Protein AF-A0A935W9K5-F1 (afdb_monomer_lite)

pLDDT: mean 88.73, std 9.57, range [46.88, 98.31]

Secondary structure (DSSP, 8-state):
-EEEEEEEE-SSTT----S-EEEEEEESS-B---EETTTTS-S--S-TT-EEEEEEE-S---SEEEEEEEE---STT--EEEEEEEEEETTTTEEEEEEEEEEE-TT--EEE--B-EEEEEEEEEE--STT--B-S-EEEEEEESS-BPPPEE-GGGSTTSSBPTT-EEEEEEEEE--SSEEEEEEEE-SSSSS--EEEEEEEEEETT-SS-EEEEEEEEE-TT-EEEE-TT-EEEEEEEEE--STT----SPEEEEEEETTEE---EEGGGTSPSS-S-TT-EEEEEEEE----SEEEEEEEE---STT--EEEEEEEEEETTT--EEEEEEEEEEBSSSTT-BSEEEEEPPP--PEEEEEEES---SHHHHHHHHHTT-SEEEEEEEEEE-TTS-EEEEE-----TT--TT-HHHHHHHH--EEHHHHHHHHHHHHHH-TT--EEEEEE-GGGS-GGGHHHHHHHHHHHHHHHTSSS-SS---EEEEEESSGGGTHHHHHHHHHS-HHHHTTEEEEETTS-HHHHHHHHTT-S---EEEEEE--TTS-GGG---HHHHHHHHHHHHHH-SEEEEEEE----HHHHHHHHTTT-SEEEES-HHHHHHHHTSTTTTTTEEE--TTS-TTS--

Structure (mmCIF, N/CA/C/O backbone):
data_AF-A0A935W9K5-F1
#
_entry.id   AF-A0A935W9K5-F1
#
loop_
_atom_site.group_PDB
_atom_site.id
_atom_site.type_symbol
_atom_site.label_atom_id
_atom_site.label_alt_id
_atom_site.label_comp_id
_atom_site.label_asym_id
_atom_site.label_entity_id
_atom_site.label_seq_id
_atom_site.pdbx_PDB_ins_code
_atom_site.Cartn_x
_atom_site.Cartn_y
_atom_site.Cartn_z
_atom_site.occupancy
_atom_site.B_iso_or_equiv
_atom_site.auth_seq_id
_atom_site.auth_comp_id
_atom_site.auth_asym_id
_atom_site.auth_atom_id
_atom_site.pdbx_PDB_model_num
ATOM 1 N N . MET A 1 1 ? -49.660 -12.457 42.580 1.00 86.81 1 MET A N 1
ATOM 2 C CA . MET A 1 1 ? -48.669 -12.542 41.492 1.00 86.81 1 MET A CA 1
ATOM 3 C C . MET A 1 1 ? -47.313 -12.497 42.139 1.00 86.81 1 MET A C 1
ATOM 5 O O . MET A 1 1 ? -47.147 -11.760 43.112 1.00 86.81 1 MET A O 1
ATOM 9 N N . ASP A 1 2 ? -46.392 -13.277 41.595 1.00 91.75 2 ASP A N 1
ATOM 10 C CA . ASP A 1 2 ? -45.071 -13.447 42.182 1.00 91.75 2 ASP A CA 1
ATOM 11 C C . ASP A 1 2 ? -44.086 -12.600 41.393 1.00 91.75 2 ASP A C 1
ATOM 13 O O . ASP A 1 2 ? -43.989 -12.721 40.167 1.00 91.75 2 ASP A O 1
ATOM 17 N N . TYR A 1 3 ? -43.370 -11.733 42.100 1.00 94.25 3 TYR A N 1
ATOM 18 C CA . TYR A 1 3 ? -42.325 -10.910 41.514 1.00 94.25 3 TYR A CA 1
ATOM 19 C C . TYR A 1 3 ? -40.979 -11.300 42.103 1.00 94.25 3 TYR A C 1
ATOM 21 O O . TYR A 1 3 ? -40.826 -11.441 43.319 1.00 94.25 3 TYR A O 1
ATOM 29 N N . LYS A 1 4 ? -39.982 -11.440 41.237 1.00 95.12 4 LYS A N 1
ATOM 30 C CA . LYS A 1 4 ? -38.588 -11.614 41.621 1.00 95.12 4 LYS A CA 1
ATOM 31 C C . LYS A 1 4 ? -37.872 -10.278 41.496 1.00 95.12 4 LYS A C 1
ATOM 33 O O . LYS A 1 4 ? -37.726 -9.749 40.400 1.00 95.12 4 LYS A O 1
ATOM 38 N N . ILE A 1 5 ? -37.405 -9.755 42.621 1.00 95.88 5 ILE A N 1
ATOM 39 C CA . ILE A 1 5 ? -36.571 -8.558 42.695 1.00 95.88 5 ILE A CA 1
ATOM 40 C C . ILE A 1 5 ? -35.120 -9.014 42.793 1.00 95.88 5 ILE A C 1
ATOM 42 O O . ILE A 1 5 ? -34.746 -9.666 43.762 1.00 95.88 5 ILE A O 1
ATOM 46 N N . SER A 1 6 ? -34.293 -8.679 41.814 1.00 94.19 6 SER A N 1
ATOM 47 C CA . SER A 1 6 ? -32.848 -8.899 41.848 1.00 94.19 6 SER A CA 1
ATOM 48 C C . SER A 1 6 ? -32.125 -7.569 41.986 1.00 94.19 6 SER A C 1
ATOM 50 O O . SER A 1 6 ? -32.300 -6.676 41.162 1.00 94.19 6 SER A O 1
ATOM 52 N N . ILE A 1 7 ? -31.319 -7.434 43.031 1.00 95.25 7 ILE A N 1
ATOM 53 C CA . ILE A 1 7 ? -30.565 -6.231 43.364 1.00 95.25 7 ILE A CA 1
ATOM 54 C C . ILE A 1 7 ? -29.089 -6.504 43.138 1.00 95.25 7 ILE A C 1
ATOM 56 O O . ILE A 1 7 ? -28.556 -7.467 43.679 1.00 95.25 7 ILE A O 1
ATOM 60 N N . LYS A 1 8 ? -28.429 -5.638 42.368 1.00 92.81 8 LYS A N 1
ATOM 61 C CA . LYS A 1 8 ? -26.979 -5.672 42.185 1.00 92.81 8 LYS A CA 1
ATOM 62 C C . LYS A 1 8 ? -26.322 -4.549 42.976 1.00 92.81 8 LYS A C 1
ATOM 64 O O . LYS A 1 8 ? -26.543 -3.374 42.666 1.00 92.81 8 LYS A O 1
ATOM 69 N N . THR A 1 9 ? -25.478 -4.908 43.936 1.00 94.06 9 THR A N 1
ATOM 70 C CA . THR A 1 9 ? -24.548 -3.972 44.578 1.00 94.06 9 THR A CA 1
ATOM 71 C C . THR A 1 9 ? -23.327 -3.792 43.678 1.00 94.06 9 THR A C 1
ATOM 73 O O . THR A 1 9 ? -22.802 -4.763 43.134 1.00 94.06 9 THR A O 1
ATOM 76 N N . GLY A 1 10 ? -22.867 -2.553 43.496 1.00 86.12 10 GLY A N 1
ATOM 77 C CA . GLY A 1 10 ? -21.760 -2.285 42.579 1.00 86.12 10 GLY A CA 1
ATOM 78 C C . GLY A 1 10 ? -20.390 -2.722 43.096 1.00 86.12 10 GLY A C 1
ATOM 79 O O . GLY A 1 10 ? -20.205 -3.099 44.251 1.00 86.12 10 GLY A O 1
ATOM 80 N N . SER A 1 11 ? -19.395 -2.644 42.215 1.00 81.62 11 SER A N 1
ATOM 81 C CA . SER A 1 11 ? -18.031 -3.122 42.471 1.00 81.62 11 SER A CA 1
ATOM 82 C C . SER A 1 11 ? -17.073 -2.049 43.012 1.00 81.62 11 SER A C 1
ATOM 84 O O . SER A 1 11 ? -15.865 -2.287 43.085 1.00 81.62 11 SER A O 1
ATOM 86 N N . VAL A 1 12 ? -17.564 -0.856 43.373 1.00 80.31 12 VAL A N 1
ATOM 87 C CA . VAL A 1 12 ? -16.728 0.218 43.945 1.00 80.31 12 VAL A CA 1
ATOM 88 C C . VAL A 1 12 ? -16.299 -0.112 45.382 1.00 80.31 12 VAL A C 1
ATOM 90 O O . VAL A 1 12 ? -16.869 -0.983 46.042 1.00 80.31 12 VAL A O 1
ATOM 93 N N . SER A 1 13 ? -15.235 0.523 45.875 1.00 81.50 13 SER A N 1
ATOM 94 C CA . SER A 1 13 ? -14.756 0.298 47.247 1.00 81.50 13 SER A CA 1
ATOM 95 C C . SER A 1 13 ? -15.834 0.644 48.273 1.00 81.50 13 SER A C 1
ATOM 97 O O . SER A 1 13 ? -16.448 1.701 48.178 1.00 81.50 13 SER A O 1
ATOM 99 N N . ASN A 1 14 ? -16.031 -0.248 49.250 1.00 87.81 14 ASN A N 1
ATOM 100 C CA . ASN A 1 14 ? -17.055 -0.146 50.298 1.00 87.81 14 ASN A CA 1
ATOM 101 C C . ASN A 1 14 ? -18.497 -0.033 49.769 1.00 87.81 14 ASN A C 1
ATOM 103 O O . ASN A 1 14 ? -19.329 0.587 50.409 1.00 87.81 14 ASN A O 1
ATOM 107 N N . ALA A 1 15 ? -18.791 -0.609 48.598 1.00 92.44 15 ALA A N 1
ATOM 108 C CA . ALA A 1 15 ? -20.116 -0.522 47.982 1.00 92.44 15 ALA A CA 1
ATOM 109 C C . ALA A 1 15 ? -21.245 -1.217 48.760 1.00 92.44 15 ALA A C 1
ATOM 111 O O . ALA A 1 15 ? -22.401 -0.907 48.493 1.00 92.44 15 ALA A O 1
ATOM 112 N N . GLY A 1 16 ? -20.927 -2.189 49.622 1.00 92.38 16 GLY A N 1
ATOM 113 C CA . GLY A 1 16 ? -21.921 -3.004 50.326 1.00 92.38 16 GLY A CA 1
ATOM 114 C C . GLY A 1 16 ? -22.582 -2.297 51.506 1.00 92.38 16 GLY A C 1
ATOM 115 O O . GLY A 1 16 ? -22.128 -1.237 51.922 1.00 92.38 16 GLY A O 1
ATOM 116 N N . THR A 1 17 ? -23.657 -2.885 52.037 1.00 92.19 17 THR A N 1
ATOM 117 C CA . THR A 1 17 ? -24.364 -2.349 53.209 1.00 92.19 17 THR A CA 1
ATOM 118 C C . THR A 1 17 ? -24.941 -3.449 54.091 1.00 92.19 17 THR A C 1
ATOM 120 O O . THR A 1 17 ? -25.481 -4.431 53.593 1.00 92.19 17 THR A O 1
ATOM 123 N N . ASP A 1 18 ? -24.891 -3.221 55.404 1.00 89.12 18 ASP A N 1
ATOM 124 C CA . ASP A 1 18 ? -25.574 -4.028 56.424 1.00 89.12 18 ASP A CA 1
ATOM 125 C C . ASP A 1 18 ? -26.933 -3.422 56.841 1.00 89.12 18 ASP A C 1
ATOM 127 O O . ASP A 1 18 ? -27.611 -3.929 57.744 1.00 89.12 18 ASP A O 1
ATOM 131 N N . ALA A 1 19 ? -27.314 -2.278 56.261 1.00 91.00 19 ALA A N 1
ATOM 132 C CA . ALA A 1 19 ? -28.559 -1.590 56.584 1.00 91.00 19 ALA A CA 1
ATOM 133 C C . ALA A 1 19 ? -29.776 -2.302 55.975 1.00 91.00 19 ALA A C 1
ATOM 135 O O . ALA A 1 19 ? -29.680 -2.981 54.954 1.00 91.00 19 ALA A O 1
ATOM 136 N N . ASP A 1 20 ? -30.955 -2.103 56.577 1.00 91.56 20 ASP A N 1
ATOM 137 C CA . ASP A 1 20 ? -32.173 -2.719 56.045 1.00 91.56 20 ASP A CA 1
ATOM 138 C C . ASP A 1 20 ? -32.635 -1.976 54.791 1.00 91.56 20 ASP A C 1
ATOM 140 O O . ASP A 1 20 ? -33.023 -0.806 54.878 1.00 91.56 20 ASP A O 1
ATOM 144 N N . VAL A 1 21 ? -32.592 -2.653 53.640 1.00 94.00 21 VAL A N 1
ATOM 145 C CA . VAL A 1 21 ? -32.969 -2.107 52.331 1.00 94.00 21 VAL A CA 1
ATOM 146 C C . VAL A 1 21 ? -34.463 -2.296 52.119 1.00 94.00 21 VAL A C 1
ATOM 148 O O . VAL A 1 21 ? -34.991 -3.407 52.187 1.00 94.00 21 VAL A O 1
ATOM 151 N N . THR A 1 22 ? -35.151 -1.195 51.838 1.00 95.88 22 THR A N 1
ATOM 152 C CA . THR A 1 22 ? -36.592 -1.162 51.592 1.00 95.88 22 THR A CA 1
ATOM 153 C C . THR A 1 22 ? -36.867 -0.656 50.185 1.00 95.88 22 THR A C 1
ATOM 155 O O . THR A 1 22 ? -36.281 0.337 49.753 1.00 95.88 22 THR A O 1
ATOM 158 N N . ILE A 1 23 ? -37.774 -1.326 49.480 1.00 97.19 23 ILE A N 1
ATOM 159 C CA . ILE A 1 23 ? -38.234 -0.944 48.146 1.00 97.19 23 ILE A CA 1
ATOM 160 C C . ILE A 1 23 ? -39.753 -0.779 48.135 1.00 97.19 23 ILE A C 1
ATOM 162 O O . ILE A 1 23 ? -40.484 -1.512 48.801 1.00 97.19 23 ILE A O 1
ATOM 166 N N . LYS A 1 24 ? -40.242 0.168 47.343 1.00 97.75 24 LYS A N 1
ATOM 167 C CA . LYS A 1 24 ? -41.653 0.305 46.996 1.00 97.75 24 LYS A CA 1
ATOM 168 C C . LYS A 1 24 ? -41.794 0.375 45.485 1.00 97.75 24 LYS A C 1
ATOM 170 O O . LYS A 1 24 ? -41.099 1.151 44.838 1.00 97.75 24 LYS A O 1
ATOM 175 N N . ILE A 1 25 ? -42.690 -0.430 44.932 1.00 98.00 25 ILE A N 1
ATOM 176 C CA . ILE A 1 25 ? -42.910 -0.548 43.492 1.00 98.00 25 ILE A CA 1
ATOM 177 C C . ILE A 1 25 ? -44.222 0.151 43.151 1.00 98.00 25 ILE A C 1
ATOM 179 O O . ILE A 1 25 ? -45.246 -0.093 43.794 1.00 98.00 25 ILE A O 1
ATOM 183 N N . TYR A 1 26 ? -44.184 1.013 42.142 1.00 97.88 26 TYR A N 1
ATOM 184 C CA . TYR A 1 26 ? -45.344 1.717 41.619 1.00 97.88 26 TYR A CA 1
ATOM 185 C C . TYR A 1 26 ? -45.690 1.172 40.241 1.00 97.88 26 TYR A C 1
ATOM 187 O O . TYR A 1 26 ? -44.809 1.057 39.385 1.00 97.88 26 TYR A O 1
ATOM 195 N N . GLY A 1 27 ? -46.960 0.863 40.018 1.00 96.44 27 GLY A N 1
ATOM 196 C CA . GLY A 1 27 ? -47.437 0.402 38.724 1.00 96.44 27 GLY A CA 1
ATOM 197 C C . GLY A 1 27 ? -48.816 0.935 38.380 1.00 96.44 27 GLY A C 1
ATOM 198 O O . GLY A 1 27 ? -49.542 1.450 39.230 1.00 96.44 27 GLY A O 1
ATOM 199 N N . SER A 1 28 ? -49.163 0.788 37.107 1.00 96.38 28 SER A N 1
ATOM 200 C CA . SER A 1 28 ? -50.385 1.328 36.497 1.00 96.38 28 SER A CA 1
ATOM 201 C C . SER A 1 28 ? -51.698 0.834 37.121 1.00 96.38 28 SER A C 1
ATOM 203 O O . SER A 1 28 ? -52.726 1.491 36.956 1.00 96.38 28 SER A O 1
ATOM 205 N N . LEU A 1 29 ? -51.699 -0.308 37.824 1.00 95.31 29 LEU A N 1
ATOM 206 C CA . LEU A 1 29 ? -52.887 -0.833 38.512 1.00 95.31 29 LEU A CA 1
ATOM 207 C C . LEU A 1 29 ? -52.808 -0.666 40.031 1.00 95.31 29 LEU A C 1
ATOM 209 O O . LEU A 1 29 ? -53.784 -0.249 40.654 1.00 95.31 29 LEU A O 1
ATOM 213 N N . PHE A 1 30 ? -51.665 -1.003 40.632 1.00 94.25 30 PHE A N 1
ATOM 214 C CA . PHE A 1 30 ? -51.469 -0.969 42.080 1.00 94.25 30 PHE A CA 1
ATOM 215 C C . PHE A 1 30 ? -50.024 -0.623 42.438 1.00 94.25 30 PHE A C 1
ATOM 217 O O . PHE A 1 30 ? -49.090 -0.976 41.727 1.00 94.25 30 PHE A O 1
ATOM 224 N N . ASN A 1 31 ? -49.843 -0.012 43.609 1.00 96.31 31 ASN A N 1
ATOM 225 C CA . ASN A 1 31 ? -48.533 0.181 44.227 1.00 96.31 31 ASN A CA 1
ATOM 226 C C . ASN A 1 31 ? -48.356 -0.834 45.358 1.00 96.31 31 ASN A C 1
ATOM 228 O O . ASN A 1 31 ? -49.323 -1.166 46.049 1.00 96.31 31 ASN A O 1
ATOM 232 N N . THR A 1 32 ? -47.133 -1.296 45.596 1.00 96.44 32 THR A N 1
ATOM 233 C CA . THR A 1 32 ? -46.849 -2.124 46.774 1.00 96.44 32 THR A CA 1
ATOM 234 C C . THR A 1 32 ? -46.874 -1.280 48.049 1.00 96.44 32 THR A C 1
ATOM 236 O O . THR A 1 32 ? -46.756 -0.050 48.022 1.00 96.44 32 THR A O 1
ATOM 239 N N . GLN A 1 33 ? -46.980 -1.954 49.194 1.00 94.44 33 GLN A N 1
ATOM 240 C CA . GLN A 1 33 ? -46.529 -1.383 50.464 1.00 94.44 33 GLN A CA 1
ATOM 241 C C . GLN A 1 33 ? -44.997 -1.216 50.472 1.00 94.44 33 GLN A C 1
ATOM 243 O O . GLN A 1 33 ? -44.322 -1.619 49.520 1.00 94.44 33 GLN A O 1
ATOM 248 N N . ASP A 1 34 ? -44.451 -0.628 51.535 1.00 95.88 34 ASP A N 1
ATOM 249 C CA . ASP A 1 34 ? -43.005 -0.597 51.766 1.00 95.88 34 ASP A CA 1
ATOM 250 C C . ASP A 1 34 ? -42.528 -2.041 52.035 1.00 95.88 34 ASP A C 1
ATOM 252 O O . ASP A 1 34 ? -43.041 -2.709 52.935 1.00 95.88 34 ASP A O 1
ATOM 256 N N . LEU A 1 35 ? -41.601 -2.552 51.218 1.00 94.19 35 LEU A N 1
ATOM 257 C CA . LEU A 1 35 ? -41.100 -3.929 51.281 1.00 94.19 35 LEU A CA 1
ATOM 258 C C . LEU A 1 35 ? -39.646 -3.938 51.747 1.00 94.19 35 LEU A C 1
ATOM 260 O O . LEU A 1 35 ? -38.740 -3.628 50.972 1.00 94.19 35 LEU A O 1
ATOM 264 N N . THR A 1 36 ? -39.411 -4.308 53.002 1.00 93.44 36 THR A N 1
ATOM 265 C CA . THR A 1 36 ? -38.058 -4.472 53.547 1.00 93.44 36 THR A CA 1
ATOM 266 C C . THR A 1 36 ? -37.502 -5.833 53.123 1.00 93.44 36 THR A C 1
ATOM 268 O O . THR A 1 36 ? -38.006 -6.884 53.516 1.00 93.44 36 THR A O 1
ATOM 271 N N . LEU A 1 37 ? -36.463 -5.839 52.292 1.00 91.31 37 LEU A N 1
ATOM 272 C CA . LEU A 1 37 ? -36.016 -7.039 51.574 1.00 91.31 37 LEU A CA 1
ATOM 273 C C . LEU A 1 37 ? -35.229 -8.022 52.447 1.00 91.31 37 LEU A C 1
ATOM 275 O O . LEU A 1 37 ? -35.258 -9.233 52.219 1.00 91.31 37 LEU A O 1
ATOM 279 N N . ASN A 1 38 ? -34.546 -7.512 53.467 1.00 86.75 38 ASN A N 1
ATOM 280 C CA . ASN A 1 38 ? -33.694 -8.281 54.369 1.00 86.75 38 ASN A CA 1
ATOM 281 C C . ASN A 1 38 ? -34.269 -8.401 55.795 1.00 86.75 38 ASN A C 1
ATOM 283 O O . ASN A 1 38 ? -33.549 -8.832 56.691 1.00 86.75 38 ASN A O 1
ATOM 287 N N . GLU A 1 39 ? -35.562 -8.102 56.007 1.00 67.25 39 GLU A N 1
ATOM 288 C CA . GLU A 1 39 ? -36.190 -8.020 57.345 1.00 67.25 39 GLU A CA 1
ATOM 289 C C . GLU A 1 39 ? -36.066 -9.320 58.170 1.00 67.25 39 GLU A C 1
ATOM 291 O O . GLU A 1 39 ? -36.062 -9.273 59.398 1.00 67.25 39 GLU A O 1
ATOM 296 N N . HIS A 1 40 ? -35.878 -10.482 57.522 1.00 55.22 40 HIS A N 1
ATOM 297 C CA . HIS A 1 40 ? -35.806 -11.795 58.184 1.00 55.22 40 HIS A CA 1
ATOM 298 C C . HIS A 1 40 ? -34.865 -12.829 57.513 1.00 55.22 40 HIS A C 1
ATOM 300 O O . HIS A 1 40 ? -35.069 -14.036 57.665 1.00 55.22 40 HIS A O 1
ATOM 306 N N . LYS A 1 41 ? -33.839 -12.404 56.758 1.00 57.59 41 LYS A N 1
ATOM 307 C CA . LYS A 1 41 ? -32.883 -13.308 56.068 1.00 57.59 41 LYS A CA 1
ATOM 308 C C . LYS A 1 41 ? -31.423 -13.047 56.474 1.00 57.59 41 LYS A C 1
ATOM 310 O O . LYS A 1 41 ? -31.133 -12.063 57.141 1.00 57.59 41 LYS A O 1
ATOM 315 N N . ASN A 1 42 ? -30.533 -13.991 56.129 1.00 55.84 42 ASN A N 1
ATOM 316 C CA . ASN A 1 42 ? -29.088 -13.986 56.417 1.00 55.84 42 ASN A CA 1
ATOM 317 C C . ASN A 1 42 ? -28.470 -12.579 56.311 1.00 55.84 42 ASN A C 1
ATOM 319 O O . ASN A 1 42 ? -28.640 -11.919 55.293 1.00 55.84 42 ASN A O 1
ATOM 323 N N . LYS A 1 43 ? -27.707 -12.172 57.335 1.00 62.16 43 LYS A N 1
ATOM 324 C CA . LYS A 1 43 ? -27.081 -10.842 57.495 1.00 62.16 43 LYS A CA 1
ATOM 325 C C . LYS A 1 43 ? -25.984 -10.489 56.467 1.00 62.16 43 LYS A C 1
ATOM 327 O O . LYS A 1 43 ? -25.163 -9.643 56.758 1.00 62.16 43 LYS A O 1
ATOM 332 N N . ASN A 1 44 ? -25.900 -11.180 55.336 1.00 79.81 44 ASN A N 1
ATOM 333 C CA . ASN A 1 44 ? -24.775 -11.068 54.400 1.00 79.81 44 ASN A CA 1
ATOM 334 C C . ASN A 1 44 ? -25.299 -10.963 52.963 1.00 79.81 44 ASN A C 1
ATOM 336 O O . ASN A 1 44 ? -24.967 -11.782 52.104 1.00 79.81 44 ASN A O 1
ATOM 340 N N . VAL A 1 45 ? -26.233 -10.034 52.772 1.00 88.25 45 VAL A N 1
ATOM 341 C CA . VAL A 1 45 ? -26.843 -9.660 51.491 1.00 88.25 45 VAL A CA 1
ATOM 342 C C . VAL A 1 45 ? -26.448 -8.220 51.189 1.00 88.25 45 VAL A C 1
ATOM 344 O O . VAL A 1 45 ? -26.150 -7.465 52.105 1.00 88.25 45 VAL A O 1
ATOM 347 N N . PHE A 1 46 ? -26.476 -7.837 49.918 1.00 92.69 46 PHE A N 1
ATOM 348 C CA . PHE A 1 46 ? -26.029 -6.539 49.409 1.00 92.69 46 PHE A CA 1
ATOM 349 C C . PHE A 1 46 ? -24.519 -6.311 49.500 1.00 92.69 46 PHE A C 1
ATOM 351 O O . PHE A 1 46 ? -24.068 -5.167 49.506 1.00 92.69 46 PHE A O 1
ATOM 358 N N . GLU A 1 47 ? -23.730 -7.383 49.467 1.00 92.19 47 GLU A N 1
ATOM 359 C CA . GLU A 1 47 ? -22.268 -7.321 49.447 1.00 92.19 47 GLU A CA 1
ATOM 360 C C . GLU A 1 47 ? -21.711 -6.734 48.146 1.00 92.19 47 GLU A C 1
ATOM 362 O O . GLU A 1 47 ? -22.313 -6.848 47.078 1.00 92.19 47 GLU A O 1
ATOM 367 N N . LYS A 1 48 ? -20.520 -6.128 48.223 1.00 89.62 48 LYS A N 1
ATOM 368 C CA . LYS A 1 48 ? -19.807 -5.575 47.059 1.00 89.62 48 LYS A CA 1
ATOM 369 C C . LYS A 1 48 ? -19.746 -6.598 45.914 1.00 89.62 48 LYS A C 1
ATOM 371 O O . LYS A 1 48 ? -19.267 -7.711 46.113 1.00 89.62 48 LYS A O 1
ATOM 376 N N . ASP A 1 49 ? -20.141 -6.166 44.713 1.00 82.31 49 ASP A N 1
ATOM 377 C CA . ASP A 1 49 ? -20.148 -6.976 43.480 1.00 82.31 49 ASP A CA 1
ATOM 378 C C . ASP A 1 49 ? -21.052 -8.230 43.538 1.00 82.31 49 ASP A C 1
ATOM 380 O O . ASP A 1 49 ? -20.883 -9.163 42.751 1.00 82.31 49 ASP A O 1
ATOM 384 N N . ASN A 1 50 ? -22.023 -8.267 44.460 1.00 87.25 50 ASN A N 1
ATOM 385 C CA . ASN A 1 50 ? -22.985 -9.360 44.589 1.00 87.25 50 ASN A CA 1
ATOM 386 C C . ASN A 1 50 ? -24.353 -9.022 43.967 1.00 87.25 50 ASN A C 1
ATOM 388 O O . ASN A 1 50 ? -24.750 -7.856 43.865 1.00 87.25 50 ASN A O 1
ATOM 392 N N . ILE A 1 51 ? -25.086 -10.068 43.569 1.00 89.94 51 ILE A N 1
ATOM 393 C CA . ILE A 1 51 ? -26.490 -9.980 43.149 1.00 89.94 51 ILE A CA 1
ATOM 394 C C . ILE A 1 51 ? -27.349 -10.781 44.125 1.00 89.94 51 ILE A C 1
ATOM 396 O O . ILE A 1 51 ? -27.209 -11.999 44.228 1.00 89.94 51 ILE A O 1
ATOM 400 N N . ASP A 1 52 ? -28.291 -10.106 44.773 1.00 93.44 52 ASP A N 1
ATOM 401 C CA . ASP A 1 52 ? -29.220 -10.697 45.731 1.00 93.44 52 ASP A CA 1
ATOM 402 C C . ASP A 1 52 ? -30.638 -10.721 45.162 1.00 93.44 52 ASP A C 1
ATOM 404 O O . ASP A 1 52 ? -31.112 -9.733 44.602 1.00 93.44 52 ASP A O 1
ATOM 408 N N . ALA A 1 53 ? -31.329 -11.858 45.283 1.00 92.69 53 ALA A N 1
ATOM 409 C CA . ALA A 1 53 ? -32.664 -12.051 44.722 1.00 92.69 53 ALA A CA 1
ATOM 410 C C . ALA A 1 53 ? -33.719 -12.337 45.800 1.00 92.69 53 ALA A C 1
ATOM 412 O O . ALA A 1 53 ? -33.536 -13.182 46.680 1.00 92.69 53 ALA A O 1
ATOM 413 N N . PHE A 1 54 ? -34.865 -11.675 45.675 1.00 93.38 54 PHE A N 1
ATOM 414 C CA . PHE A 1 54 ? -35.981 -11.722 46.610 1.00 93.38 54 PHE A CA 1
ATOM 415 C C . PHE A 1 54 ? -37.261 -12.053 45.851 1.00 93.38 54 PHE A C 1
ATOM 417 O O . PHE A 1 54 ? -37.547 -11.455 44.820 1.00 93.38 54 PHE A O 1
ATOM 424 N N . LEU A 1 55 ? -38.030 -13.010 46.363 1.00 92.06 55 LEU A N 1
ATOM 425 C CA . LEU A 1 55 ? -39.368 -13.310 45.867 1.00 92.06 55 LEU A CA 1
ATOM 426 C C . LEU A 1 55 ? -40.374 -12.576 46.746 1.00 92.06 55 LEU A C 1
ATOM 428 O O . LEU A 1 55 ? -40.303 -12.690 47.972 1.00 92.06 55 LEU A O 1
ATOM 432 N N . ILE A 1 56 ? -41.279 -11.832 46.119 1.00 91.31 56 ILE A N 1
ATOM 433 C CA . ILE A 1 56 ? -42.372 -11.135 46.789 1.00 91.31 56 ILE A CA 1
ATOM 434 C C . ILE A 1 56 ? -43.705 -11.537 46.161 1.00 91.31 56 ILE A C 1
ATOM 436 O O . ILE A 1 56 ? -43.814 -11.705 44.946 1.00 91.31 56 ILE A O 1
ATOM 440 N N . GLU A 1 57 ? -44.731 -11.640 46.994 1.00 91.00 57 GLU A N 1
ATOM 441 C CA . GLU A 1 57 ? -46.109 -11.791 46.543 1.00 91.00 57 GLU A CA 1
ATOM 442 C C . GLU A 1 57 ? -46.817 -10.442 46.650 1.00 91.00 57 GLU A C 1
ATOM 444 O O . GLU A 1 57 ? -46.750 -9.763 47.677 1.00 91.00 57 GLU A O 1
ATOM 449 N N . SER A 1 58 ? -47.500 -10.037 45.584 1.00 90.06 58 SER A N 1
ATOM 450 C CA . SER A 1 58 ? -48.335 -8.834 45.585 1.00 90.06 58 SER A CA 1
ATOM 451 C C . SER A 1 58 ? -49.553 -9.008 44.678 1.00 90.06 58 SER A C 1
ATOM 453 O O . SER A 1 58 ? -49.681 -9.992 43.936 1.00 90.06 58 SER A O 1
ATOM 455 N N . GLN A 1 59 ? -50.468 -8.039 44.721 1.00 92.00 59 GLN A N 1
ATOM 456 C CA . GLN A 1 59 ? -51.528 -7.919 43.720 1.00 92.00 59 GLN A CA 1
ATOM 457 C C . GLN A 1 59 ? -50.921 -7.703 42.318 1.00 92.00 59 GLN A C 1
ATOM 459 O O . GLN A 1 59 ? -49.709 -7.541 42.154 1.00 92.00 59 GLN A O 1
ATOM 464 N N . ASN A 1 60 ? -51.749 -7.744 41.276 1.00 92.88 60 ASN A N 1
ATOM 465 C CA . ASN A 1 60 ? -51.284 -7.402 39.934 1.00 92.88 60 ASN A CA 1
ATOM 466 C C . ASN A 1 60 ? -50.919 -5.909 39.888 1.00 92.88 60 ASN A C 1
ATOM 468 O O . ASN A 1 60 ? -51.810 -5.071 39.913 1.00 92.88 60 ASN A O 1
ATOM 472 N N . ILE A 1 61 ? -49.628 -5.588 39.830 1.00 94.38 61 ILE A N 1
ATOM 473 C CA . ILE A 1 61 ? -49.094 -4.220 39.850 1.00 94.38 61 ILE A CA 1
ATOM 474 C C . ILE A 1 61 ? -49.360 -3.518 38.502 1.00 94.38 61 ILE A C 1
ATOM 476 O O . ILE A 1 61 ? -49.404 -2.290 38.440 1.00 94.38 61 ILE A O 1
ATOM 480 N N . GLY A 1 62 ? -49.649 -4.278 37.439 1.00 93.75 62 GLY A N 1
ATOM 481 C CA . GLY A 1 62 ? -49.767 -3.771 36.073 1.00 93.75 62 GLY A CA 1
ATOM 482 C C . GLY A 1 62 ? -48.396 -3.502 35.449 1.00 93.75 62 GLY A C 1
ATOM 483 O O . GLY A 1 62 ? -47.398 -4.107 35.837 1.00 93.75 62 GLY A O 1
ATOM 484 N N . GLU A 1 63 ? -48.347 -2.587 34.480 1.00 94.19 63 GLU A N 1
ATOM 485 C CA . GLU A 1 63 ? -47.081 -2.027 33.986 1.00 94.19 63 GLU A CA 1
ATOM 486 C C . GLU A 1 63 ? -46.361 -1.300 35.126 1.00 94.19 63 GLU A C 1
ATOM 488 O O . GLU A 1 63 ? -46.950 -0.402 35.731 1.00 94.19 63 GLU A O 1
ATOM 493 N N . ILE A 1 64 ? -45.125 -1.700 35.441 1.00 96.00 64 ILE A N 1
ATOM 494 C CA . ILE A 1 64 ? -44.323 -1.055 36.488 1.00 96.00 64 ILE A CA 1
ATOM 495 C C . ILE A 1 64 ? -43.799 0.276 35.948 1.00 96.00 64 ILE A C 1
ATOM 497 O O . ILE A 1 64 ? -43.114 0.317 34.930 1.00 96.00 64 ILE A O 1
ATOM 501 N N . GLU A 1 65 ? -44.100 1.362 36.653 1.00 96.06 65 GLU A N 1
ATOM 502 C CA . GLU A 1 65 ? -43.797 2.730 36.223 1.00 96.06 65 GLU A CA 1
ATOM 503 C C . GLU A 1 65 ? -42.553 3.288 36.919 1.00 96.06 65 GLU A C 1
ATOM 505 O O . GLU A 1 65 ? -41.769 4.011 36.305 1.00 96.06 65 GLU A O 1
ATOM 510 N N . LYS A 1 66 ? -42.351 2.954 38.202 1.00 97.81 66 LYS A N 1
ATOM 511 C CA . LYS A 1 66 ? -41.183 3.380 38.987 1.00 97.81 66 LYS A CA 1
ATOM 512 C C . LYS A 1 66 ? -40.977 2.550 40.252 1.00 97.81 66 LYS A C 1
ATOM 514 O O . LYS A 1 66 ? -41.872 1.836 40.702 1.00 97.81 66 LYS A O 1
ATOM 519 N N . ILE A 1 67 ? -39.812 2.710 40.868 1.00 98.25 67 ILE A N 1
ATOM 520 C CA . ILE A 1 67 ? -39.499 2.237 42.216 1.00 98.25 67 ILE A CA 1
ATOM 521 C C . ILE A 1 67 ? -39.030 3.395 43.090 1.00 98.25 67 ILE A C 1
ATOM 523 O O . ILE A 1 67 ? -38.384 4.322 42.609 1.00 98.25 67 ILE A O 1
ATOM 527 N N . GLU A 1 68 ? -39.301 3.302 44.384 1.00 98.06 68 GLU A N 1
ATOM 528 C CA . GLU A 1 68 ? -38.552 4.011 45.417 1.00 98.06 68 GLU A CA 1
ATOM 529 C C . GLU A 1 68 ? -37.711 3.000 46.185 1.00 98.06 68 GLU A C 1
ATOM 531 O O . GLU A 1 68 ? -38.220 1.952 46.579 1.00 98.06 68 GLU A O 1
ATOM 536 N N . ILE A 1 69 ? -36.443 3.311 46.428 1.00 97.62 69 ILE A N 1
ATOM 537 C CA . ILE A 1 69 ? -35.542 2.464 47.209 1.00 97.62 69 ILE A CA 1
ATOM 538 C C . ILE A 1 69 ? -34.737 3.304 48.198 1.00 97.62 69 ILE A C 1
ATOM 540 O O . ILE A 1 69 ? -34.339 4.436 47.906 1.00 97.62 69 ILE A O 1
ATOM 544 N N . TRP A 1 70 ? -34.560 2.772 49.402 1.00 96.81 70 TRP A N 1
ATOM 545 C CA . TRP A 1 70 ? -33.814 3.399 50.490 1.00 96.81 70 TRP A CA 1
ATOM 546 C C . TRP A 1 70 ? -33.305 2.346 51.467 1.00 96.81 70 TRP A C 1
ATOM 548 O O . TRP A 1 70 ? -33.659 1.171 51.373 1.00 96.81 70 TRP A O 1
ATOM 558 N N . HIS A 1 71 ? -32.509 2.780 52.437 1.00 93.81 71 HIS A N 1
ATOM 559 C CA . HIS A 1 71 ? -32.146 1.969 53.589 1.00 93.81 71 HIS A CA 1
ATOM 560 C C . HIS A 1 71 ? -32.418 2.714 54.895 1.00 93.81 71 HIS A C 1
ATOM 562 O O . HIS A 1 71 ? -32.639 3.925 54.904 1.00 93.81 71 HIS A O 1
ATOM 568 N N . ASN A 1 72 ? -32.396 2.000 56.018 1.00 92.19 72 ASN A N 1
ATOM 569 C CA . ASN A 1 72 ? -32.647 2.587 57.339 1.00 92.19 72 ASN A CA 1
ATOM 570 C C . ASN A 1 72 ? -31.419 3.216 58.026 1.00 92.19 72 ASN A C 1
ATOM 572 O O . ASN A 1 72 ? -31.525 3.649 59.177 1.00 92.19 72 ASN A O 1
ATOM 576 N N . ASN A 1 73 ? -30.271 3.237 57.337 1.00 91.94 73 ASN A N 1
ATOM 577 C CA . ASN A 1 73 ? -29.031 3.894 57.763 1.00 91.94 73 ASN A CA 1
ATOM 578 C C . ASN A 1 73 ? -28.520 3.420 59.132 1.00 91.94 73 ASN A C 1
ATOM 580 O O . ASN A 1 73 ? -27.908 4.180 59.887 1.00 91.94 73 ASN A O 1
ATOM 584 N N . LYS A 1 74 ? -28.825 2.172 59.495 1.00 87.25 74 LYS A N 1
ATOM 585 C CA . LYS A 1 74 ? -28.228 1.534 60.665 1.00 87.25 74 LYS A CA 1
ATOM 586 C C . LYS A 1 74 ? -26.805 1.096 60.322 1.00 87.25 74 LYS A C 1
ATOM 588 O O . LYS A 1 74 ? -26.544 0.721 59.187 1.00 87.25 74 LYS A O 1
ATOM 593 N N . TRP A 1 75 ? -25.951 1.058 61.348 1.00 81.44 75 TRP A N 1
ATOM 594 C CA . TRP A 1 75 ? -24.551 0.606 61.299 1.00 81.44 75 TRP A CA 1
ATOM 595 C C . TRP A 1 75 ? -23.564 1.619 60.689 1.00 81.44 75 TRP A C 1
ATOM 597 O O . TRP A 1 75 ? -23.936 2.553 59.984 1.00 81.44 75 TRP A O 1
ATOM 607 N N . LEU A 1 76 ? -22.283 1.491 61.056 1.00 78.44 76 LEU A N 1
ATOM 608 C CA . LEU A 1 76 ? -21.208 2.342 60.535 1.00 78.44 76 LEU A CA 1
ATOM 609 C C . LEU A 1 76 ? -20.900 1.929 59.092 1.00 78.44 76 LEU A C 1
ATOM 611 O O . LEU A 1 76 ? -20.601 0.765 58.858 1.00 78.44 76 LEU A O 1
ATOM 615 N N . GLY A 1 77 ? -20.934 2.882 58.156 1.00 79.56 77 GLY A N 1
ATOM 616 C CA . GLY A 1 77 ? -20.743 2.599 56.727 1.00 79.56 77 GLY A CA 1
ATOM 617 C C . GLY A 1 77 ? -22.009 2.107 56.019 1.00 79.56 77 GLY A C 1
ATOM 618 O O . GLY A 1 77 ? -21.909 1.295 55.114 1.00 79.56 77 GLY A O 1
ATOM 619 N N . ALA A 1 78 ? -23.188 2.574 56.446 1.00 87.44 78 ALA A N 1
ATOM 620 C CA . ALA A 1 78 ? -24.479 2.165 55.888 1.00 87.44 78 ALA A CA 1
ATOM 621 C C . ALA A 1 78 ? -24.726 2.611 54.437 1.00 87.44 78 ALA A C 1
ATOM 623 O O . ALA A 1 78 ? -25.583 2.022 53.776 1.00 87.44 78 ALA A O 1
ATOM 624 N N . ASP A 1 79 ? -24.014 3.644 53.971 1.00 92.50 79 ASP A N 1
ATOM 625 C CA . ASP A 1 79 ? -24.134 4.137 52.601 1.00 92.50 79 ASP A CA 1
ATOM 626 C C . ASP A 1 79 ? -23.867 2.998 51.618 1.00 92.50 79 ASP A C 1
ATOM 628 O O . ASP A 1 79 ? -22.904 2.245 51.749 1.00 92.50 79 ASP A O 1
ATOM 632 N N . TRP A 1 80 ? -24.731 2.881 50.620 1.00 95.19 80 TRP A N 1
ATOM 633 C CA . TRP A 1 80 ? -24.788 1.706 49.764 1.00 95.19 80 TRP A CA 1
ATOM 634 C C . TRP A 1 80 ? -24.689 2.094 48.300 1.00 95.19 80 TRP A C 1
ATOM 636 O O . TRP A 1 80 ? -25.490 2.893 47.812 1.00 95.19 80 TRP A O 1
ATOM 646 N N . PHE A 1 81 ? -23.751 1.511 47.557 1.00 95.06 81 PHE A N 1
ATOM 647 C CA . PHE A 1 81 ? -23.675 1.748 46.120 1.00 95.06 81 PHE A CA 1
ATOM 648 C C . PHE A 1 81 ? -24.533 0.732 45.357 1.00 95.06 81 PHE A C 1
ATOM 650 O O . PHE A 1 81 ? -24.078 -0.349 44.970 1.00 95.06 81 PHE A O 1
ATOM 657 N N . LEU A 1 82 ? -25.784 1.112 45.100 1.00 95.25 82 LEU A N 1
ATOM 658 C CA . LEU A 1 82 ? -26.726 0.334 44.301 1.00 95.25 82 LEU A CA 1
ATOM 659 C C . LEU A 1 82 ? -26.405 0.484 42.809 1.00 95.25 82 LEU A C 1
ATOM 661 O O . LEU A 1 82 ? -26.467 1.583 42.255 1.00 95.25 82 LEU A O 1
ATOM 665 N N . GLU A 1 83 ? -26.086 -0.619 42.130 1.00 90.81 83 GLU A N 1
ATOM 666 C CA . GLU A 1 83 ? -25.808 -0.625 40.692 1.00 90.81 83 GLU A CA 1
ATOM 667 C C . GLU A 1 83 ? -27.097 -0.718 39.867 1.00 90.81 83 GLU A C 1
ATOM 669 O O . GLU A 1 83 ? -27.327 0.114 38.984 1.00 90.81 83 GLU A O 1
ATOM 674 N N . SER A 1 84 ? -27.950 -1.707 40.144 1.00 90.56 84 SER A N 1
ATOM 675 C CA . SER A 1 84 ? -29.215 -1.895 39.421 1.00 90.56 84 SER A CA 1
ATOM 676 C C . SER A 1 84 ? -30.236 -2.719 40.203 1.00 90.56 84 SER A C 1
ATOM 678 O O . SER A 1 84 ? -29.875 -3.471 41.110 1.00 90.56 84 SER A O 1
ATOM 680 N N . VAL A 1 85 ? -31.504 -2.600 39.808 1.00 95.19 85 VAL A N 1
ATOM 681 C CA . VAL A 1 85 ? -32.607 -3.455 40.262 1.00 95.19 85 VAL A CA 1
ATOM 682 C C . VAL A 1 85 ? -33.281 -4.066 39.036 1.00 95.19 85 VAL A C 1
ATOM 684 O O . VAL A 1 85 ? -33.539 -3.372 38.061 1.00 95.19 85 VAL A O 1
ATOM 687 N N . THR A 1 86 ? -33.573 -5.361 39.066 1.00 93.00 86 THR A N 1
ATOM 688 C CA . THR A 1 86 ? -34.410 -6.042 38.069 1.00 93.00 86 THR A CA 1
ATOM 689 C C . THR A 1 86 ? -35.654 -6.564 38.765 1.00 93.00 86 THR A C 1
ATOM 691 O O . THR A 1 86 ? -35.531 -7.221 39.796 1.00 93.00 86 THR A O 1
ATOM 694 N N . ILE A 1 87 ? -36.835 -6.282 38.225 1.00 95.31 87 ILE A N 1
ATOM 695 C CA . ILE A 1 87 ? -38.103 -6.818 38.719 1.00 95.31 87 ILE A CA 1
ATOM 696 C C . ILE A 1 87 ? -38.712 -7.672 37.619 1.00 95.31 87 ILE A C 1
ATOM 698 O O . ILE A 1 87 ? -39.076 -7.159 36.567 1.00 95.31 87 ILE A O 1
ATOM 702 N N . GLU A 1 88 ? -38.832 -8.965 37.868 1.00 93.19 88 GLU A N 1
ATOM 703 C CA . GLU A 1 88 ? -39.455 -9.923 36.961 1.00 93.19 88 GLU A CA 1
ATOM 704 C C . GLU A 1 88 ? -40.813 -10.341 37.525 1.00 93.19 88 GLU A C 1
ATOM 706 O O . GLU A 1 88 ? -40.889 -10.829 38.651 1.00 93.19 88 GLU A O 1
ATOM 711 N N . ASN A 1 89 ? -41.885 -10.156 36.759 1.00 92.06 89 ASN A N 1
ATOM 712 C CA . ASN A 1 89 ? -43.165 -10.795 37.026 1.00 92.06 89 ASN A CA 1
ATOM 713 C C . ASN A 1 89 ? -43.098 -12.229 36.497 1.00 92.06 89 ASN A C 1
ATOM 715 O O . ASN A 1 89 ? -43.127 -12.474 35.294 1.00 92.06 89 ASN A O 1
ATOM 719 N N . ILE A 1 90 ? -43.024 -13.187 37.415 1.00 89.88 90 ILE A N 1
ATOM 720 C CA . ILE A 1 90 ? -42.848 -14.611 37.098 1.00 89.88 90 ILE A CA 1
ATOM 721 C C . ILE A 1 90 ? -44.102 -15.178 36.415 1.00 89.88 90 ILE A C 1
ATOM 723 O O . ILE A 1 90 ? -44.048 -16.186 35.718 1.00 89.88 90 ILE A O 1
ATOM 727 N N . THR A 1 91 ? -45.252 -14.526 36.602 1.00 84.94 91 THR A N 1
ATOM 728 C CA . THR A 1 91 ? -46.537 -15.005 36.078 1.00 84.94 91 THR A CA 1
ATOM 729 C C . THR A 1 91 ? -46.651 -14.789 34.568 1.00 84.94 91 THR A C 1
ATOM 731 O O . THR A 1 91 ? -47.211 -15.633 33.871 1.00 84.94 91 THR A O 1
ATOM 734 N N . ASP A 1 92 ? -46.150 -13.661 34.059 1.00 85.31 92 ASP A N 1
ATOM 735 C CA . ASP A 1 92 ? -46.245 -13.273 32.643 1.00 85.31 92 ASP A CA 1
ATOM 736 C C . ASP A 1 92 ? -44.877 -13.123 31.949 1.00 85.31 92 ASP A C 1
ATOM 738 O O . ASP A 1 92 ? -44.824 -12.752 30.776 1.00 85.31 92 ASP A O 1
ATOM 742 N N . ASN A 1 93 ? -43.782 -13.447 32.649 1.00 83.06 93 ASN A N 1
ATOM 743 C CA . ASN A 1 93 ? -42.391 -13.312 32.208 1.00 83.06 93 ASN A CA 1
ATOM 744 C C . ASN A 1 93 ? -42.002 -11.892 31.753 1.00 83.06 93 ASN A C 1
ATOM 746 O O . ASN A 1 93 ? -41.047 -11.727 30.986 1.00 83.06 93 ASN A O 1
ATOM 750 N N . LYS A 1 94 ? -42.704 -10.844 32.206 1.00 88.00 94 LYS A N 1
ATOM 751 C CA . LYS A 1 94 ? -42.265 -9.460 31.981 1.00 88.00 94 LYS A CA 1
ATOM 752 C C . LYS A 1 94 ? -41.165 -9.081 32.962 1.00 88.00 94 LYS A C 1
ATOM 754 O O . LYS A 1 94 ? -41.280 -9.326 34.159 1.00 88.00 94 LYS A O 1
ATOM 759 N N . SER A 1 95 ? -40.125 -8.418 32.464 1.00 88.94 95 SER A N 1
ATOM 760 C CA . SER A 1 95 ? -38.996 -7.951 33.268 1.00 88.94 95 SER A CA 1
ATOM 761 C C . SER A 1 95 ? -38.779 -6.453 33.090 1.00 88.94 95 SER A C 1
ATOM 763 O O . SER A 1 95 ? -38.826 -5.939 31.973 1.00 88.94 95 SER A O 1
ATOM 765 N N . TYR A 1 96 ? -38.535 -5.764 34.200 1.00 92.00 96 TYR A N 1
ATOM 766 C CA . TYR A 1 96 ? -38.314 -4.327 34.284 1.00 92.00 96 TYR A CA 1
ATOM 767 C C . TYR A 1 96 ? -36.939 -4.081 34.898 1.00 92.00 96 TYR A C 1
ATOM 769 O O . TYR A 1 96 ? -36.650 -4.553 36.000 1.00 92.00 96 TYR A O 1
ATOM 777 N N . PHE A 1 97 ? -36.086 -3.342 34.197 1.00 90.25 97 PHE A N 1
ATOM 778 C CA . PHE A 1 97 ? -34.725 -3.056 34.639 1.00 90.25 97 PHE A CA 1
ATOM 779 C C . PHE A 1 97 ? -34.588 -1.597 35.055 1.00 90.25 97 PHE A C 1
ATOM 781 O O . PHE A 1 97 ? -34.976 -0.696 34.322 1.00 90.25 97 PHE A O 1
ATOM 788 N N . PHE A 1 98 ? -33.990 -1.364 36.213 1.00 92.44 98 PHE A N 1
ATOM 789 C CA . PHE A 1 98 ? -33.748 -0.047 36.782 1.00 92.44 98 PHE A CA 1
ATOM 790 C C . PHE A 1 98 ? -32.242 0.136 36.930 1.00 92.44 98 PHE A C 1
ATOM 792 O O . PHE A 1 98 ? -31.608 -0.470 37.799 1.00 92.44 98 PHE A O 1
ATOM 799 N N . GLN A 1 99 ? -31.651 0.978 36.085 1.00 88.06 99 GLN A N 1
ATOM 800 C CA . GLN A 1 99 ? -30.250 1.365 36.224 1.00 88.06 99 GLN A CA 1
ATOM 801 C C . GLN A 1 99 ? -30.130 2.460 37.290 1.00 88.06 99 GLN A C 1
ATOM 803 O O . GLN A 1 99 ? -30.721 3.526 37.145 1.00 88.06 99 GLN A O 1
ATOM 808 N N . VAL A 1 100 ? -29.348 2.207 38.346 1.00 90.56 100 VAL A N 1
ATOM 809 C CA . VAL A 1 100 ? -29.212 3.132 39.485 1.00 90.56 100 VAL A CA 1
ATOM 810 C C . VAL A 1 100 ? -27.815 3.754 39.560 1.00 90.56 100 VAL A C 1
ATOM 812 O O . VAL A 1 100 ? -27.695 4.973 39.467 1.00 90.56 100 VAL A O 1
ATOM 815 N N . LYS A 1 101 ? -26.765 2.925 39.705 1.00 86.88 101 LYS A N 1
ATOM 816 C CA . LYS A 1 101 ? -25.336 3.305 39.825 1.00 86.88 101 LYS A CA 1
ATOM 817 C C . LYS A 1 101 ? -25.096 4.525 40.726 1.00 86.88 101 LYS A C 1
ATOM 819 O O . LYS A 1 101 ? -24.420 5.481 40.340 1.00 86.88 101 LYS A O 1
ATOM 824 N N . LYS A 1 102 ? -25.658 4.496 41.935 1.00 92.31 102 LYS A N 1
ATOM 825 C CA . LYS A 1 102 ? -25.664 5.635 42.859 1.00 92.31 102 LYS A CA 1
ATOM 826 C C . LYS A 1 102 ? -25.461 5.193 44.305 1.00 92.31 102 LYS A C 1
ATOM 828 O O . LYS A 1 102 ? -25.990 4.162 44.711 1.00 92.31 102 LYS A O 1
ATOM 833 N N . TRP A 1 103 ? -24.748 6.018 45.076 1.00 94.75 103 TRP A N 1
ATOM 834 C CA . TRP A 1 103 ? -24.750 5.931 46.536 1.00 94.75 103 TRP A CA 1
ATOM 835 C C . TRP A 1 103 ? -26.133 6.315 47.069 1.00 94.75 103 TRP A C 1
ATOM 837 O O . TRP A 1 103 ? -26.608 7.444 46.899 1.00 94.75 103 TRP A O 1
ATOM 847 N N . ILE A 1 104 ? -26.794 5.337 47.667 1.00 95.44 104 ILE A N 1
ATOM 848 C CA . ILE A 1 104 ? -27.971 5.512 48.501 1.00 95.44 104 ILE A CA 1
ATOM 849 C C . ILE A 1 104 ? -27.423 5.910 49.869 1.00 95.44 104 ILE A C 1
ATOM 851 O O . ILE A 1 104 ? -26.652 5.155 50.451 1.00 95.44 104 ILE A O 1
ATOM 855 N N . GLU A 1 105 ? -27.729 7.132 50.305 1.00 92.62 105 GLU A N 1
ATOM 856 C CA . GLU A 1 105 ? -27.102 7.745 51.479 1.00 92.62 105 GLU A CA 1
ATOM 857 C C . GLU A 1 105 ? -28.143 8.129 52.529 1.00 92.62 105 GLU A C 1
ATOM 859 O O . GLU A 1 105 ? -29.191 8.726 52.225 1.00 92.62 105 GLU A O 1
ATOM 864 N N . GLY A 1 106 ? -27.809 7.889 53.796 1.00 88.19 106 GLY A N 1
ATOM 865 C CA . GLY A 1 106 ? -28.681 8.241 54.913 1.00 88.19 106 GLY A CA 1
ATOM 866 C C . GLY A 1 106 ? -30.067 7.582 54.824 1.00 88.19 106 GLY A C 1
ATOM 867 O O . GLY A 1 106 ? -30.227 6.479 54.326 1.00 88.19 106 GLY A O 1
ATOM 868 N N . ASN A 1 107 ? -31.106 8.272 55.301 1.00 86.00 107 ASN A N 1
ATOM 869 C CA . ASN A 1 107 ? -32.498 7.786 55.240 1.00 86.00 107 ASN A CA 1
ATOM 870 C C . ASN A 1 107 ? -33.289 8.375 54.057 1.00 86.00 107 ASN A C 1
ATOM 872 O O . ASN A 1 107 ? -34.509 8.539 54.139 1.00 86.00 107 ASN A O 1
ATOM 876 N N . LYS A 1 108 ? -32.609 8.780 52.978 1.00 92.44 108 LYS A N 1
ATOM 877 C CA . LYS A 1 108 ? -33.261 9.401 51.816 1.00 92.44 108 LYS A CA 1
ATOM 878 C C . LYS A 1 108 ? -33.897 8.331 50.925 1.00 92.44 108 LYS A C 1
ATOM 880 O O . LYS A 1 108 ? -33.282 7.306 50.653 1.00 92.44 108 LYS A O 1
ATOM 885 N N . LYS A 1 109 ? -35.108 8.604 50.426 1.00 95.56 109 LYS A N 1
ATOM 886 C CA . LYS A 1 109 ? -35.747 7.803 49.373 1.00 95.56 109 LYS A CA 1
ATOM 887 C C . LYS A 1 109 ? -35.265 8.253 48.001 1.00 95.56 109 LYS A C 1
ATOM 889 O O . LYS A 1 109 ? -35.247 9.451 47.719 1.00 95.56 109 LYS A O 1
ATOM 894 N N . TYR A 1 110 ? -34.879 7.294 47.166 1.00 96.25 110 TYR A N 1
ATOM 895 C CA . TYR A 1 110 ? -34.456 7.534 45.791 1.00 96.25 110 TYR A CA 1
ATOM 896 C C . TYR A 1 110 ? -35.446 6.888 44.834 1.00 96.25 110 TYR A C 1
ATOM 898 O O . TYR A 1 110 ? -35.793 5.722 44.999 1.00 96.25 110 TYR A O 1
ATOM 906 N N . GLU A 1 111 ? -35.887 7.655 43.843 1.00 97.44 111 GLU A N 1
ATOM 907 C CA . GLU A 1 111 ? -36.862 7.229 42.844 1.00 97.44 111 GLU A CA 1
ATOM 908 C C . GLU A 1 111 ? -36.177 6.900 41.513 1.00 97.44 111 GLU A C 1
ATOM 910 O O . GLU A 1 111 ? -35.319 7.660 41.056 1.00 97.44 111 GLU A O 1
ATOM 915 N N . PHE A 1 112 ? -36.575 5.790 40.885 1.00 95.06 112 PHE A N 1
ATOM 916 C CA . PHE A 1 112 ? -36.067 5.344 39.585 1.00 95.06 112 PHE A CA 1
ATOM 917 C C . PHE A 1 112 ? -37.200 4.806 38.712 1.00 95.06 112 PHE A C 1
ATOM 919 O O . PHE A 1 112 ? -38.060 4.072 39.190 1.00 95.06 112 PHE A O 1
ATOM 926 N N . THR A 1 113 ? -37.182 5.119 37.421 1.00 93.81 113 THR A N 1
ATOM 927 C CA . THR A 1 113 ? -38.089 4.550 36.414 1.00 93.81 113 THR A CA 1
ATOM 928 C C . THR A 1 113 ? -37.392 3.407 35.669 1.00 93.81 113 THR A C 1
ATOM 930 O O . THR A 1 113 ? -36.160 3.419 35.566 1.00 93.81 113 THR A O 1
ATOM 933 N N . PRO A 1 114 ? -38.126 2.396 35.167 1.00 91.50 114 PRO A N 1
ATOM 934 C CA . PRO A 1 114 ? -37.503 1.323 34.414 1.00 91.50 114 PRO A CA 1
ATOM 935 C C . PRO A 1 114 ? -37.034 1.836 33.053 1.00 91.50 114 PRO A C 1
ATOM 937 O O . PRO A 1 114 ? -37.627 2.742 32.464 1.00 91.50 114 PRO A O 1
ATOM 940 N N . ILE A 1 115 ? -35.970 1.228 32.549 1.00 85.88 115 ILE A N 1
ATOM 941 C CA . ILE A 1 115 ? -35.424 1.463 31.218 1.00 85.88 115 ILE A CA 1
ATOM 942 C C . ILE A 1 115 ? -35.431 0.161 30.419 1.00 85.88 115 ILE A C 1
ATOM 944 O O . ILE A 1 115 ? -35.437 -0.937 30.981 1.00 85.88 115 ILE A O 1
ATOM 948 N N . GLU A 1 116 ? -35.414 0.283 29.094 1.00 81.44 116 GLU A N 1
ATOM 949 C CA . GLU A 1 116 ? -35.295 -0.869 28.205 1.00 81.44 116 GLU A CA 1
ATOM 950 C C . GLU A 1 116 ? -33.941 -1.562 28.421 1.00 81.44 116 GLU A C 1
ATOM 952 O O . GLU A 1 116 ? -32.884 -0.933 28.320 1.00 81.44 116 GLU A O 1
ATOM 957 N N . ASN A 1 117 ? -33.985 -2.857 28.743 1.00 79.00 117 ASN A N 1
ATOM 958 C CA . ASN A 1 117 ? -32.801 -3.659 29.021 1.00 79.00 117 ASN A CA 1
ATOM 959 C C . ASN A 1 117 ? -32.405 -4.464 27.787 1.00 79.00 117 ASN A C 1
ATOM 961 O O . ASN A 1 117 ? -33.003 -5.499 27.483 1.00 79.00 117 ASN A O 1
ATOM 965 N N . VAL A 1 118 ? -31.393 -3.993 27.073 1.00 85.94 118 VAL A N 1
ATOM 966 C CA . VAL A 1 118 ? -30.902 -4.635 25.860 1.00 85.94 118 VAL A CA 1
ATOM 967 C C . VAL A 1 118 ? -29.740 -5.555 26.190 1.00 85.94 118 VAL A C 1
ATOM 969 O O . VAL A 1 118 ? -28.806 -5.214 26.918 1.00 85.94 118 VAL A O 1
ATOM 972 N N . LYS A 1 119 ? -29.792 -6.749 25.605 1.00 89.25 119 LYS A N 1
ATOM 973 C CA . LYS A 1 119 ? -28.725 -7.737 25.681 1.00 89.25 119 LYS A CA 1
ATOM 974 C C . LYS A 1 119 ? -27.664 -7.466 24.612 1.00 89.25 119 LYS A C 1
ATOM 976 O O . LYS A 1 119 ? -27.971 -7.484 23.416 1.00 89.25 119 LYS A O 1
ATOM 981 N N . TYR A 1 120 ? -26.421 -7.286 25.043 1.00 92.38 120 TYR A N 1
ATOM 982 C CA . TYR A 1 120 ? -25.240 -7.112 24.199 1.00 92.38 120 TYR A CA 1
ATOM 983 C C . TYR A 1 120 ? -24.360 -8.363 24.250 1.00 92.38 120 TYR A C 1
ATOM 985 O O . TYR A 1 120 ? -24.002 -8.826 25.331 1.00 92.38 120 TYR A O 1
ATOM 993 N N . GLU A 1 121 ? -23.974 -8.872 23.085 1.00 95.12 121 GLU A N 1
ATOM 994 C CA . GLU A 1 121 ? -22.918 -9.871 22.904 1.00 95.12 121 GLU A CA 1
ATOM 995 C C . GLU A 1 121 ? -21.625 -9.139 22.524 1.00 95.12 121 GLU A C 1
ATOM 997 O O . GLU A 1 121 ? -21.614 -8.335 21.585 1.00 95.12 121 GLU A O 1
ATOM 1002 N N . ILE A 1 122 ? -20.544 -9.382 23.268 1.00 96.12 122 ILE A N 1
ATOM 1003 C CA . ILE A 1 122 ? -19.263 -8.689 23.103 1.00 96.12 122 ILE A CA 1
ATOM 1004 C C . ILE A 1 122 ? -18.157 -9.717 22.854 1.00 96.12 122 ILE A C 1
ATOM 1006 O O . ILE A 1 122 ? -17.869 -10.538 23.722 1.00 96.12 122 ILE A O 1
ATOM 1010 N N . GLU A 1 123 ? -17.509 -9.640 21.688 1.00 96.62 123 GLU A N 1
ATOM 1011 C CA . GLU A 1 123 ? -16.291 -10.391 21.347 1.00 96.62 123 GLU A CA 1
ATOM 1012 C C . GLU A 1 123 ? -15.065 -9.484 21.520 1.00 96.62 123 GLU A C 1
ATOM 1014 O O . GLU A 1 123 ? -14.979 -8.434 20.887 1.00 96.62 123 GLU A O 1
ATOM 1019 N N . ILE A 1 124 ? -14.075 -9.896 22.308 1.00 96.75 124 ILE A N 1
ATOM 1020 C CA . ILE A 1 124 ? -12.801 -9.184 22.477 1.00 96.75 124 ILE A CA 1
ATOM 1021 C C . ILE A 1 124 ? -11.674 -10.061 21.952 1.00 96.75 124 ILE A C 1
ATOM 1023 O O . ILE A 1 124 ? -11.465 -11.158 22.466 1.00 96.75 124 ILE A O 1
ATOM 1027 N N . ALA A 1 125 ? -10.920 -9.570 20.967 1.00 97.00 125 ALA A N 1
ATOM 1028 C CA . ALA A 1 125 ? -9.766 -10.272 20.412 1.00 97.00 125 ALA A CA 1
ATOM 1029 C C . ALA A 1 125 ? -8.453 -9.657 20.914 1.00 97.00 125 ALA A C 1
ATOM 1031 O O . ALA A 1 125 ? -8.113 -8.515 20.579 1.00 97.00 125 ALA A O 1
ATOM 1032 N N . ILE A 1 126 ? -7.697 -10.437 21.681 1.00 95.31 126 ILE A N 1
ATOM 1033 C CA . ILE A 1 126 ? -6.401 -10.043 22.236 1.00 95.31 126 ILE A CA 1
ATOM 1034 C C . ILE A 1 126 ? -5.304 -10.186 21.178 1.00 95.31 126 ILE A C 1
ATOM 1036 O O . ILE A 1 126 ? -5.324 -11.092 20.341 1.00 95.31 126 ILE A O 1
ATOM 1040 N N . GLY A 1 127 ? -4.343 -9.261 21.206 1.00 91.44 127 GLY A N 1
ATOM 1041 C CA . GLY A 1 127 ? -3.176 -9.246 20.327 1.00 91.44 127 GLY A CA 1
ATOM 1042 C C . GLY A 1 127 ? -2.349 -10.520 20.371 1.00 91.44 127 GLY A C 1
ATOM 1043 O O . GLY A 1 127 ? -2.311 -11.217 21.380 1.00 91.44 127 GLY A O 1
ATOM 1044 N N . THR A 1 128 ? -1.626 -10.793 19.287 1.00 90.50 128 THR A N 1
ATOM 1045 C CA . THR A 1 128 ? -0.635 -11.880 19.207 1.00 90.50 128 THR A CA 1
ATOM 1046 C C . THR A 1 128 ? 0.787 -11.410 19.517 1.00 90.50 128 THR A C 1
ATOM 1048 O O . THR A 1 128 ? 1.713 -12.217 19.489 1.00 90.50 128 THR A O 1
ATOM 1051 N N . LEU A 1 129 ? 0.988 -10.113 19.785 1.00 85.81 129 LEU A N 1
ATOM 1052 C CA . LEU A 1 129 ? 2.291 -9.583 20.185 1.00 85.81 129 LEU A CA 1
ATOM 1053 C C . LEU A 1 129 ? 2.697 -10.187 21.534 1.00 85.81 129 LEU A C 1
ATOM 1055 O O . LEU A 1 129 ? 1.854 -10.418 22.405 1.00 85.81 129 LEU A O 1
ATOM 1059 N N . SER A 1 130 ? 3.992 -10.429 21.724 1.00 84.56 130 SER A N 1
ATOM 1060 C CA . SER A 1 130 ? 4.501 -10.947 22.995 1.00 84.56 130 SER A CA 1
ATOM 1061 C C . SER A 1 130 ? 4.090 -10.030 24.153 1.00 84.56 130 SER A C 1
ATOM 1063 O O . SER A 1 130 ? 4.343 -8.828 24.109 1.00 84.56 130 SER A O 1
ATOM 1065 N N . GLY A 1 131 ? 3.461 -10.603 25.183 1.00 86.00 131 GLY A N 1
ATOM 1066 C CA . GLY A 1 131 ? 2.978 -9.865 26.353 1.00 86.00 131 GLY A CA 1
ATOM 1067 C C . GLY A 1 131 ? 1.632 -9.156 26.175 1.00 86.00 131 GLY A C 1
ATOM 1068 O O . GLY A 1 131 ? 1.298 -8.337 27.021 1.00 86.00 131 GLY A O 1
ATOM 1069 N N . SER A 1 132 ? 0.873 -9.438 25.104 1.00 89.31 132 SER A N 1
ATOM 1070 C CA . SER A 1 132 ? -0.434 -8.797 24.853 1.00 89.31 132 SER A CA 1
ATOM 1071 C C . SER A 1 132 ? -1.484 -9.096 25.923 1.00 89.31 132 SER A C 1
ATOM 1073 O O . SER A 1 132 ? -2.393 -8.292 26.108 1.00 89.31 132 SER A O 1
ATOM 1075 N N . GLY A 1 133 ? -1.400 -10.268 26.558 1.00 89.38 133 GLY A N 1
ATOM 1076 C CA . GLY A 1 133 ? -2.300 -10.704 27.623 1.00 89.38 133 GLY A CA 1
ATOM 1077 C C . GLY A 1 133 ? -2.042 -10.015 28.965 1.00 89.38 133 GLY A C 1
ATOM 1078 O O . GLY A 1 133 ? -0.937 -9.553 29.237 1.00 89.38 133 GLY A O 1
ATOM 1079 N N . SER A 1 134 ? -3.067 -9.973 29.812 1.00 89.38 134 SER A N 1
ATOM 1080 C CA . SER A 1 134 ? -3.063 -9.297 31.111 1.00 89.38 134 SER A CA 1
ATOM 1081 C C . SER A 1 134 ? -4.115 -9.913 32.034 1.00 89.38 134 SER A C 1
ATOM 1083 O O . SER A 1 134 ? -5.145 -10.394 31.567 1.00 89.38 134 SER A O 1
ATOM 1085 N N . ASN A 1 135 ? -3.917 -9.845 33.348 1.00 87.75 135 ASN A N 1
ATOM 1086 C CA . ASN A 1 135 ? -4.960 -10.145 34.336 1.00 87.75 135 ASN A CA 1
ATOM 1087 C C . ASN A 1 135 ? -5.527 -8.876 35.015 1.00 87.75 135 ASN A C 1
ATOM 1089 O O . ASN A 1 135 ? -6.233 -8.987 36.024 1.00 87.75 135 ASN A O 1
ATOM 1093 N N . SER A 1 136 ? -5.249 -7.680 34.481 1.00 87.38 136 SER A N 1
ATOM 1094 C CA . SER A 1 136 ? -5.920 -6.432 34.875 1.00 87.38 136 SER A CA 1
ATOM 1095 C C . SER A 1 136 ? -7.416 -6.462 34.550 1.00 87.38 136 SER A C 1
ATOM 1097 O O . SER A 1 136 ? -7.867 -7.227 33.690 1.00 87.38 136 SER A O 1
ATOM 1099 N N . ASN A 1 137 ? -8.209 -5.623 35.223 1.00 88.12 137 ASN A N 1
ATOM 1100 C CA . ASN A 1 137 ? -9.599 -5.435 34.820 1.00 88.12 137 ASN A CA 1
ATOM 1101 C C . ASN A 1 137 ? -9.660 -4.582 33.549 1.00 88.12 137 ASN A C 1
ATOM 1103 O O . ASN A 1 137 ? -8.960 -3.576 33.424 1.00 88.12 137 ASN A O 1
ATOM 1107 N N . LEU A 1 138 ? -10.552 -4.968 32.639 1.00 91.62 138 LEU A N 1
ATOM 1108 C CA . LEU A 1 138 ? -10.909 -4.201 31.453 1.00 91.62 138 LEU A CA 1
ATOM 1109 C C . LEU A 1 138 ? -12.340 -3.709 31.621 1.00 91.62 138 LEU A C 1
ATOM 1111 O O . LEU A 1 138 ? -13.250 -4.509 31.842 1.00 91.62 138 LEU A O 1
ATOM 1115 N N . TYR A 1 139 ? -12.534 -2.408 31.466 1.00 91.50 139 TYR A N 1
ATOM 1116 C CA . TYR A 1 139 ? -13.834 -1.768 31.530 1.00 91.50 139 TYR A CA 1
ATOM 1117 C C . TYR A 1 139 ? -14.233 -1.234 30.162 1.00 91.50 139 TYR A C 1
ATOM 1119 O O . TYR A 1 139 ? -13.422 -0.606 29.475 1.00 91.50 139 TYR A O 1
ATOM 1127 N N . ILE A 1 140 ? -15.497 -1.443 29.801 1.00 95.06 140 ILE A N 1
ATOM 1128 C CA . ILE A 1 140 ? -16.075 -0.990 28.533 1.00 95.06 140 ILE A CA 1
ATOM 1129 C C . ILE A 1 140 ? -17.279 -0.098 28.820 1.00 95.06 140 ILE A C 1
ATOM 1131 O O . ILE A 1 140 ? -18.097 -0.417 29.679 1.00 95.06 140 ILE A O 1
ATOM 1135 N N . SER A 1 141 ? -17.383 1.013 28.096 1.00 94.50 141 SER A N 1
ATOM 1136 C CA . SER A 1 141 ? -18.593 1.828 27.976 1.00 94.50 141 SER A CA 1
ATOM 1137 C C . SER A 1 141 ? -18.991 1.885 26.502 1.00 94.50 141 SER A C 1
ATOM 1139 O O . SER A 1 141 ? -18.143 2.105 25.634 1.00 94.50 141 SER A O 1
ATOM 1141 N N . ILE A 1 142 ? -20.265 1.628 26.213 1.00 95.81 142 ILE A N 1
ATOM 1142 C CA . ILE A 1 142 ? -20.823 1.605 24.859 1.00 95.81 142 ILE A CA 1
ATOM 1143 C C . ILE A 1 142 ? -21.589 2.907 24.656 1.00 95.81 142 ILE A C 1
ATOM 1145 O O . ILE A 1 142 ? -22.460 3.236 25.455 1.00 95.81 142 ILE A O 1
ATOM 1149 N N . ILE A 1 143 ? -21.282 3.645 23.593 1.00 96.12 143 ILE A N 1
ATOM 1150 C CA . ILE A 1 143 ? -21.906 4.932 23.283 1.00 96.12 143 ILE A CA 1
ATOM 1151 C C . ILE A 1 143 ? -22.683 4.789 21.981 1.00 96.12 143 ILE A C 1
ATOM 1153 O O . ILE A 1 143 ? -22.140 4.366 20.952 1.00 96.12 143 ILE A O 1
ATOM 1157 N N . GLY A 1 144 ? -23.957 5.162 22.012 1.00 94.81 144 GLY A N 1
ATOM 1158 C CA . GLY A 1 144 ? -24.816 5.109 20.843 1.00 94.81 144 GLY A CA 1
ATOM 1159 C C . GLY A 1 144 ? -25.606 6.389 20.604 1.00 94.81 144 GLY A C 1
ATOM 1160 O O . GLY A 1 144 ? -25.329 7.441 21.174 1.00 94.81 144 GLY A O 1
ATOM 1161 N N . SER A 1 145 ? -26.564 6.313 19.686 1.00 94.56 145 SER A N 1
ATOM 1162 C CA . SER A 1 145 ? -27.370 7.452 19.242 1.00 94.56 145 SER A CA 1
ATOM 1163 C C . SER A 1 145 ? -28.406 7.948 20.259 1.00 94.56 145 SER A C 1
ATOM 1165 O O . SER A 1 145 ? -28.897 9.062 20.100 1.00 94.56 145 SER A O 1
ATOM 1167 N N . LYS A 1 146 ? -28.795 7.129 21.247 1.00 91.06 146 LYS A N 1
ATOM 1168 C CA . LYS A 1 146 ? -29.801 7.468 22.274 1.00 91.06 146 LYS A CA 1
ATOM 1169 C C . LYS A 1 146 ? -29.161 7.825 23.617 1.00 91.06 146 LYS A C 1
ATOM 1171 O O . LYS A 1 146 ? -29.570 8.794 24.248 1.00 91.06 146 LYS A O 1
ATOM 1176 N N . SER A 1 147 ? -28.177 7.039 24.049 1.00 87.94 147 SER A N 1
ATOM 1177 C CA . SER A 1 147 ? -27.516 7.177 25.350 1.00 87.94 147 SER A CA 1
ATOM 1178 C C . SER A 1 147 ? -26.122 6.529 25.339 1.00 87.94 147 SER A C 1
ATOM 1180 O O . SER A 1 147 ? -25.559 6.247 24.276 1.00 87.94 147 SER A O 1
ATOM 1182 N N . HIS A 1 148 ? -25.533 6.326 26.516 1.00 88.38 148 HIS A N 1
ATOM 1183 C CA . HIS A 1 148 ? -24.271 5.619 26.694 1.00 88.38 148 HIS A CA 1
ATOM 1184 C C . HIS A 1 148 ? -24.319 4.782 27.967 1.00 88.38 148 HIS A C 1
ATOM 1186 O O . HIS A 1 148 ? -24.787 5.269 28.988 1.00 88.38 148 HIS A O 1
ATOM 1192 N N . THR A 1 149 ? -23.755 3.576 27.946 1.00 87.44 149 THR A N 1
ATOM 1193 C CA . THR A 1 149 ? -23.616 2.781 29.167 1.00 87.44 149 THR A CA 1
ATOM 1194 C C . THR A 1 149 ? -22.527 3.377 30.055 1.00 87.44 149 THR A C 1
ATOM 1196 O O . THR A 1 149 ? -21.499 3.861 29.575 1.00 87.44 149 THR A O 1
ATOM 1199 N N . TYR A 1 150 ? -22.656 3.238 31.372 1.00 82.31 150 TYR A N 1
ATOM 1200 C CA . TYR A 1 150 ? -21.492 3.366 32.255 1.00 82.31 150 TYR A CA 1
ATOM 1201 C C . TYR A 1 150 ? -20.446 2.280 31.956 1.00 82.31 150 TYR A C 1
ATOM 1203 O O . TYR A 1 150 ? -20.746 1.263 31.328 1.00 82.31 150 TYR A O 1
ATOM 1211 N N . PHE A 1 151 ? -19.229 2.482 32.460 1.00 85.12 151 PHE A N 1
ATOM 1212 C CA . PHE A 1 151 ? -18.182 1.467 32.426 1.00 85.12 151 PHE A CA 1
ATOM 1213 C C . PHE A 1 151 ? -18.601 0.219 33.212 1.00 85.12 151 PHE A C 1
ATOM 1215 O O . PHE A 1 151 ? -18.965 0.319 34.383 1.00 85.12 151 PHE A O 1
ATOM 1222 N N . PHE A 1 152 ? -18.510 -0.952 32.587 1.00 83.94 152 PHE A N 1
ATOM 1223 C CA . PHE A 1 152 ? -18.691 -2.249 33.242 1.00 83.94 152 PHE A CA 1
ATOM 1224 C C . PHE A 1 152 ? -17.448 -3.124 33.062 1.00 83.94 152 PHE A C 1
ATOM 1226 O O . PHE A 1 152 ? -16.796 -3.078 32.018 1.00 83.94 152 PHE A O 1
ATOM 1233 N N . ASN A 1 153 ? -17.112 -3.905 34.093 1.00 86.75 153 ASN A N 1
ATOM 1234 C CA . ASN A 1 153 ? -15.942 -4.784 34.101 1.00 86.75 153 ASN A CA 1
ATOM 1235 C C . ASN A 1 153 ? -16.211 -6.067 33.304 1.00 86.75 153 ASN A C 1
ATOM 1237 O O . ASN A 1 153 ? -17.228 -6.732 33.502 1.00 86.75 153 ASN A O 1
ATOM 1241 N N . VAL A 1 154 ? -15.273 -6.433 32.436 1.00 87.94 154 VAL A N 1
ATOM 1242 C CA . VAL A 1 154 ? -15.331 -7.637 31.601 1.00 87.94 154 VAL A CA 1
ATOM 1243 C C . VAL A 1 154 ? -14.685 -8.856 32.267 1.00 87.94 154 VAL A C 1
ATOM 1245 O O . VAL A 1 154 ? -15.052 -9.994 31.978 1.00 87.94 154 VAL A O 1
ATOM 1248 N N . LYS A 1 155 ? -13.736 -8.653 33.186 1.00 83.69 155 LYS A N 1
ATOM 1249 C CA . LYS A 1 155 ? -12.957 -9.737 33.806 1.00 83.69 155 LYS A CA 1
ATOM 1250 C C . LYS A 1 155 ? -13.804 -10.853 34.444 1.00 83.69 155 LYS A C 1
ATOM 1252 O O . LYS A 1 155 ? -13.410 -12.012 34.296 1.00 83.69 155 LYS A O 1
ATOM 1257 N N . PRO A 1 156 ? -14.945 -10.575 35.115 1.00 78.38 156 PRO A N 1
ATOM 1258 C CA . PRO A 1 156 ? -15.784 -11.623 35.701 1.00 78.38 156 PRO A CA 1
ATOM 1259 C C . PRO A 1 156 ? -16.298 -12.665 34.698 1.00 78.38 156 PRO A C 1
ATOM 1261 O O . PRO A 1 156 ? -16.597 -13.784 35.101 1.00 78.38 156 PRO A O 1
ATOM 1264 N N . TYR A 1 157 ? -16.362 -12.327 33.408 1.00 80.25 157 TYR A N 1
ATOM 1265 C CA . TYR A 1 157 ? -16.843 -13.222 32.354 1.00 80.25 157 TYR A CA 1
ATOM 1266 C C . TYR A 1 157 ? -15.746 -14.117 31.752 1.00 80.25 157 TYR A C 1
ATOM 1268 O O . TYR A 1 157 ? -16.023 -14.926 30.867 1.00 80.25 157 TYR A O 1
ATOM 1276 N N . LEU A 1 158 ? -14.492 -13.984 32.194 1.00 83.56 158 LEU A N 1
ATOM 1277 C CA . LEU A 1 158 ? -13.371 -14.755 31.656 1.00 83.56 158 LEU A CA 1
ATOM 1278 C C . LEU A 1 158 ? -13.214 -16.097 32.395 1.00 83.56 158 LEU A C 1
ATOM 1280 O O . LEU A 1 158 ? -13.189 -16.091 33.628 1.00 83.56 158 LEU A O 1
ATOM 1284 N N . PRO A 1 159 ? -12.973 -17.225 31.691 1.00 79.50 159 PRO A N 1
ATOM 1285 C CA . PRO A 1 159 ? -12.851 -18.553 32.308 1.00 79.50 159 PRO A CA 1
ATOM 1286 C C . PRO A 1 159 ? -11.820 -18.650 33.445 1.00 79.50 159 PRO A C 1
ATOM 1288 O O . PRO A 1 159 ? -12.049 -19.359 34.417 1.00 79.50 159 PRO A O 1
ATOM 1291 N N . ASN A 1 160 ? -10.715 -17.898 33.346 1.00 83.19 160 ASN A N 1
ATOM 1292 C CA . ASN A 1 160 ? -9.632 -17.859 34.340 1.00 83.19 160 ASN A CA 1
ATOM 1293 C C . ASN A 1 160 ? -9.401 -16.456 34.926 1.00 83.19 160 ASN A C 1
ATOM 1295 O O . ASN A 1 160 ? -8.357 -16.205 35.522 1.00 83.19 160 ASN A O 1
ATOM 1299 N N . LYS A 1 161 ? -10.341 -15.517 34.731 1.00 85.38 161 LYS A N 1
ATOM 1300 C CA . LYS A 1 161 ? -10.174 -14.100 35.118 1.00 85.38 161 LYS A CA 1
ATOM 1301 C C . LYS A 1 161 ? -8.880 -13.462 34.568 1.00 85.38 161 LYS A C 1
ATOM 1303 O O . LYS A 1 161 ? -8.308 -12.581 35.202 1.00 85.38 161 LYS A O 1
ATOM 1308 N N . GLU A 1 162 ? -8.431 -13.896 33.391 1.00 89.81 162 GLU A N 1
ATOM 1309 C CA . GLU A 1 162 ? -7.214 -13.424 32.721 1.00 89.81 162 GLU A CA 1
ATOM 1310 C C . GLU A 1 162 ? -7.405 -13.394 31.198 1.00 89.81 162 GLU A C 1
ATOM 1312 O O . GLU A 1 162 ? -8.049 -14.278 30.621 1.00 89.81 162 GLU A O 1
ATOM 1317 N N . PHE A 1 163 ? -6.824 -12.381 30.554 1.00 91.44 163 PHE A N 1
ATOM 1318 C CA . PHE A 1 163 ? -6.702 -12.258 29.107 1.00 91.44 163 PHE A CA 1
ATOM 1319 C C . PHE A 1 163 ? -5.406 -12.908 28.625 1.00 91.44 163 PHE A C 1
ATOM 1321 O O . PHE A 1 163 ? -4.309 -12.492 28.991 1.00 91.44 163 PHE A O 1
ATOM 1328 N N . ILE A 1 164 ? -5.523 -13.888 27.736 1.00 92.25 164 ILE A N 1
ATOM 1329 C CA . ILE A 1 164 ? -4.397 -14.638 27.186 1.00 92.25 164 ILE A CA 1
ATOM 1330 C C . ILE A 1 164 ? -4.046 -14.072 25.807 1.00 92.25 164 ILE A C 1
ATOM 1332 O O . ILE A 1 164 ? -4.914 -13.840 24.965 1.00 92.25 164 ILE A O 1
ATOM 1336 N N . THR A 1 165 ? -2.748 -13.883 25.561 1.00 92.69 165 THR A N 1
ATOM 1337 C CA . THR A 1 165 ? -2.212 -13.471 24.253 1.00 92.69 165 THR A CA 1
ATOM 1338 C C . THR A 1 165 ? -2.780 -14.353 23.130 1.00 92.69 165 THR A C 1
ATOM 1340 O O . THR A 1 165 ? -2.801 -15.581 23.232 1.00 92.69 165 THR A O 1
ATOM 1343 N N . GLY A 1 166 ? -3.259 -13.721 22.059 1.00 93.12 166 GLY A N 1
ATOM 1344 C CA . GLY A 1 166 ? -3.797 -14.364 20.858 1.00 93.12 166 GLY A CA 1
ATOM 1345 C C . GLY A 1 166 ? -5.193 -14.979 20.994 1.00 93.12 166 GLY A C 1
ATOM 1346 O O . GLY A 1 166 ? -5.711 -15.494 20.006 1.00 93.12 166 GLY A O 1
ATOM 1347 N N . HIS A 1 167 ? -5.812 -14.937 22.177 1.00 94.56 167 HIS A N 1
ATOM 1348 C CA . HIS A 1 167 ? -7.146 -15.498 22.391 1.00 94.56 167 HIS A CA 1
ATOM 1349 C C . HIS A 1 167 ? -8.253 -14.484 22.091 1.00 94.56 167 HIS A C 1
ATOM 1351 O O . HIS A 1 167 ? -8.041 -13.271 22.082 1.00 94.56 167 HIS A O 1
ATOM 1357 N N . SER A 1 168 ? -9.456 -14.998 21.837 1.00 95.31 168 SER A N 1
ATOM 1358 C CA . SER A 1 168 ? -10.677 -14.198 21.742 1.00 95.31 168 SER A CA 1
ATOM 1359 C C . SER A 1 168 ? -11.695 -14.674 22.771 1.00 95.31 168 SER A C 1
ATOM 1361 O O . SER A 1 168 ? -11.804 -15.873 23.022 1.00 95.31 168 SER A O 1
ATOM 1363 N N . TYR A 1 169 ? -12.431 -13.735 23.356 1.00 94.50 169 TYR A N 1
ATOM 1364 C CA . TYR A 1 169 ? -13.418 -13.989 24.403 1.00 94.50 169 TYR A CA 1
ATOM 1365 C C . TYR A 1 169 ? -14.769 -13.448 23.974 1.00 94.50 169 TYR A C 1
ATOM 1367 O O . TYR A 1 169 ? -14.824 -12.339 23.453 1.00 94.50 169 TYR A O 1
ATOM 1375 N N . VAL A 1 170 ? -15.837 -14.205 24.218 1.00 93.88 170 VAL A N 1
ATOM 1376 C CA . VAL A 1 170 ? -17.217 -13.778 23.968 1.00 93.88 170 VAL A CA 1
ATOM 1377 C C . VAL A 1 170 ? -17.984 -13.849 25.276 1.00 93.88 170 VAL A C 1
ATOM 1379 O O . VAL A 1 170 ? -17.903 -14.856 25.979 1.00 93.88 170 VAL A O 1
ATOM 1382 N N . PHE A 1 171 ? -18.711 -12.789 25.606 1.00 90.12 171 PHE A N 1
ATOM 1383 C CA . PHE A 1 171 ? -19.594 -12.757 26.766 1.00 90.12 171 PHE A CA 1
ATOM 1384 C C . PHE A 1 171 ? -20.831 -11.907 26.488 1.00 90.12 171 PHE A C 1
ATOM 1386 O O . PHE A 1 171 ? -20.876 -11.128 25.533 1.00 90.12 171 PHE A O 1
ATOM 1393 N N . GLU A 1 172 ? -21.834 -12.066 27.344 1.00 88.94 172 GLU A N 1
ATOM 1394 C CA . GLU A 1 172 ? -23.108 -11.369 27.241 1.00 88.94 172 GLU A CA 1
ATOM 1395 C C . GLU A 1 172 ? -23.315 -10.459 28.452 1.00 88.94 172 GLU A C 1
ATOM 1397 O O . GLU A 1 172 ? -22.967 -10.811 29.580 1.00 88.94 172 GLU A O 1
ATOM 1402 N N . THR A 1 173 ? -23.897 -9.286 28.225 1.00 83.50 173 THR A N 1
ATOM 1403 C CA . THR A 1 173 ? -24.239 -8.330 29.282 1.00 83.50 173 THR A CA 1
ATOM 1404 C C . THR A 1 173 ? -25.549 -7.618 28.964 1.00 83.50 173 THR A C 1
ATOM 1406 O O . THR A 1 173 ? -25.929 -7.486 27.801 1.00 83.50 173 THR A O 1
ATOM 1409 N N . HIS A 1 174 ? -26.246 -7.159 29.997 1.00 83.25 174 HIS A N 1
ATOM 1410 C CA . HIS A 1 174 ? -27.524 -6.462 29.888 1.00 83.25 174 HIS A CA 1
ATOM 1411 C C . HIS A 1 174 ? -27.339 -5.012 30.337 1.00 83.25 174 HIS A C 1
ATOM 1413 O O . HIS A 1 174 ? -26.841 -4.773 31.438 1.00 83.25 174 HIS A O 1
ATOM 1419 N N . ASN A 1 175 ? -27.657 -4.057 29.464 1.00 82.38 175 ASN A N 1
ATOM 1420 C CA . ASN A 1 175 ? -27.534 -2.621 29.727 1.00 82.38 175 ASN A CA 1
ATOM 1421 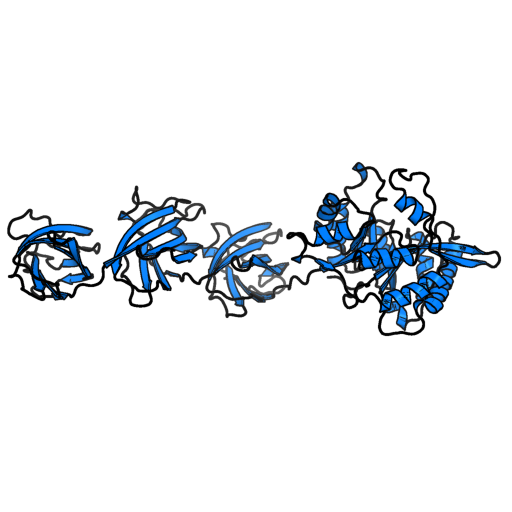C C . ASN A 1 175 ? -28.639 -1.849 28.992 1.00 82.38 175 ASN A C 1
ATOM 1423 O O . ASN A 1 175 ? -29.375 -2.412 28.186 1.00 82.38 175 ASN A O 1
ATOM 1427 N N . GLU A 1 176 ? -28.724 -0.544 29.239 1.00 82.00 176 GLU A N 1
ATOM 1428 C CA . GLU A 1 176 ? -29.634 0.360 28.529 1.00 82.00 176 GLU A CA 1
ATOM 1429 C C . GLU A 1 176 ? -29.515 0.271 26.995 1.00 82.00 176 GLU A C 1
ATOM 1431 O O . GLU A 1 176 ? -28.431 0.014 26.455 1.00 82.00 176 GLU A O 1
ATOM 1436 N N . ASP A 1 177 ? -30.618 0.507 26.275 1.00 87.75 177 ASP A N 1
ATOM 1437 C CA . ASP A 1 177 ? -30.575 0.664 24.817 1.00 87.75 177 ASP A CA 1
ATOM 1438 C C . ASP A 1 177 ? -29.883 1.975 24.427 1.00 87.75 177 ASP A C 1
ATOM 1440 O O . ASP A 1 177 ? -30.483 3.053 24.434 1.00 87.75 177 ASP A O 1
ATOM 1444 N N . VAL A 1 178 ? -28.630 1.875 23.987 1.00 91.31 178 VAL A N 1
ATOM 1445 C CA . VAL A 1 178 ? -27.877 3.037 23.506 1.00 91.31 178 VAL A CA 1
ATOM 1446 C C . VAL A 1 178 ? -28.307 3.475 22.103 1.00 91.31 178 VAL A C 1
ATOM 1448 O O . VAL A 1 178 ? -27.808 4.478 21.596 1.00 91.31 178 VAL A O 1
ATOM 1451 N N . GLY A 1 179 ? -29.230 2.771 21.442 1.00 92.12 179 GLY A N 1
ATOM 1452 C CA . GLY A 1 179 ? -29.595 3.013 20.049 1.00 92.12 179 GLY A CA 1
ATOM 1453 C C . GLY A 1 179 ? -28.541 2.465 19.085 1.00 92.12 179 GLY A C 1
ATOM 1454 O O . GLY A 1 179 ? -28.019 1.368 19.282 1.00 92.12 179 GLY A O 1
ATOM 1455 N N . GLN A 1 180 ? -28.238 3.186 18.004 1.00 92.81 180 GLN A N 1
ATOM 1456 C CA . GLN A 1 180 ? -27.176 2.787 17.074 1.00 92.81 180 GLN A CA 1
ATOM 1457 C C . GLN A 1 180 ? -25.810 2.961 17.744 1.00 92.81 180 GLN A C 1
ATOM 1459 O O . GLN A 1 180 ? -25.481 4.068 18.158 1.00 92.81 180 GLN A O 1
ATOM 1464 N N . ILE A 1 181 ? -25.014 1.892 17.828 1.00 95.50 181 ILE A N 1
ATOM 1465 C CA . ILE A 1 181 ? -23.689 1.933 18.460 1.00 95.50 181 ILE A CA 1
ATOM 1466 C C . ILE A 1 181 ? -22.708 2.704 17.564 1.00 95.50 181 ILE A C 1
ATOM 1468 O O . ILE A 1 181 ? -22.459 2.300 16.425 1.00 95.50 181 ILE A O 1
ATOM 1472 N N . ASN A 1 182 ? -22.134 3.784 18.099 1.00 95.38 182 ASN A N 1
ATOM 1473 C CA . ASN A 1 182 ? -21.302 4.739 17.359 1.00 95.38 182 ASN A CA 1
ATOM 1474 C C . ASN A 1 182 ? -19.856 4.811 17.869 1.00 95.38 182 ASN A C 1
ATOM 1476 O O . ASN A 1 182 ? -18.948 5.131 17.099 1.00 95.38 182 ASN A O 1
ATOM 1480 N N . GLU A 1 183 ? -19.633 4.528 19.150 1.00 97.69 183 GLU A N 1
ATOM 1481 C CA . GLU A 1 183 ? -18.323 4.599 19.796 1.00 97.69 183 GLU A CA 1
ATOM 1482 C C . GLU A 1 183 ? -18.269 3.623 20.982 1.00 97.69 183 GLU A C 1
ATOM 1484 O O . GLU A 1 183 ? -19.293 3.283 21.578 1.00 97.69 183 GLU A O 1
ATOM 1489 N N . ILE A 1 184 ? -17.069 3.171 21.333 1.00 97.88 184 ILE A N 1
ATOM 1490 C CA . ILE A 1 184 ? -16.788 2.530 22.617 1.00 97.88 184 ILE A CA 1
ATOM 1491 C C . ILE A 1 184 ? -15.660 3.258 23.333 1.00 97.88 184 ILE A C 1
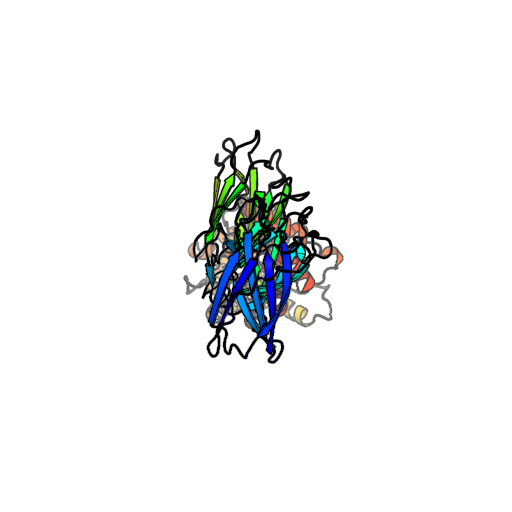ATOM 1493 O O . ILE A 1 184 ? -14.713 3.739 22.704 1.00 97.88 184 ILE A O 1
ATOM 1497 N N . LYS A 1 185 ? -15.735 3.265 24.661 1.00 97.31 185 LYS A N 1
ATOM 1498 C CA . LYS A 1 185 ? -14.655 3.702 25.538 1.00 97.31 185 LYS A CA 1
ATOM 1499 C C . LYS A 1 185 ? -14.093 2.536 26.324 1.00 97.31 185 LYS A C 1
ATOM 1501 O O . LYS A 1 185 ? -14.850 1.734 26.869 1.00 97.31 185 LYS A O 1
ATOM 1506 N N . LEU A 1 186 ? -12.769 2.472 26.413 1.00 95.94 186 LEU A N 1
ATOM 1507 C CA . LEU A 1 186 ? -12.033 1.423 27.113 1.00 95.94 186 LEU A CA 1
ATOM 1508 C C . LEU A 1 186 ? -11.162 2.013 28.221 1.00 95.94 186 LEU A C 1
ATOM 1510 O O . LEU A 1 186 ? -10.523 3.050 28.029 1.00 95.94 186 LEU A O 1
ATOM 1514 N N . LYS A 1 187 ? -11.108 1.314 29.357 1.00 92.62 187 LYS A N 1
ATOM 1515 C CA . LYS A 1 187 ? -10.172 1.562 30.463 1.00 92.62 187 LYS A CA 1
ATOM 1516 C C . LYS A 1 187 ? -9.594 0.245 30.951 1.00 92.62 187 LYS A C 1
ATOM 1518 O O . LYS A 1 187 ? -10.327 -0.730 31.074 1.00 92.62 187 LYS A O 1
ATOM 1523 N N . SER A 1 188 ? -8.310 0.239 31.281 1.00 90.62 188 SER A N 1
ATOM 1524 C CA . SER A 1 188 ? -7.675 -0.851 32.024 1.00 90.62 188 SER A CA 1
ATOM 1525 C C . SER A 1 188 ? -7.143 -0.312 33.345 1.00 90.62 188 SER A C 1
ATOM 1527 O O . SER A 1 188 ? -6.694 0.836 33.395 1.00 90.62 188 SER A O 1
ATOM 1529 N N . ASP A 1 189 ? -7.172 -1.117 34.400 1.00 85.12 189 ASP A N 1
ATOM 1530 C CA . ASP A 1 189 ? -6.518 -0.785 35.669 1.00 85.12 189 ASP A CA 1
ATOM 1531 C C . ASP A 1 189 ? -5.181 -1.521 35.848 1.00 85.12 189 ASP A C 1
ATOM 1533 O O . ASP A 1 189 ? -4.680 -2.202 34.946 1.00 85.12 189 ASP A O 1
ATOM 1537 N N . SER A 1 190 ? -4.557 -1.320 37.008 1.00 83.25 190 SER A N 1
ATOM 1538 C CA . SER A 1 190 ? -3.279 -1.924 37.388 1.00 83.25 190 SER A CA 1
ATOM 1539 C C . SER A 1 190 ? -3.408 -2.925 38.537 1.00 83.25 190 SER A C 1
ATOM 1541 O O . SER A 1 190 ? -2.418 -3.180 39.216 1.00 83.25 190 SER A O 1
ATOM 1543 N N . GLU A 1 191 ? -4.601 -3.470 38.798 1.00 74.94 191 GLU A N 1
ATOM 1544 C CA . GLU A 1 191 ? -4.792 -4.446 39.886 1.00 74.94 191 GLU A CA 1
ATOM 1545 C C . GLU A 1 191 ? -4.136 -5.810 39.582 1.00 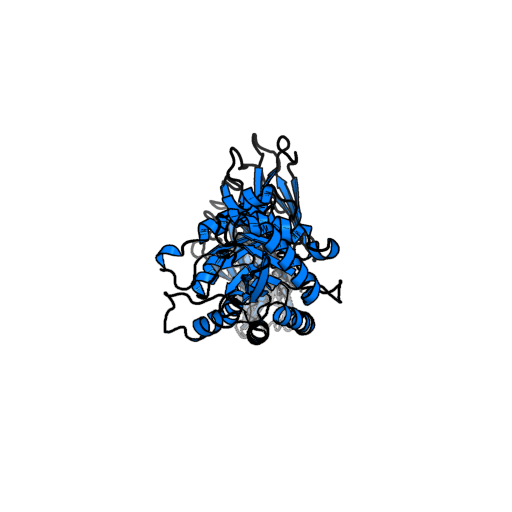74.94 191 GLU A C 1
ATOM 1547 O O . GLU A 1 191 ? -4.003 -6.654 40.467 1.00 74.94 191 GLU A O 1
ATOM 1552 N N . GLY A 1 192 ? -3.719 -6.032 38.332 1.00 68.75 192 GLY A N 1
ATOM 1553 C CA . GLY A 1 192 ? -3.107 -7.263 37.842 1.00 68.75 192 GLY A CA 1
ATOM 1554 C C . GLY A 1 192 ? -1.570 -7.264 37.708 1.00 68.75 192 GLY A C 1
ATOM 1555 O O . GLY A 1 192 ? -0.909 -6.227 37.705 1.00 68.75 192 GLY A O 1
ATOM 1556 N N . PHE A 1 193 ? -0.998 -8.458 37.520 1.00 61.59 193 PHE A N 1
ATOM 1557 C CA . PHE A 1 193 ? 0.339 -8.690 36.967 1.00 61.59 193 PHE A CA 1
ATOM 1558 C C . PHE A 1 193 ? 0.338 -8.482 35.438 1.00 61.59 193 PHE A C 1
ATOM 1560 O O . PHE A 1 193 ? -0.490 -9.044 34.730 1.00 61.59 193 PHE A O 1
ATOM 1567 N N . ASN A 1 194 ? 1.309 -7.719 34.922 1.00 69.25 194 ASN A N 1
ATOM 1568 C CA . ASN A 1 194 ? 1.346 -7.222 33.536 1.00 69.25 194 ASN A CA 1
ATOM 1569 C C . ASN A 1 194 ? 0.123 -6.359 33.187 1.00 69.25 194 ASN A C 1
ATOM 1571 O O . ASN A 1 194 ? -0.867 -6.828 32.638 1.00 69.25 194 ASN A O 1
ATOM 1575 N N . SER A 1 195 ? 0.200 -5.071 33.505 1.00 77.25 195 SER A N 1
ATOM 1576 C CA . SER A 1 195 ? -0.942 -4.159 33.446 1.00 77.25 195 SER A CA 1
ATOM 1577 C C . SER A 1 195 ? -1.243 -3.587 32.052 1.00 77.25 195 SER A C 1
ATOM 1579 O O . SER A 1 195 ? -2.245 -2.900 31.871 1.00 77.25 195 SER A O 1
ATOM 1581 N N . ASN A 1 196 ? -0.400 -3.873 31.055 1.00 81.69 196 ASN A N 1
ATOM 1582 C CA . ASN A 1 196 ? -0.621 -3.447 29.676 1.00 81.69 196 ASN A CA 1
ATOM 1583 C C . ASN A 1 196 ? -1.375 -4.537 28.906 1.00 81.69 196 ASN A C 1
ATOM 1585 O O . ASN A 1 196 ? -0.917 -5.675 28.843 1.00 81.69 196 ASN A O 1
ATOM 1589 N N . LEU A 1 197 ? -2.490 -4.173 28.274 1.00 89.12 197 LEU A N 1
ATOM 1590 C CA . LEU A 1 197 ? -3.315 -5.089 27.481 1.00 89.12 197 LEU A CA 1
ATOM 1591 C C . LEU A 1 197 ? -3.325 -4.644 26.015 1.00 89.12 197 LEU A C 1
ATOM 1593 O O . LEU A 1 197 ? -3.725 -3.516 25.731 1.00 89.12 197 LEU A O 1
ATOM 1597 N N . PHE A 1 198 ? -2.924 -5.505 25.076 1.00 91.50 198 PHE A N 1
ATOM 1598 C CA . PHE A 1 198 ? -3.040 -5.197 23.644 1.00 91.50 198 PHE A CA 1
ATOM 1599 C C . PHE A 1 198 ? -4.304 -5.811 23.055 1.00 91.50 198 PHE A C 1
ATOM 1601 O O . PHE A 1 198 ? -4.465 -7.034 23.033 1.00 91.50 198 PHE A O 1
ATOM 1608 N N . ILE A 1 199 ? -5.177 -4.969 22.511 1.00 94.06 199 ILE A N 1
ATOM 1609 C CA . ILE A 1 199 ? -6.423 -5.405 21.876 1.00 94.06 199 ILE A CA 1
ATOM 1610 C C . ILE A 1 199 ? -6.319 -5.180 20.368 1.00 94.06 199 ILE A C 1
ATOM 1612 O O . ILE A 1 199 ? -5.992 -4.083 19.919 1.00 94.06 199 ILE A O 1
ATOM 1616 N N . ASN A 1 200 ? -6.623 -6.216 19.581 1.00 94.94 200 ASN A N 1
ATOM 1617 C CA . ASN A 1 200 ? -6.701 -6.123 18.120 1.00 94.94 200 ASN A CA 1
ATOM 1618 C C . ASN A 1 200 ? -8.032 -5.503 17.688 1.00 94.94 200 ASN A C 1
ATOM 1620 O O . ASN A 1 200 ? -8.056 -4.540 16.924 1.00 94.94 200 ASN A O 1
ATOM 1624 N N . ARG A 1 201 ? -9.141 -6.062 18.183 1.00 96.75 201 ARG A N 1
ATOM 1625 C CA . ARG A 1 201 ? -10.503 -5.640 17.842 1.00 96.75 201 ARG A CA 1
ATOM 1626 C C . ARG A 1 201 ? -11.487 -5.966 18.961 1.00 96.75 201 ARG A C 1
ATOM 1628 O O . ARG A 1 201 ? -11.256 -6.900 19.733 1.00 96.75 201 ARG A O 1
ATOM 1635 N N . ILE A 1 202 ? -12.611 -5.260 18.969 1.00 98.00 202 ILE A N 1
ATOM 1636 C CA . ILE A 1 202 ? -13.810 -5.620 19.731 1.00 98.00 202 ILE A CA 1
ATOM 1637 C C . ILE A 1 202 ? -14.987 -5.689 18.760 1.00 98.00 202 ILE A C 1
ATOM 1639 O O . ILE A 1 202 ? -15.096 -4.848 17.870 1.00 98.00 202 ILE A O 1
ATOM 1643 N N . LYS A 1 203 ? -15.863 -6.681 18.904 1.00 97.88 203 LYS A N 1
ATOM 1644 C CA . LYS A 1 203 ? -17.156 -6.715 18.219 1.00 97.88 203 LYS A CA 1
ATOM 1645 C C . LYS A 1 203 ? -18.270 -6.604 19.242 1.00 97.88 203 LYS A C 1
ATOM 1647 O O . LYS A 1 203 ? -18.196 -7.251 20.280 1.00 97.88 203 LYS A O 1
ATOM 1652 N N . ILE A 1 204 ? -19.287 -5.805 18.943 1.00 97.31 204 ILE A N 1
ATOM 1653 C CA . ILE A 1 204 ? -20.464 -5.649 19.798 1.00 97.31 204 ILE A CA 1
ATOM 1654 C C . ILE A 1 204 ? -21.714 -5.824 18.951 1.00 97.31 204 ILE A C 1
ATOM 1656 O O . ILE A 1 204 ? -21.873 -5.148 17.934 1.00 97.31 204 ILE A O 1
ATOM 1660 N N . LYS A 1 205 ? -22.606 -6.707 19.388 1.00 95.06 205 LYS A N 1
ATOM 1661 C CA . LYS A 1 205 ? -23.893 -6.979 18.749 1.00 95.06 205 LYS A CA 1
ATOM 1662 C C . LYS A 1 205 ? -25.000 -6.812 19.781 1.00 95.06 205 LYS A C 1
ATOM 1664 O O . LYS A 1 205 ? -24.956 -7.455 20.829 1.00 95.06 205 LYS A O 1
ATOM 1669 N N . LYS A 1 206 ? -25.998 -5.972 19.502 1.00 91.62 206 LYS A N 1
ATOM 1670 C CA . LYS A 1 206 ? -27.267 -6.054 20.238 1.00 91.62 206 LYS A CA 1
ATOM 1671 C C . LYS A 1 206 ? -27.981 -7.314 19.774 1.00 91.62 206 LYS A C 1
ATOM 1673 O O . LYS A 1 206 ? -28.027 -7.571 18.584 1.00 91.62 206 LYS A O 1
ATOM 1678 N N . THR A 1 207 ? -28.550 -8.092 20.686 1.00 81.56 207 THR A N 1
ATOM 1679 C CA . THR A 1 207 ? -29.161 -9.396 20.341 1.00 81.56 207 THR A CA 1
ATOM 1680 C C . THR A 1 207 ? -30.345 -9.261 19.372 1.00 81.56 207 THR A C 1
ATOM 1682 O O . THR A 1 207 ? -30.698 -10.217 18.695 1.00 81.56 207 THR A O 1
ATOM 1685 N N . SER A 1 208 ? -30.941 -8.069 19.279 1.00 80.62 208 SER A N 1
ATOM 1686 C CA . SER A 1 208 ? -31.968 -7.719 18.294 1.00 80.62 208 SER A CA 1
ATOM 1687 C C . SER A 1 208 ? -31.427 -7.387 16.893 1.00 80.62 208 SER A C 1
ATOM 1689 O O . SER A 1 208 ? -32.224 -7.170 15.985 1.00 80.62 208 SER A O 1
ATOM 1691 N N . GLU A 1 209 ? -30.108 -7.314 16.707 1.00 87.75 209 GLU A N 1
ATOM 1692 C CA . GLU A 1 209 ? -29.439 -7.007 15.439 1.00 87.75 209 GLU A CA 1
ATOM 1693 C C . GLU A 1 209 ? -28.712 -8.245 14.889 1.00 87.75 209 GLU A C 1
ATOM 1695 O O . GLU A 1 209 ? -28.099 -9.004 15.642 1.00 87.75 209 GLU A O 1
ATOM 1700 N N . ASP A 1 210 ? -28.740 -8.418 13.563 1.00 86.31 210 ASP A N 1
ATOM 1701 C CA . ASP A 1 210 ? -28.123 -9.574 12.895 1.00 86.31 210 ASP A CA 1
ATOM 1702 C C . ASP A 1 210 ? -26.588 -9.494 12.874 1.00 86.31 210 ASP A C 1
ATOM 1704 O O . ASP A 1 210 ? -25.896 -10.487 13.098 1.00 86.31 210 ASP A O 1
ATOM 1708 N N . GLU A 1 211 ? -26.044 -8.298 12.629 1.00 91.69 211 GLU A N 1
ATOM 1709 C CA . GLU A 1 211 ? -24.615 -8.095 12.378 1.00 91.69 211 GLU A CA 1
ATOM 1710 C C . GLU A 1 211 ? -23.938 -7.292 13.496 1.00 91.69 211 GLU A C 1
ATOM 1712 O O . GLU A 1 211 ? -24.421 -6.214 13.867 1.00 91.69 211 GLU A O 1
ATOM 1717 N N . PRO A 1 212 ? -22.780 -7.746 14.012 1.00 95.44 212 PRO A N 1
ATOM 1718 C CA . PRO A 1 212 ? -22.029 -6.990 14.998 1.00 95.44 212 PRO A CA 1
ATOM 1719 C C . PRO A 1 212 ? -21.433 -5.712 14.400 1.00 95.44 212 PRO A C 1
ATOM 1721 O O . PRO A 1 212 ? -20.969 -5.664 13.259 1.00 95.44 212 PRO A O 1
ATOM 1724 N N . ARG A 1 213 ? -21.307 -4.680 15.230 1.00 96.31 213 ARG A N 1
ATOM 1725 C CA . ARG A 1 213 ? -20.404 -3.555 14.973 1.00 96.31 213 ARG A CA 1
ATOM 1726 C C . ARG A 1 213 ? -18.981 -3.957 15.337 1.00 96.31 213 ARG A C 1
ATOM 1728 O O . ARG A 1 213 ? -18.741 -4.470 16.428 1.00 96.31 213 ARG A O 1
ATOM 1735 N N . ILE A 1 214 ? -18.043 -3.721 14.423 1.00 96.75 214 ILE A N 1
ATOM 1736 C CA . ILE A 1 214 ? -16.629 -4.076 14.579 1.00 96.75 214 ILE A CA 1
ATOM 1737 C C . ILE A 1 214 ? -15.831 -2.809 14.869 1.00 96.75 214 ILE A C 1
ATOM 1739 O O . ILE A 1 214 ? -15.895 -1.846 14.115 1.00 96.75 214 ILE A O 1
ATOM 1743 N N . PHE A 1 215 ? -15.052 -2.838 15.942 1.00 97.56 215 PHE A N 1
ATOM 1744 C CA . PHE A 1 215 ? -14.174 -1.761 16.374 1.00 97.56 215 PHE A CA 1
ATOM 1745 C C . PHE A 1 215 ? -12.724 -2.218 16.205 1.00 97.56 215 PHE A C 1
ATOM 1747 O O . PHE A 1 215 ? -12.253 -3.031 17.011 1.00 97.56 215 PHE A O 1
ATOM 1754 N N . PRO A 1 216 ? -12.001 -1.750 15.173 1.00 96.12 216 PRO A N 1
ATOM 1755 C CA . PRO A 1 216 ? -10.565 -1.978 15.083 1.00 96.12 216 PRO A CA 1
ATOM 1756 C C . PRO A 1 216 ? -9.860 -1.167 16.178 1.00 96.12 216 PRO A C 1
ATOM 1758 O O . PRO A 1 216 ? -10.131 0.023 16.339 1.00 96.12 216 PRO A O 1
ATOM 1761 N N . ILE A 1 217 ? -8.961 -1.801 16.936 1.00 94.88 217 ILE A N 1
ATOM 1762 C CA . ILE A 1 217 ? -8.287 -1.191 18.095 1.00 94.88 217 ILE A CA 1
ATOM 1763 C C . ILE A 1 217 ? -6.775 -1.102 17.857 1.00 94.88 217 ILE A C 1
ATOM 1765 O O . ILE A 1 217 ? -6.230 -0.001 17.850 1.00 94.88 217 ILE A O 1
ATOM 1769 N N . PHE A 1 218 ? -6.120 -2.248 17.629 1.00 93.06 218 PHE A N 1
ATOM 1770 C CA . PHE A 1 218 ? -4.667 -2.416 17.445 1.00 93.06 218 PHE A CA 1
ATOM 1771 C C . PHE A 1 218 ? -3.809 -1.554 18.382 1.00 93.06 218 PHE A C 1
ATOM 1773 O O . PHE A 1 218 ? -2.917 -0.835 17.935 1.00 93.06 218 PHE A O 1
ATOM 1780 N N . ARG A 1 219 ? -4.091 -1.590 19.689 1.00 91.44 219 ARG A N 1
ATOM 1781 C CA . ARG A 1 219 ? -3.464 -0.676 20.652 1.00 91.44 219 ARG A CA 1
ATOM 1782 C C . ARG A 1 219 ? -3.209 -1.323 22.007 1.00 91.44 219 ARG A C 1
ATOM 1784 O O . ARG A 1 219 ? -4.045 -2.075 22.508 1.00 91.44 219 ARG A O 1
ATOM 1791 N N . TRP A 1 220 ? -2.079 -0.955 22.614 1.00 89.88 220 TRP A N 1
ATOM 1792 C CA . TRP A 1 220 ? -1.807 -1.173 24.033 1.00 89.88 220 TRP A CA 1
ATOM 1793 C C . TRP A 1 220 ? -2.638 -0.204 24.878 1.00 89.88 220 TRP A C 1
ATOM 1795 O O . TRP A 1 220 ? -2.467 1.015 24.795 1.00 89.88 220 TRP A O 1
ATOM 1805 N N . LEU A 1 221 ? -3.522 -0.738 25.713 1.00 90.62 221 LEU A N 1
ATOM 1806 C CA . LEU A 1 221 ? -4.217 0.020 26.743 1.00 90.62 221 LEU A CA 1
ATOM 1807 C C . LEU A 1 221 ? -3.292 0.136 27.954 1.00 90.62 221 LEU A C 1
ATOM 1809 O O . LEU A 1 221 ? -3.043 -0.851 28.649 1.00 90.62 221 LEU A O 1
ATOM 1813 N N . LYS A 1 222 ? -2.762 1.339 28.184 1.00 86.44 222 LYS A N 1
ATOM 1814 C CA . LYS A 1 222 ? -1.977 1.638 29.384 1.00 86.44 222 LYS A CA 1
ATOM 1815 C C . LYS A 1 222 ? -2.938 1.864 30.561 1.00 86.44 222 LYS A C 1
ATOM 1817 O O . LYS A 1 222 ? -3.985 2.489 30.357 1.00 86.44 222 LYS A O 1
ATOM 1822 N N . PRO A 1 223 ? -2.608 1.393 31.775 1.00 86.94 223 PRO A N 1
ATOM 1823 C CA . PRO A 1 223 ? -3.465 1.559 32.943 1.00 86.94 223 PRO A CA 1
ATOM 1824 C C . PRO A 1 223 ? -3.851 3.009 33.201 1.00 86.94 223 PRO A C 1
ATOM 1826 O O . PRO A 1 223 ? -3.047 3.916 32.989 1.00 86.94 223 PRO A O 1
ATOM 1829 N N . ASN A 1 224 ? -5.061 3.206 33.720 1.00 82.88 224 ASN A N 1
ATOM 1830 C CA . ASN A 1 224 ? -5.608 4.499 34.143 1.00 82.88 224 ASN A CA 1
ATOM 1831 C C . ASN A 1 224 ? -5.821 5.527 33.016 1.00 82.88 224 ASN A C 1
ATOM 1833 O O . ASN A 1 224 ? -6.216 6.658 33.295 1.00 82.88 224 ASN A O 1
ATOM 1837 N N . ASN A 1 225 ? -5.636 5.134 31.753 1.00 89.38 225 ASN A N 1
ATOM 1838 C CA . ASN A 1 225 ? -6.009 5.937 30.593 1.00 89.38 225 ASN A CA 1
ATOM 1839 C C . ASN A 1 225 ? -7.388 5.526 30.058 1.00 89.38 225 ASN A C 1
ATOM 1841 O O . ASN A 1 225 ? -7.757 4.350 30.071 1.00 89.38 225 ASN A O 1
ATOM 1845 N N . GLU A 1 226 ? -8.135 6.508 29.553 1.00 93.44 226 GLU A N 1
ATOM 1846 C CA . GLU A 1 226 ? -9.374 6.299 28.800 1.00 93.44 226 GLU A CA 1
ATOM 1847 C C . GLU A 1 226 ? -9.085 6.403 27.299 1.00 93.44 226 GLU A C 1
ATOM 1849 O O . GLU A 1 226 ? -8.403 7.328 26.857 1.00 93.44 226 GLU A O 1
ATOM 1854 N N . TYR A 1 227 ? -9.613 5.464 26.518 1.00 93.38 227 TYR A N 1
ATOM 1855 C CA . TYR A 1 227 ? -9.444 5.425 25.067 1.00 93.38 227 TYR A CA 1
ATOM 1856 C C . TYR A 1 227 ? -10.799 5.327 24.371 1.00 93.38 227 TYR A C 1
ATOM 1858 O O . TYR A 1 227 ? -11.612 4.492 24.757 1.00 93.38 227 TYR A O 1
ATOM 1866 N N . SER A 1 228 ? -11.005 6.126 23.325 1.00 95.00 228 SER A N 1
ATOM 1867 C CA . SER A 1 228 ? -12.217 6.134 22.495 1.00 95.00 228 SER A CA 1
ATOM 1868 C C . SER A 1 228 ? -11.966 5.490 21.132 1.00 95.00 228 SER A C 1
ATOM 1870 O O . SER A 1 228 ? -10.940 5.753 20.501 1.00 95.00 228 SER A O 1
ATOM 1872 N N . PHE A 1 229 ? -12.916 4.683 20.655 1.00 95.69 229 PHE A N 1
ATOM 1873 C CA . PHE A 1 229 ? -12.838 3.999 19.361 1.00 95.69 229 PHE A CA 1
ATOM 1874 C C . PHE A 1 229 ? -14.185 4.009 18.640 1.00 95.69 229 PHE A C 1
ATOM 1876 O O . PHE A 1 229 ? -15.220 3.742 19.242 1.00 95.69 229 PHE A O 1
ATOM 1883 N N . SER A 1 230 ? -14.164 4.256 17.331 1.00 95.88 230 SER A N 1
ATOM 1884 C CA . SER A 1 230 ? -15.352 4.259 16.469 1.00 95.88 230 SER A CA 1
ATOM 1885 C C . SER A 1 230 ? -15.350 3.032 15.548 1.00 95.88 230 SER A C 1
ATOM 1887 O O . SER A 1 230 ? -14.272 2.631 15.099 1.00 95.88 230 SER A O 1
ATOM 1889 N N . PRO A 1 231 ? -16.515 2.453 15.191 1.00 94.94 231 PRO A N 1
ATOM 1890 C CA . PRO A 1 231 ? -16.569 1.353 14.234 1.00 94.94 231 PRO A CA 1
ATOM 1891 C C . PRO A 1 231 ? -16.334 1.834 12.791 1.00 94.94 231 PRO A C 1
ATOM 1893 O O . PRO A 1 231 ? -16.114 1.024 11.899 1.00 94.94 231 PRO A O 1
ATOM 1896 N N . ASN A 1 232 ? -16.352 3.153 12.558 1.00 93.88 232 ASN A N 1
ATOM 1897 C CA . ASN A 1 232 ? -16.046 3.766 11.263 1.00 93.88 232 ASN A CA 1
ATOM 1898 C C . ASN A 1 232 ? -14.542 3.996 11.046 1.00 93.88 232 ASN A C 1
ATOM 1900 O O . ASN A 1 232 ? -14.145 4.507 9.996 1.00 93.88 232 ASN A O 1
ATOM 1904 N N . ASN A 1 233 ? -13.704 3.663 12.032 1.00 95.00 233 ASN A N 1
ATOM 1905 C CA . ASN A 1 233 ? -12.261 3.735 11.871 1.00 95.00 233 ASN A CA 1
ATOM 1906 C C . ASN A 1 233 ? -11.771 2.727 10.821 1.00 95.00 233 ASN A C 1
ATOM 1908 O O . ASN A 1 233 ? -12.333 1.649 10.636 1.00 95.00 233 ASN A O 1
ATOM 1912 N N . VAL A 1 234 ? -10.679 3.084 10.156 1.00 93.75 234 VAL A N 1
ATOM 1913 C CA . VAL A 1 234 ? -9.990 2.295 9.141 1.00 93.75 234 VAL A CA 1
ATOM 1914 C C . VAL A 1 234 ? -8.675 1.772 9.712 1.00 93.75 234 VAL A C 1
ATOM 1916 O O . VAL A 1 234 ? -7.982 2.460 10.465 1.00 93.75 234 VAL A O 1
ATOM 1919 N N . GLU A 1 235 ? -8.329 0.541 9.338 1.00 95.06 235 GLU A N 1
ATOM 1920 C CA . GLU A 1 235 ? -7.030 -0.050 9.646 1.00 95.06 235 GLU A CA 1
ATOM 1921 C C . GLU A 1 235 ? -5.966 0.452 8.664 1.00 95.06 235 GLU A C 1
ATOM 1923 O O . GLU A 1 235 ? -6.091 0.296 7.445 1.00 95.06 235 GLU A O 1
ATOM 1928 N N . TYR A 1 236 ? -4.885 0.999 9.211 1.00 95.81 236 TYR A N 1
ATOM 1929 C CA . TYR A 1 236 ? -3.679 1.349 8.474 1.00 95.81 236 TYR A CA 1
ATOM 1930 C C . TYR A 1 236 ? -2.534 0.441 8.919 1.00 95.81 236 TYR A C 1
ATOM 1932 O O . TYR A 1 236 ? -2.192 0.404 10.103 1.00 95.81 236 TYR A O 1
ATOM 1940 N N . SER A 1 237 ? -1.935 -0.285 7.977 1.00 95.25 237 SER A N 1
ATOM 1941 C CA . SER A 1 237 ? -0.740 -1.099 8.212 1.00 95.25 237 SER A CA 1
ATOM 1942 C C . SER A 1 237 ? 0.513 -0.319 7.845 1.00 95.25 237 SER A C 1
ATOM 1944 O O . SER A 1 237 ? 0.598 0.258 6.760 1.00 95.25 237 SER A O 1
ATOM 1946 N N . PHE A 1 238 ? 1.505 -0.354 8.725 1.00 96.44 238 PHE A N 1
ATOM 1947 C CA . PHE A 1 238 ? 2.772 0.343 8.575 1.00 96.44 238 PHE A CA 1
ATOM 1948 C C . PHE A 1 238 ? 3.918 -0.648 8.471 1.00 96.44 238 PHE A C 1
ATOM 1950 O O . PHE A 1 238 ? 3.954 -1.665 9.170 1.00 96.44 238 PHE A O 1
ATOM 1957 N N . LYS A 1 239 ? 4.881 -0.309 7.619 1.00 95.62 239 LYS A N 1
ATOM 1958 C CA . LYS A 1 239 ? 6.208 -0.911 7.602 1.00 95.62 239 LYS A CA 1
ATOM 1959 C C . LYS A 1 239 ? 7.250 0.195 7.536 1.00 95.62 239 LYS A C 1
ATOM 1961 O O . LYS A 1 239 ? 7.319 0.922 6.546 1.00 95.62 239 LYS A O 1
ATOM 1966 N N . ILE A 1 240 ? 8.073 0.298 8.568 1.00 96.50 240 ILE A N 1
ATOM 1967 C CA . ILE A 1 240 ? 9.167 1.269 8.644 1.00 96.50 240 ILE A CA 1
ATOM 1968 C C . ILE A 1 240 ? 10.479 0.537 8.392 1.00 96.50 240 ILE A C 1
ATOM 1970 O O . ILE A 1 240 ? 10.675 -0.572 8.882 1.00 96.50 240 ILE A O 1
ATOM 1974 N N . SER A 1 241 ? 11.353 1.118 7.571 1.00 93.88 241 SER A N 1
ATOM 1975 C CA . SER A 1 241 ? 12.673 0.566 7.269 1.00 93.88 241 SER A CA 1
ATOM 1976 C C . SER A 1 241 ? 13.767 1.483 7.793 1.00 93.88 241 SER A C 1
ATOM 1978 O O . SER A 1 241 ? 13.896 2.617 7.325 1.00 93.88 241 SER A O 1
ATOM 1980 N N . THR A 1 242 ? 14.602 0.954 8.681 1.00 92.38 242 THR A N 1
ATOM 1981 C CA . THR A 1 242 ? 15.814 1.627 9.155 1.00 92.38 242 THR A CA 1
ATOM 1982 C C . THR A 1 242 ? 17.020 1.219 8.300 1.00 92.38 242 THR A C 1
ATOM 1984 O O . THR A 1 242 ? 17.151 0.067 7.870 1.00 92.38 242 THR A O 1
ATOM 1987 N N . GLY A 1 243 ? 17.913 2.168 8.018 1.00 81.75 243 GLY A N 1
ATOM 1988 C CA . GLY A 1 243 ? 19.156 1.964 7.275 1.00 81.75 243 GLY A CA 1
ATOM 1989 C C . GLY A 1 243 ? 20.099 0.970 7.936 1.00 81.75 243 GLY A C 1
ATOM 1990 O O . GLY A 1 243 ? 20.230 0.928 9.154 1.00 81.75 243 GLY A O 1
ATOM 1991 N N . ASN A 1 244 ? 20.800 0.181 7.120 1.00 88.88 244 ASN A N 1
ATOM 1992 C CA . ASN A 1 244 ? 21.905 -0.656 7.586 1.00 88.88 244 ASN A CA 1
ATOM 1993 C C . ASN A 1 244 ? 23.228 0.118 7.473 1.00 88.88 244 ASN A C 1
ATOM 1995 O O . ASN A 1 244 ? 24.062 -0.177 6.615 1.00 88.88 244 ASN A O 1
ATOM 1999 N N . VAL A 1 245 ? 23.365 1.160 8.290 1.00 82.31 245 VAL A N 1
ATOM 2000 C CA . VAL A 1 245 ? 24.574 1.986 8.416 1.00 82.31 245 VAL A CA 1
ATOM 2001 C C . VAL A 1 245 ? 25.054 1.959 9.867 1.00 82.31 245 VAL A C 1
ATOM 2003 O O . VAL A 1 245 ? 24.284 1.628 10.770 1.00 82.31 245 VAL A O 1
ATOM 2006 N N . SER A 1 246 ? 26.333 2.268 10.098 1.00 86.56 246 SER A N 1
ATOM 2007 C CA . SER A 1 246 ? 26.889 2.340 11.457 1.00 86.56 246 SER A CA 1
ATOM 2008 C C . SER A 1 246 ? 26.079 3.325 12.298 1.00 86.56 246 SER A C 1
ATOM 2010 O O . SER A 1 246 ? 25.905 4.458 11.865 1.00 86.56 246 SER A O 1
ATOM 2012 N N . ALA A 1 247 ? 25.597 2.887 13.466 1.00 87.81 247 ALA A N 1
ATOM 2013 C CA . ALA A 1 247 ? 24.713 3.661 14.347 1.00 87.81 247 ALA A CA 1
ATOM 2014 C C . ALA A 1 247 ? 23.411 4.160 13.679 1.00 87.81 247 ALA A C 1
ATOM 2016 O O . ALA A 1 247 ? 22.873 5.180 14.069 1.00 87.81 247 ALA A O 1
ATOM 2017 N N . GLY A 1 248 ? 22.901 3.458 12.658 1.00 88.12 248 GLY A N 1
ATOM 2018 C CA . GLY A 1 248 ? 21.706 3.892 11.920 1.00 88.12 248 GLY A CA 1
ATOM 2019 C C . GLY A 1 248 ? 20.365 3.697 12.637 1.00 88.12 248 GLY A C 1
ATOM 2020 O O . GLY A 1 248 ? 19.351 4.151 12.113 1.00 88.12 248 GLY A O 1
ATOM 2021 N N . GLY A 1 249 ? 20.342 2.986 13.768 1.00 91.38 249 GLY A N 1
ATOM 2022 C CA . GLY A 1 249 ? 19.145 2.781 14.593 1.00 91.38 249 GLY A CA 1
ATOM 2023 C C . GLY A 1 249 ? 18.975 3.871 15.647 1.00 91.38 249 GLY A C 1
ATOM 2024 O O . GLY A 1 249 ? 19.898 4.645 15.862 1.00 91.38 249 GLY A O 1
ATOM 2025 N N . THR A 1 250 ? 17.812 3.923 16.299 1.00 91.31 250 THR A N 1
ATOM 2026 C CA . THR A 1 250 ? 17.527 4.924 17.340 1.00 91.31 250 THR A CA 1
ATOM 2027 C C . THR A 1 250 ? 16.757 4.326 18.512 1.00 91.31 250 THR A C 1
ATOM 2029 O O . THR A 1 250 ? 15.856 3.515 18.314 1.00 91.31 250 THR A O 1
ATOM 2032 N N . ASP A 1 251 ? 17.086 4.782 19.720 1.00 88.12 251 ASP A N 1
ATOM 2033 C CA . ASP A 1 251 ? 16.333 4.509 20.951 1.00 88.12 251 ASP A CA 1
ATOM 2034 C C . ASP A 1 251 ? 15.339 5.640 21.294 1.00 88.12 251 ASP A C 1
ATOM 2036 O O . ASP A 1 251 ? 14.612 5.559 22.288 1.00 88.12 251 ASP A O 1
ATOM 2040 N N . ALA A 1 252 ? 15.304 6.716 20.497 1.00 89.88 252 ALA A N 1
ATOM 2041 C CA . ALA A 1 252 ? 14.414 7.852 20.716 1.00 89.88 252 ALA A CA 1
ATOM 2042 C C . ALA A 1 252 ? 12.936 7.484 20.491 1.00 89.88 252 ALA A C 1
ATOM 2044 O O . ALA A 1 252 ? 12.595 6.528 19.781 1.00 89.88 252 ALA A O 1
ATOM 2045 N N . ASN A 1 253 ? 12.024 8.268 21.074 1.00 90.56 253 ASN A N 1
ATOM 2046 C CA . ASN A 1 253 ? 10.609 8.113 20.759 1.00 90.56 253 ASN A CA 1
ATOM 2047 C C . ASN A 1 253 ? 10.314 8.787 19.425 1.00 90.56 253 ASN A C 1
ATOM 2049 O O . ASN A 1 253 ? 10.551 9.980 19.248 1.00 90.56 253 ASN A O 1
ATOM 2053 N N . VAL A 1 254 ? 9.752 8.018 18.502 1.00 94.19 254 VAL A N 1
ATOM 2054 C CA . VAL A 1 254 ? 9.399 8.460 17.160 1.00 94.19 254 VAL A CA 1
ATOM 2055 C C . VAL A 1 254 ? 7.905 8.749 17.104 1.00 94.19 254 VAL A C 1
ATOM 2057 O O . VAL A 1 254 ? 7.073 7.915 17.476 1.00 94.19 254 VAL A O 1
ATOM 2060 N N . SER A 1 255 ? 7.562 9.922 16.586 1.00 96.25 255 SER A N 1
ATOM 2061 C CA . SER A 1 255 ? 6.185 10.362 16.380 1.00 96.25 255 SER A CA 1
ATOM 2062 C C . SER A 1 255 ? 5.930 10.711 14.916 1.00 96.25 255 SER A C 1
ATOM 2064 O O . SER A 1 255 ? 6.838 11.085 14.171 1.00 96.25 255 SER A O 1
ATOM 2066 N N . MET A 1 256 ? 4.674 10.581 14.488 1.00 97.44 256 MET A N 1
ATOM 2067 C CA . MET A 1 256 ? 4.251 10.885 13.123 1.00 97.44 256 MET A CA 1
ATOM 2068 C C . MET A 1 256 ? 2.876 11.557 13.071 1.00 97.44 256 MET A C 1
ATOM 2070 O O . MET A 1 256 ? 2.003 11.273 13.886 1.00 97.44 256 MET A O 1
ATOM 2074 N N . ILE A 1 257 ? 2.664 12.403 12.060 1.00 98.19 257 ILE A N 1
ATOM 2075 C CA . ILE A 1 257 ? 1.346 12.870 11.610 1.00 98.19 257 ILE A CA 1
ATOM 2076 C C . ILE A 1 257 ? 1.143 12.443 10.155 1.00 98.19 257 ILE A C 1
ATOM 2078 O O . ILE A 1 257 ? 2.021 12.637 9.311 1.00 98.19 257 ILE A O 1
ATOM 2082 N N . LEU A 1 258 ? -0.031 11.892 9.859 1.00 97.62 258 LEU A N 1
ATOM 2083 C CA . LEU A 1 258 ? -0.485 11.566 8.509 1.00 97.62 258 LEU A CA 1
ATOM 2084 C C . LEU A 1 258 ? -1.364 12.694 7.976 1.00 97.62 258 LEU A C 1
ATOM 2086 O O . LEU A 1 258 ? -2.239 13.179 8.692 1.00 97.62 258 LEU A O 1
ATOM 2090 N N . TYR A 1 259 ? -1.183 13.061 6.713 1.00 95.25 259 TYR A N 1
ATOM 2091 C CA . TYR A 1 259 ? -2.012 14.044 6.020 1.00 95.25 259 TYR A CA 1
ATOM 2092 C C . TYR A 1 259 ? -2.728 13.357 4.859 1.00 95.25 259 TYR A C 1
ATOM 2094 O O . TYR A 1 259 ? -2.076 12.808 3.965 1.00 95.25 259 TYR A O 1
ATOM 2102 N N . GLY A 1 260 ? -4.060 13.385 4.874 1.00 91.44 260 GLY A N 1
ATOM 2103 C CA . GLY A 1 260 ? -4.886 12.803 3.823 1.00 91.44 260 GLY A CA 1
ATOM 2104 C C . GLY A 1 260 ? -6.009 13.721 3.353 1.00 91.44 260 GLY A C 1
ATOM 2105 O O . GLY A 1 260 ? -6.236 14.802 3.900 1.00 91.44 260 GLY A O 1
ATOM 2106 N N . THR A 1 261 ? -6.714 13.299 2.305 1.00 87.75 261 THR A N 1
ATOM 2107 C CA . THR A 1 261 ? -7.787 14.086 1.670 1.00 87.75 261 THR A CA 1
ATOM 2108 C C . THR A 1 261 ? -8.976 14.358 2.589 1.00 87.75 261 THR A C 1
ATOM 2110 O O . THR A 1 261 ? -9.650 15.370 2.415 1.00 87.75 261 THR A O 1
ATOM 2113 N N . ASN A 1 262 ? -9.219 13.499 3.584 1.00 89.88 262 ASN A N 1
ATOM 2114 C CA . ASN A 1 262 ? -10.310 13.654 4.554 1.00 89.88 262 ASN A CA 1
ATOM 2115 C C . ASN A 1 262 ? -9.827 14.243 5.894 1.00 89.88 262 ASN A C 1
ATOM 2117 O O . ASN A 1 262 ? -10.524 14.163 6.908 1.00 89.88 262 ASN A O 1
ATOM 2121 N N . GLY A 1 263 ? -8.629 14.833 5.912 1.00 92.25 263 GLY A N 1
ATOM 2122 C CA . GLY A 1 263 ? -8.013 15.442 7.086 1.00 92.25 263 GLY A CA 1
ATOM 2123 C C . GLY A 1 263 ? -6.766 14.702 7.564 1.00 92.25 263 GLY A C 1
ATOM 2124 O O . GLY A 1 263 ? -6.269 13.775 6.927 1.00 92.25 263 GLY A O 1
ATOM 2125 N N . ASN A 1 264 ? -6.247 15.139 8.711 1.00 96.00 264 ASN A N 1
ATOM 2126 C CA . ASN A 1 264 ? -4.974 14.661 9.255 1.00 96.00 264 ASN A CA 1
ATOM 2127 C C . ASN A 1 264 ? -5.196 13.701 10.430 1.00 96.00 264 ASN A C 1
ATOM 2129 O O . ASN A 1 264 ? -6.248 13.744 11.073 1.00 96.00 264 ASN A O 1
ATOM 2133 N N . SER A 1 265 ? -4.224 12.856 10.748 1.00 96.75 265 SER A N 1
ATOM 2134 C CA . SER A 1 265 ? -4.220 12.183 12.049 1.00 96.75 265 SER A CA 1
ATOM 2135 C C . SER A 1 265 ? -3.884 13.176 13.166 1.00 96.75 265 SER A C 1
ATOM 2137 O O . SER A 1 265 ? -3.285 14.225 12.917 1.00 96.75 265 SER A O 1
ATOM 2139 N N . ASP A 1 266 ? -4.205 12.810 14.405 1.00 94.44 266 ASP A N 1
ATOM 2140 C CA . ASP A 1 266 ? -3.502 13.361 15.566 1.00 94.44 266 ASP A CA 1
ATOM 2141 C C . ASP A 1 266 ? -2.037 12.884 15.568 1.00 94.44 266 ASP A C 1
ATOM 2143 O O . ASP A 1 266 ? -1.627 12.081 14.720 1.00 94.44 266 ASP A O 1
ATOM 2147 N N . GLU A 1 267 ? -1.238 13.362 16.524 1.00 96.06 267 GLU A N 1
ATOM 2148 C CA . GLU A 1 267 ? 0.107 12.827 16.736 1.00 96.06 267 GLU A CA 1
ATOM 2149 C C . GLU A 1 267 ? 0.044 11.339 17.101 1.00 96.06 267 GLU A C 1
ATOM 2151 O O . GLU A 1 267 ? -0.595 10.925 18.073 1.00 96.06 267 GLU A O 1
ATOM 2156 N N . ILE A 1 268 ? 0.765 10.535 16.328 1.00 95.12 268 ILE A N 1
ATOM 2157 C CA . ILE A 1 268 ? 0.911 9.105 16.540 1.00 95.12 268 ILE A CA 1
ATOM 2158 C C . ILE A 1 268 ? 2.296 8.845 17.120 1.00 95.12 268 ILE A C 1
ATOM 2160 O O . ILE A 1 268 ? 3.289 8.933 16.404 1.00 95.12 268 ILE A O 1
ATOM 2164 N N . LYS A 1 269 ? 2.356 8.448 18.391 1.00 93.06 269 LYS A N 1
ATOM 2165 C CA . LYS A 1 269 ? 3.584 7.960 19.034 1.00 93.06 269 LYS A CA 1
ATOM 2166 C C . LYS A 1 269 ? 3.829 6.514 18.618 1.00 93.06 269 LYS A C 1
ATOM 2168 O O . LYS A 1 269 ? 3.106 5.619 19.049 1.00 93.06 269 LYS A O 1
ATOM 2173 N N . LEU A 1 270 ? 4.804 6.271 17.750 1.00 93.31 270 LEU A N 1
ATOM 2174 C CA . LEU A 1 270 ? 5.007 4.963 17.118 1.00 93.31 270 LEU A CA 1
ATOM 2175 C C . LEU A 1 270 ? 5.501 3.900 18.105 1.00 93.31 270 LEU A C 1
ATOM 2177 O O . LEU A 1 270 ? 5.118 2.735 17.999 1.00 93.31 270 LEU A O 1
ATOM 2181 N N . ASN A 1 271 ? 6.274 4.307 19.113 1.00 88.50 271 ASN A N 1
ATOM 2182 C CA . ASN A 1 271 ? 6.743 3.429 20.189 1.00 88.50 271 ASN A CA 1
ATOM 2183 C C . ASN A 1 271 ? 5.583 2.832 21.010 1.00 88.50 271 ASN A C 1
ATOM 2185 O O . ASN A 1 271 ? 5.772 1.821 21.677 1.00 88.50 271 ASN A O 1
ATOM 2189 N N . ASP A 1 272 ? 4.369 3.397 20.931 1.00 85.44 272 ASP A N 1
ATOM 2190 C CA . ASP A 1 272 ? 3.172 2.812 21.548 1.00 85.44 272 ASP A CA 1
ATOM 2191 C C . ASP A 1 272 ? 2.607 1.615 20.765 1.00 85.44 272 ASP A C 1
ATOM 2193 O O . ASP A 1 272 ? 1.669 0.984 21.244 1.00 85.44 272 ASP A O 1
ATOM 2197 N N . TYR A 1 273 ? 3.125 1.300 19.574 1.00 87.06 273 TYR A N 1
ATOM 2198 C CA . TYR A 1 273 ? 2.618 0.226 18.705 1.00 87.06 273 TYR A CA 1
ATOM 2199 C C . TYR A 1 273 ? 3.666 -0.832 18.358 1.00 87.06 273 TYR A C 1
ATOM 2201 O O . TYR A 1 273 ? 3.312 -1.924 17.911 1.00 87.06 273 TYR A O 1
ATOM 2209 N N . ILE A 1 274 ? 4.944 -0.527 18.568 1.00 84.12 274 ILE A N 1
ATOM 2210 C CA . ILE A 1 274 ? 6.064 -1.417 18.269 1.00 84.12 274 ILE A CA 1
ATOM 2211 C C . ILE A 1 274 ? 6.555 -2.040 19.582 1.00 84.12 274 ILE A C 1
ATOM 2213 O O . ILE A 1 274 ? 6.531 -1.409 20.636 1.00 84.12 274 ILE A O 1
ATOM 2217 N N . ALA A 1 275 ? 6.947 -3.315 19.538 1.00 70.12 275 ALA A N 1
ATOM 2218 C CA . ALA A 1 275 ? 7.518 -4.002 20.695 1.00 70.12 275 ALA A CA 1
ATOM 2219 C C . ALA A 1 275 ? 8.870 -3.379 21.113 1.00 70.12 275 ALA A C 1
ATOM 2221 O O . ALA A 1 275 ? 9.428 -2.543 20.410 1.00 70.12 275 ALA A O 1
ATOM 2222 N N . LYS A 1 276 ? 9.409 -3.795 22.269 1.00 70.19 276 LYS A N 1
ATOM 2223 C CA . LYS A 1 276 ? 10.715 -3.310 22.757 1.00 70.19 276 LYS A CA 1
ATOM 2224 C C . LYS A 1 276 ? 11.813 -3.523 21.694 1.00 70.19 276 LYS A C 1
ATOM 2226 O O . LYS A 1 276 ? 11.829 -4.587 21.076 1.00 70.19 276 LYS A O 1
ATOM 2231 N N . ASN A 1 277 ? 12.718 -2.543 21.556 1.00 79.50 277 ASN A N 1
ATOM 2232 C CA . ASN A 1 277 ? 13.770 -2.423 20.525 1.00 79.50 277 ASN A CA 1
ATOM 2233 C C . ASN A 1 277 ? 13.222 -2.099 19.121 1.00 79.50 277 ASN A C 1
ATOM 2235 O O . ASN A 1 277 ? 13.378 -2.878 18.179 1.00 79.50 277 ASN A O 1
ATOM 2239 N N . ALA A 1 278 ? 12.519 -0.971 19.011 1.00 87.50 278 ALA A N 1
ATOM 2240 C CA . ALA A 1 278 ? 12.011 -0.450 17.744 1.00 87.50 278 ALA A CA 1
ATOM 2241 C C . ALA A 1 278 ? 13.128 0.248 16.951 1.00 87.50 278 ALA A C 1
ATOM 2243 O O . ALA A 1 278 ? 14.067 0.769 17.539 1.00 87.50 278 ALA A O 1
ATOM 2244 N N . PHE A 1 279 ? 12.996 0.319 15.625 1.00 93.25 279 PHE A N 1
ATOM 2245 C CA . PHE A 1 279 ? 13.842 1.150 14.753 1.00 93.25 279 PHE A CA 1
ATOM 2246 C C . PHE A 1 279 ? 15.327 0.773 14.707 1.00 93.25 279 PHE A C 1
ATOM 2248 O O . PHE A 1 279 ? 16.170 1.598 14.362 1.00 93.25 279 PHE A O 1
ATOM 2255 N N . GLU A 1 280 ? 15.648 -0.492 14.953 1.00 93.00 280 GLU A N 1
ATOM 2256 C CA . GLU A 1 280 ? 17.014 -1.020 14.938 1.00 93.00 280 GLU A CA 1
ATOM 2257 C C . GLU A 1 280 ? 17.681 -0.966 13.553 1.00 93.00 280 GLU A C 1
ATOM 2259 O O . GLU A 1 280 ? 17.046 -1.187 12.515 1.00 93.00 280 GLU A O 1
ATOM 2264 N N . ALA A 1 281 ? 18.998 -0.739 13.522 1.00 91.81 281 ALA A N 1
ATOM 2265 C CA . ALA A 1 281 ? 19.748 -0.610 12.273 1.00 91.81 281 ALA A CA 1
ATOM 2266 C C . ALA A 1 281 ? 19.586 -1.854 11.374 1.00 91.81 281 ALA A C 1
ATOM 2268 O O . ALA A 1 281 ? 19.758 -3.000 11.799 1.00 91.81 281 ALA A O 1
ATOM 2269 N N . GLY A 1 282 ? 19.231 -1.631 10.106 1.00 88.00 282 GLY A N 1
ATOM 2270 C CA . GLY A 1 282 ? 18.977 -2.689 9.124 1.00 88.00 282 GLY A CA 1
ATOM 2271 C C . GLY A 1 282 ? 17.719 -3.535 9.372 1.00 88.00 282 GLY A C 1
ATOM 2272 O O . GLY A 1 282 ? 17.542 -4.557 8.698 1.00 88.00 282 GLY A O 1
ATOM 2273 N N . ARG A 1 283 ? 16.850 -3.153 10.317 1.00 91.06 283 ARG A N 1
ATOM 2274 C CA . ARG A 1 283 ? 15.593 -3.852 10.623 1.00 91.06 283 ARG A CA 1
ATOM 2275 C C . ARG A 1 283 ? 14.374 -3.174 9.996 1.00 91.06 283 ARG A C 1
ATOM 2277 O O . ARG A 1 283 ? 14.446 -2.111 9.375 1.00 91.06 283 ARG A O 1
ATOM 2284 N N . TYR A 1 284 ? 13.254 -3.883 10.116 1.00 92.75 284 TYR A N 1
ATOM 2285 C CA . TYR A 1 284 ? 11.933 -3.412 9.734 1.00 92.75 284 TYR A CA 1
ATOM 2286 C C . TYR A 1 284 ? 10.991 -3.530 10.923 1.00 92.75 284 TYR A C 1
ATOM 2288 O O . TYR A 1 284 ? 10.934 -4.595 11.541 1.00 92.75 284 TYR A O 1
ATOM 2296 N N . ASP A 1 285 ? 10.193 -2.494 11.143 1.00 94.31 285 ASP A N 1
ATOM 2297 C CA . ASP A 1 285 ? 9.137 -2.477 12.149 1.00 94.31 285 ASP A CA 1
ATOM 2298 C C . ASP A 1 285 ? 7.775 -2.548 11.466 1.00 94.31 285 ASP A C 1
ATOM 2300 O O . ASP A 1 285 ? 7.524 -1.840 10.487 1.00 94.31 285 ASP A O 1
ATOM 2304 N N . TYR A 1 286 ? 6.899 -3.411 11.981 1.00 92.94 286 TYR A N 1
ATOM 2305 C CA . TYR A 1 286 ? 5.563 -3.652 11.442 1.00 92.94 286 TYR A CA 1
ATOM 2306 C C . TYR A 1 286 ? 4.524 -3.451 12.532 1.00 92.94 286 TYR A C 1
ATOM 2308 O O . TYR A 1 286 ? 4.613 -4.065 13.595 1.00 92.94 286 TYR A O 1
ATOM 2316 N N . PHE A 1 287 ? 3.515 -2.637 12.252 1.00 92.88 287 PHE A N 1
ATOM 2317 C CA . PHE A 1 287 ? 2.414 -2.403 13.178 1.00 92.88 287 PHE A CA 1
ATOM 2318 C C . PHE A 1 287 ? 1.161 -1.953 12.428 1.00 92.88 287 PHE A C 1
ATOM 2320 O O . PHE A 1 287 ? 1.210 -1.580 11.254 1.00 92.88 287 PHE A O 1
ATOM 2327 N N . LYS A 1 288 ? 0.023 -2.014 13.116 1.00 94.31 288 LYS A N 1
ATOM 2328 C CA . LYS A 1 288 ? -1.266 -1.526 12.628 1.00 94.31 288 LYS A CA 1
ATOM 2329 C C . LYS A 1 288 ? -1.781 -0.432 13.542 1.00 94.31 288 LYS A C 1
ATOM 2331 O O . LYS A 1 288 ? -1.543 -0.485 14.745 1.00 94.31 288 LYS A O 1
ATOM 2336 N N . ILE A 1 289 ? -2.520 0.513 12.973 1.00 94.56 289 ILE A N 1
ATOM 2337 C CA . ILE A 1 289 ? -3.212 1.563 13.720 1.00 94.56 289 ILE A CA 1
ATOM 2338 C C . ILE A 1 289 ? -4.644 1.680 13.207 1.00 94.56 289 ILE A C 1
ATOM 2340 O O . ILE A 1 289 ? -4.888 1.675 12.001 1.00 94.56 289 ILE A O 1
ATOM 2344 N N . SER A 1 290 ? -5.583 1.803 14.141 1.00 94.69 290 SER A N 1
ATOM 2345 C CA . SER A 1 290 ? -6.964 2.199 13.875 1.00 94.69 290 SER A CA 1
ATOM 2346 C C . SER A 1 290 ? -7.096 3.718 13.964 1.00 94.69 290 SER A C 1
ATOM 2348 O O . SER A 1 290 ? -6.850 4.299 15.023 1.00 94.69 290 SER A O 1
ATOM 2350 N N . LEU A 1 291 ? -7.471 4.367 12.862 1.00 94.56 291 LEU A N 1
ATOM 2351 C CA . LEU A 1 291 ? -7.680 5.818 12.778 1.00 94.56 291 LEU A CA 1
ATOM 2352 C C . LEU A 1 291 ? -9.007 6.109 12.084 1.00 94.56 291 LEU A C 1
ATOM 2354 O O . LEU A 1 291 ? -9.538 5.255 11.381 1.00 94.56 291 LEU A O 1
ATOM 2358 N N . ARG A 1 292 ? -9.522 7.335 12.206 1.00 94.31 292 ARG A N 1
ATOM 2359 C CA . ARG A 1 292 ? -10.582 7.804 11.299 1.00 94.31 292 ARG A CA 1
ATOM 2360 C C . ARG A 1 292 ? -10.145 7.642 9.836 1.00 94.31 292 ARG A C 1
ATOM 2362 O O . ARG A 1 292 ? -8.952 7.691 9.548 1.00 94.31 292 ARG A O 1
ATOM 2369 N N . ASP A 1 293 ? -11.094 7.492 8.916 1.00 92.62 293 ASP A N 1
ATOM 2370 C CA . ASP A 1 293 ? -10.791 7.404 7.482 1.00 92.62 293 ASP A CA 1
ATOM 2371 C C . ASP A 1 293 ? -10.184 8.725 6.972 1.00 92.62 293 ASP A C 1
ATOM 2373 O O . ASP A 1 293 ? -10.896 9.704 6.746 1.00 92.62 293 ASP A O 1
ATOM 2377 N N . LEU A 1 294 ? -8.859 8.759 6.808 1.00 93.50 294 LEU A N 1
ATOM 2378 C CA . LEU A 1 294 ? -8.112 9.923 6.319 1.00 93.50 294 LEU A CA 1
ATOM 2379 C C . LEU A 1 294 ? -8.204 10.092 4.793 1.00 93.50 294 LEU A C 1
ATOM 2381 O O . LEU A 1 294 ? -7.671 11.064 4.258 1.00 93.50 294 LEU A O 1
ATOM 2385 N N . GLY A 1 295 ? -8.882 9.186 4.081 1.00 87.62 295 GLY A N 1
ATOM 2386 C CA . GLY A 1 295 ? -8.906 9.167 2.621 1.00 87.62 295 GLY A CA 1
ATOM 2387 C C . GLY A 1 295 ? -7.543 8.798 2.028 1.00 87.62 295 GLY A C 1
ATOM 2388 O O . GLY A 1 295 ? -6.836 7.930 2.555 1.00 87.62 295 GLY A O 1
ATOM 2389 N N . GLU A 1 296 ? -7.170 9.441 0.921 1.00 83.69 296 GLU A N 1
ATOM 2390 C CA . GLU A 1 296 ? -5.858 9.244 0.297 1.00 83.69 296 GLU A CA 1
ATOM 2391 C C . GLU A 1 296 ? -4.790 10.016 1.074 1.00 83.69 296 GLU A C 1
ATOM 2393 O O . GLU A 1 296 ? -4.800 11.246 1.110 1.00 83.69 296 GLU A O 1
ATOM 2398 N N . ILE A 1 297 ? -3.859 9.294 1.704 1.00 90.50 297 ILE A N 1
ATOM 2399 C CA . ILE A 1 297 ? -2.709 9.899 2.386 1.00 90.50 297 ILE A CA 1
ATOM 2400 C C . ILE A 1 297 ? -1.754 10.417 1.312 1.00 90.50 297 ILE A C 1
ATOM 2402 O O . ILE A 1 297 ? -1.347 9.651 0.449 1.00 90.50 297 ILE A O 1
ATOM 2406 N N . ASN A 1 298 ? -1.373 11.693 1.364 1.00 82.69 298 ASN A N 1
ATOM 2407 C CA . ASN A 1 298 ? -0.470 12.300 0.377 1.00 82.69 298 ASN A CA 1
ATOM 2408 C C . ASN A 1 298 ? 0.868 12.772 0.971 1.00 82.69 298 ASN A C 1
ATOM 2410 O O . ASN A 1 298 ? 1.854 12.956 0.250 1.00 82.69 298 ASN A O 1
ATOM 2414 N N . LYS A 1 299 ? 0.917 12.936 2.292 1.00 93.12 299 LYS A N 1
ATOM 2415 C CA . LYS A 1 299 ? 2.074 13.446 3.015 1.00 93.12 299 LYS A CA 1
ATOM 2416 C C . LYS A 1 299 ? 2.115 12.854 4.417 1.00 93.12 299 LYS A C 1
ATOM 2418 O O . LYS A 1 299 ? 1.076 12.588 5.020 1.00 93.12 299 LYS A O 1
ATOM 2423 N N . ILE A 1 300 ? 3.314 12.693 4.952 1.00 96.94 300 ILE A N 1
ATOM 2424 C CA . ILE A 1 300 ? 3.556 12.389 6.358 1.00 96.94 300 ILE A CA 1
ATOM 2425 C C . ILE A 1 300 ? 4.579 13.364 6.920 1.00 96.94 300 ILE A C 1
ATOM 2427 O O . ILE A 1 300 ? 5.456 13.831 6.199 1.00 96.94 300 ILE A O 1
ATOM 2431 N N . LYS A 1 301 ? 4.481 13.652 8.212 1.00 97.44 301 LYS A N 1
ATOM 2432 C CA . LYS A 1 301 ? 5.537 14.304 8.985 1.00 97.44 301 LYS A CA 1
ATOM 2433 C C . LYS A 1 301 ? 6.003 13.323 10.042 1.00 97.44 301 LYS A C 1
ATOM 2435 O O . LYS A 1 301 ? 5.164 12.842 10.793 1.00 97.44 301 LYS A O 1
ATOM 2440 N N . ILE A 1 302 ? 7.296 13.038 10.108 1.00 97.31 302 ILE A N 1
ATOM 2441 C CA . ILE A 1 302 ? 7.886 12.129 11.098 1.00 97.31 302 ILE A CA 1
ATOM 2442 C C . ILE A 1 302 ? 9.050 12.810 11.815 1.00 97.31 302 ILE A C 1
ATOM 2444 O O . ILE A 1 302 ? 9.760 13.610 11.204 1.00 97.31 302 ILE A O 1
ATOM 2448 N N . TRP A 1 303 ? 9.209 12.532 13.108 1.00 95.94 303 TRP A N 1
ATOM 2449 C CA . TRP A 1 303 ? 10.274 13.084 13.942 1.00 95.94 303 TRP A CA 1
ATOM 2450 C C . TRP A 1 303 ? 10.595 12.190 15.139 1.00 95.94 303 TRP A C 1
ATOM 2452 O O . TRP A 1 303 ? 9.823 11.284 15.452 1.00 95.94 303 TRP A O 1
ATOM 2462 N N . HIS A 1 304 ? 11.703 12.479 15.821 1.00 94.12 304 HIS A N 1
ATOM 2463 C CA . HIS A 1 304 ? 12.053 11.886 17.115 1.00 94.12 304 HIS A CA 1
ATOM 2464 C C . HIS A 1 304 ? 12.285 12.957 18.197 1.00 94.12 304 HIS A C 1
ATOM 2466 O O . HIS A 1 304 ? 12.267 14.151 17.890 1.00 94.12 304 HIS A O 1
ATOM 2472 N N . ASP A 1 305 ? 12.395 12.547 19.464 1.00 88.19 305 ASP A N 1
ATOM 2473 C CA . ASP A 1 305 ? 12.371 13.433 20.641 1.00 88.19 305 ASP A CA 1
ATOM 2474 C C . ASP A 1 305 ? 13.725 13.682 21.336 1.00 88.19 305 ASP A C 1
ATOM 2476 O O . ASP A 1 305 ? 13.752 14.320 22.389 1.00 88.19 305 ASP A O 1
ATOM 2480 N N . GLU A 1 306 ? 14.836 13.227 20.754 1.00 79.38 306 GLU A N 1
ATOM 2481 C CA . GLU A 1 306 ? 16.218 13.505 21.189 1.00 79.38 306 GLU A CA 1
ATOM 2482 C C . GLU A 1 306 ? 16.576 13.175 22.653 1.00 79.38 306 GLU A C 1
ATOM 2484 O O . GLU A 1 306 ? 17.453 13.799 23.255 1.00 79.38 306 GLU A O 1
ATOM 2489 N N . GLN A 1 307 ? 15.906 12.209 23.286 1.00 74.12 307 GLN A N 1
ATOM 2490 C CA . GLN A 1 307 ? 16.111 11.971 24.723 1.00 74.12 307 GLN A CA 1
ATOM 2491 C C . GLN A 1 307 ? 17.400 11.202 25.081 1.00 74.12 307 GLN A C 1
ATOM 2493 O O . GLN A 1 307 ? 17.760 11.151 26.260 1.00 74.12 307 GLN A O 1
ATOM 2498 N N . PHE A 1 308 ? 18.112 10.615 24.112 1.00 68.12 308 PHE A N 1
ATOM 2499 C CA . PHE A 1 308 ? 19.240 9.705 24.360 1.00 68.12 308 PHE A CA 1
ATOM 2500 C C . PHE A 1 308 ? 20.499 10.090 23.563 1.00 68.12 308 PHE A C 1
ATOM 2502 O O . PHE A 1 308 ? 20.419 10.677 22.493 1.00 68.12 308 PHE A O 1
ATOM 2509 N N . LEU A 1 309 ? 21.689 9.763 24.086 1.00 59.66 309 LEU A N 1
ATOM 2510 C CA . LEU A 1 309 ? 22.967 9.969 23.387 1.00 59.66 309 LEU A CA 1
ATOM 2511 C C . LEU A 1 309 ? 23.052 9.047 22.156 1.00 59.66 309 LEU A C 1
ATOM 2513 O O . LEU A 1 309 ? 23.098 7.831 22.328 1.00 59.66 309 LEU A O 1
ATOM 2517 N N . GLY A 1 310 ? 23.142 9.615 20.948 1.00 63.53 310 GLY A N 1
ATOM 2518 C CA . GLY A 1 310 ? 23.173 8.842 19.694 1.00 63.53 310 GLY A CA 1
ATOM 2519 C C . GLY A 1 310 ? 21.781 8.529 19.131 1.00 63.53 310 GLY A C 1
ATOM 2520 O O . GLY A 1 310 ? 21.573 7.471 18.553 1.00 63.53 310 GLY A O 1
ATOM 2521 N N . ASP A 1 311 ? 20.838 9.444 19.329 1.00 78.25 311 ASP A N 1
ATOM 2522 C CA . ASP A 1 311 ? 19.442 9.448 18.879 1.00 78.25 311 ASP A CA 1
ATOM 2523 C C . ASP A 1 311 ? 19.246 9.589 17.361 1.00 78.25 311 ASP A C 1
ATOM 2525 O O . ASP A 1 311 ? 18.144 9.333 16.861 1.00 78.25 311 ASP A O 1
ATOM 2529 N N . GLY A 1 312 ? 20.296 9.974 16.633 1.00 87.00 312 GLY A N 1
ATOM 2530 C CA . GLY A 1 312 ? 20.306 10.051 15.179 1.00 87.00 312 GLY A CA 1
ATOM 2531 C C . GLY A 1 312 ? 19.758 8.788 14.526 1.00 87.00 312 GLY A C 1
ATOM 2532 O O . GLY A 1 312 ? 20.209 7.680 14.795 1.00 87.00 312 GLY A O 1
ATOM 2533 N N . TRP A 1 313 ? 18.784 8.949 13.634 1.00 93.69 313 TRP A N 1
ATOM 2534 C CA . TRP A 1 313 ? 18.104 7.814 13.014 1.00 93.69 313 TRP A CA 1
ATOM 2535 C C . TRP A 1 313 ? 18.260 7.831 11.502 1.00 93.69 313 TRP A C 1
ATOM 2537 O O . TRP A 1 313 ? 17.824 8.771 10.841 1.00 93.69 313 TRP A O 1
ATOM 2547 N N . TYR A 1 314 ? 18.829 6.778 10.917 1.00 90.25 314 TYR A N 1
ATOM 2548 C CA . TYR A 1 314 ? 18.861 6.650 9.464 1.00 90.25 314 TYR A CA 1
ATOM 2549 C C . TYR A 1 314 ? 17.569 5.998 8.966 1.00 90.25 314 TYR A C 1
ATOM 2551 O O . TYR A 1 314 ? 17.444 4.771 8.907 1.00 90.25 314 TYR A O 1
ATOM 2559 N N . LEU A 1 315 ? 16.599 6.814 8.560 1.00 90.31 315 LEU A N 1
ATOM 2560 C CA . LEU A 1 315 ? 15.335 6.340 8.003 1.00 90.31 315 LEU A CA 1
ATOM 2561 C C . LEU A 1 315 ? 15.484 6.084 6.494 1.00 90.31 315 LEU A C 1
ATOM 2563 O O . LEU A 1 315 ? 15.719 7.003 5.710 1.00 90.31 315 LEU A O 1
ATOM 2567 N N . ASN A 1 316 ? 15.278 4.837 6.052 1.00 84.44 316 ASN A N 1
ATOM 2568 C CA . ASN A 1 316 ? 15.211 4.526 4.621 1.00 84.44 316 ASN A CA 1
ATOM 2569 C C . ASN A 1 316 ? 13.884 4.994 4.027 1.00 84.44 316 ASN A C 1
ATOM 2571 O O . ASN A 1 316 ? 13.860 5.794 3.096 1.00 84.44 316 ASN A O 1
ATOM 2575 N N . LYS A 1 317 ? 12.778 4.428 4.518 1.00 89.50 317 LYS A N 1
ATOM 2576 C CA . LYS A 1 317 ? 11.439 4.651 3.967 1.00 89.50 317 LYS A CA 1
ATOM 2577 C C . LYS A 1 317 ? 10.340 4.169 4.903 1.00 89.50 317 LYS A C 1
ATOM 2579 O O . LYS A 1 317 ? 10.581 3.339 5.784 1.00 89.50 317 LYS A O 1
ATOM 2584 N N . ILE A 1 318 ? 9.125 4.627 4.625 1.00 95.50 318 ILE A N 1
ATOM 2585 C CA . ILE A 1 318 ? 7.897 4.224 5.312 1.00 95.50 318 ILE A CA 1
ATOM 2586 C C . ILE A 1 318 ? 6.888 3.753 4.273 1.00 95.50 318 ILE A C 1
ATOM 2588 O O . ILE A 1 318 ? 6.627 4.445 3.292 1.00 95.50 318 ILE A O 1
ATOM 2592 N N . GLU A 1 319 ? 6.330 2.567 4.474 1.00 93.81 319 GLU A N 1
ATOM 2593 C CA . GLU A 1 319 ? 5.261 2.016 3.649 1.00 93.81 319 GLU A CA 1
ATOM 2594 C C . GLU A 1 319 ? 3.963 2.019 4.465 1.00 93.81 319 GLU A C 1
ATOM 2596 O O . GLU A 1 319 ? 3.935 1.498 5.583 1.00 93.81 319 GLU A O 1
ATOM 2601 N N . ILE A 1 320 ? 2.895 2.598 3.912 1.00 94.88 320 ILE A N 1
ATOM 2602 C CA . ILE A 1 320 ? 1.578 2.693 4.558 1.00 94.88 320 ILE A CA 1
ATOM 2603 C C . ILE A 1 320 ? 0.547 2.032 3.653 1.00 94.88 320 ILE A C 1
ATOM 2605 O O . ILE A 1 320 ? 0.446 2.376 2.476 1.00 94.88 320 ILE A O 1
ATOM 2609 N N . LYS A 1 321 ? -0.229 1.091 4.190 1.00 92.12 321 LYS A N 1
ATOM 2610 C CA . LYS A 1 321 ? -1.349 0.456 3.492 1.00 92.12 321 LYS A CA 1
ATOM 2611 C C . LYS A 1 321 ? -2.657 0.800 4.191 1.00 92.12 321 LYS A C 1
ATOM 2613 O O . LYS A 1 321 ? -2.808 0.514 5.374 1.00 92.12 321 LYS A O 1
ATOM 2618 N N . ASN A 1 322 ? -3.606 1.365 3.452 1.00 89.06 322 ASN A N 1
ATOM 2619 C CA . ASN A 1 322 ? -4.997 1.461 3.890 1.00 89.06 322 ASN A CA 1
ATOM 2620 C C . ASN A 1 322 ? -5.666 0.102 3.622 1.00 89.06 322 ASN A C 1
ATOM 2622 O O . ASN A 1 322 ? -5.779 -0.305 2.468 1.00 89.06 322 ASN A O 1
ATOM 2626 N N . GLU A 1 323 ? -6.078 -0.631 4.657 1.00 88.12 323 GLU A N 1
ATOM 2627 C CA . GLU A 1 323 ? -6.633 -1.986 4.483 1.00 88.12 323 GLU A CA 1
ATOM 2628 C C . GLU A 1 323 ? -8.027 -1.986 3.841 1.00 88.12 323 GLU A C 1
ATOM 2630 O O . GLU A 1 323 ? -8.401 -2.965 3.199 1.00 88.12 323 GLU A O 1
ATOM 2635 N N . LYS A 1 324 ? -8.775 -0.880 3.942 1.00 83.62 324 LYS A N 1
ATOM 2636 C CA . LYS A 1 324 ? -10.098 -0.732 3.317 1.00 83.62 324 LYS A CA 1
ATOM 2637 C C . LYS A 1 324 ? -9.991 -0.571 1.800 1.00 83.62 324 LYS A C 1
ATOM 2639 O O . LYS A 1 324 ? -10.748 -1.205 1.074 1.00 83.62 324 LYS A O 1
ATOM 2644 N N . SER A 1 325 ? -9.061 0.251 1.309 1.00 78.12 325 SER A N 1
ATOM 2645 C CA . SER A 1 325 ? -8.842 0.435 -0.139 1.00 78.12 325 SER A CA 1
ATOM 2646 C C . SER A 1 325 ? -7.788 -0.506 -0.728 1.00 78.12 325 SER A C 1
ATOM 2648 O O . SER A 1 325 ? -7.627 -0.564 -1.943 1.00 78.12 325 SER A O 1
ATOM 2650 N N . SER A 1 326 ? -7.038 -1.216 0.120 1.00 76.38 326 SER A N 1
ATOM 2651 C CA . SER A 1 326 ? -5.823 -1.964 -0.232 1.00 76.38 326 SER A CA 1
ATOM 2652 C C . SER A 1 326 ? -4.715 -1.134 -0.902 1.00 76.38 326 SER A C 1
ATOM 2654 O O . SER A 1 326 ? -3.700 -1.699 -1.315 1.00 76.38 326 SER A O 1
ATOM 2656 N N . LEU A 1 327 ? -4.854 0.198 -0.959 1.00 74.56 327 LEU A N 1
ATOM 2657 C CA . LEU A 1 327 ? -3.844 1.091 -1.515 1.00 74.56 327 LEU A CA 1
ATOM 2658 C C . LEU A 1 327 ? -2.603 1.085 -0.625 1.00 74.56 327 LEU A C 1
ATOM 2660 O O . LEU A 1 327 ? -2.692 1.312 0.585 1.00 74.56 327 LEU A O 1
ATOM 2664 N N . LYS A 1 328 ? -1.446 0.862 -1.247 1.00 85.38 328 LYS A N 1
ATOM 2665 C CA . LYS A 1 328 ? -0.139 0.891 -0.600 1.00 85.38 328 LYS A CA 1
ATOM 2666 C C . LYS A 1 328 ? 0.670 2.072 -1.119 1.00 85.38 328 LYS A C 1
ATOM 2668 O O . LYS A 1 328 ? 0.853 2.220 -2.323 1.00 85.38 328 LYS A O 1
ATOM 2673 N N . LEU A 1 329 ? 1.174 2.874 -0.195 1.00 86.12 329 LEU A N 1
ATOM 2674 C CA . LEU A 1 329 ? 1.965 4.068 -0.453 1.00 86.12 329 LEU A CA 1
ATOM 2675 C C . LEU A 1 329 ? 3.371 3.893 0.108 1.00 86.12 329 LEU A C 1
ATOM 2677 O O . LEU A 1 329 ? 3.563 3.217 1.120 1.00 86.12 329 LEU A O 1
ATOM 2681 N N . GLU A 1 330 ? 4.342 4.522 -0.545 1.00 86.31 330 GLU A N 1
ATOM 2682 C CA . GLU A 1 330 ? 5.736 4.540 -0.118 1.00 86.31 330 GLU A CA 1
ATOM 2683 C C . GLU A 1 330 ? 6.225 5.985 0.026 1.00 86.31 330 GLU A C 1
ATOM 2685 O O . GLU A 1 330 ? 6.024 6.819 -0.859 1.00 86.31 330 GLU A O 1
ATOM 2690 N N . PHE A 1 331 ? 6.885 6.251 1.150 1.00 89.38 331 PHE A N 1
ATOM 2691 C CA . PHE A 1 331 ? 7.476 7.530 1.527 1.00 89.38 331 PHE A CA 1
ATOM 2692 C C . PHE A 1 331 ? 8.986 7.322 1.726 1.00 89.38 331 PHE A C 1
ATOM 2694 O O . PHE A 1 331 ? 9.413 6.957 2.827 1.00 89.38 331 PHE A O 1
ATOM 2701 N N . PRO A 1 332 ? 9.802 7.445 0.664 1.00 82.44 332 PRO A N 1
ATOM 2702 C CA . PRO A 1 332 ? 11.250 7.283 0.753 1.00 82.44 332 PRO A CA 1
ATOM 2703 C C . PRO A 1 332 ? 11.925 8.520 1.362 1.00 82.44 332 PRO A C 1
ATOM 2705 O O . PRO A 1 332 ? 11.502 9.644 1.108 1.00 82.44 332 PRO A O 1
ATOM 2708 N N . PHE A 1 333 ? 13.004 8.312 2.119 1.00 84.69 333 PHE A N 1
ATOM 2709 C CA . PHE A 1 333 ? 13.837 9.383 2.682 1.00 84.69 333 PHE A CA 1
ATOM 2710 C C . PHE A 1 333 ? 15.336 9.109 2.504 1.00 84.69 333 PHE A C 1
ATOM 2712 O O . PHE A 1 333 ? 16.041 9.948 1.953 1.00 84.69 333 PHE A O 1
ATOM 2719 N N . TYR A 1 334 ? 15.804 7.916 2.888 1.00 83.00 334 TYR A N 1
ATOM 2720 C CA . TYR A 1 334 ? 17.196 7.455 2.760 1.00 83.00 334 TYR A CA 1
ATOM 2721 C C . TYR A 1 334 ? 18.237 8.451 3.292 1.00 83.00 334 TYR A C 1
ATOM 2723 O O . TYR A 1 334 ? 19.257 8.702 2.647 1.00 83.00 334 TYR A O 1
ATOM 2731 N N . SER A 1 335 ? 17.980 9.022 4.467 1.00 85.00 335 SER A N 1
ATOM 2732 C CA . SER A 1 335 ? 18.895 9.964 5.109 1.00 85.00 335 SER A CA 1
ATOM 2733 C C . SER A 1 335 ? 18.785 9.900 6.629 1.00 85.00 335 SER A C 1
ATOM 2735 O O . SER A 1 335 ? 17.891 9.255 7.183 1.00 85.00 335 SER A O 1
ATOM 2737 N N . TRP A 1 336 ? 19.711 10.581 7.297 1.00 85.88 336 TRP A N 1
ATOM 2738 C CA . TRP A 1 336 ? 19.682 10.782 8.738 1.00 85.88 336 TRP A CA 1
ATOM 2739 C C . TRP A 1 336 ? 18.577 11.759 9.147 1.00 85.88 336 TRP A C 1
ATOM 2741 O O . TRP A 1 336 ? 18.377 12.786 8.505 1.00 85.88 336 TRP A O 1
ATOM 2751 N N . LEU A 1 337 ? 17.879 11.443 10.233 1.00 90.31 337 LEU A N 1
ATOM 2752 C CA . LEU A 1 337 ? 17.147 12.386 11.066 1.00 90.31 337 LEU A CA 1
ATOM 2753 C C . LEU A 1 337 ? 18.027 12.690 12.275 1.00 90.31 337 LEU A C 1
ATOM 2755 O O . LEU A 1 337 ? 17.948 12.015 13.298 1.00 90.31 337 LEU A O 1
ATOM 2759 N N . ASP A 1 338 ? 18.927 13.648 12.110 1.00 88.19 338 ASP A N 1
ATOM 2760 C CA . ASP A 1 338 ? 19.957 14.012 13.079 1.00 88.19 338 ASP A CA 1
ATOM 2761 C C . ASP A 1 338 ? 20.372 15.475 12.841 1.00 88.19 338 ASP A C 1
ATOM 2763 O O . ASP A 1 338 ? 20.267 15.979 11.721 1.00 88.19 338 ASP A O 1
ATOM 2767 N N . LYS A 1 339 ? 20.812 16.187 13.884 1.00 86.69 339 LYS A N 1
ATOM 2768 C CA . LYS A 1 339 ? 21.243 17.598 13.789 1.00 86.69 339 LYS A CA 1
ATOM 2769 C C . LYS A 1 339 ? 22.642 17.775 13.195 1.00 86.69 339 LYS A C 1
ATOM 2771 O O . LYS A 1 339 ? 22.950 18.842 12.670 1.00 86.69 339 LYS A O 1
ATOM 2776 N N . SER A 1 340 ? 23.495 16.770 13.327 1.00 82.44 340 SER A N 1
ATOM 2777 C CA . SER A 1 340 ? 24.894 16.762 12.897 1.00 82.44 340 SER A CA 1
ATOM 2778 C C . SER A 1 340 ? 25.094 16.182 11.493 1.00 82.44 340 SER A C 1
ATOM 2780 O O . SER A 1 340 ? 26.051 16.556 10.814 1.00 82.44 340 SER A O 1
ATOM 2782 N N . GLU A 1 341 ? 24.161 15.360 11.013 1.00 78.44 341 GLU A N 1
ATOM 2783 C CA . GLU A 1 341 ? 24.186 14.744 9.681 1.00 78.44 341 GLU A CA 1
ATOM 2784 C C . GLU A 1 341 ? 23.185 15.412 8.727 1.00 78.44 341 GLU A C 1
ATOM 2786 O O . GLU A 1 341 ? 22.090 15.780 9.130 1.00 78.44 341 GLU A O 1
ATOM 2791 N N . ASN A 1 342 ? 23.518 15.560 7.440 1.00 57.25 342 ASN A N 1
ATOM 2792 C CA . ASN A 1 342 ? 22.632 16.159 6.421 1.00 57.25 342 ASN A CA 1
ATOM 2793 C C . ASN A 1 342 ? 21.291 15.378 6.334 1.00 57.25 342 ASN A C 1
ATOM 2795 O O . ASN A 1 342 ? 21.337 14.159 6.134 1.00 57.25 342 ASN A O 1
ATOM 2799 N N . PRO A 1 343 ? 20.101 16.012 6.464 1.00 75.12 343 PRO A N 1
ATOM 2800 C CA . PRO A 1 343 ? 19.768 17.435 6.313 1.00 75.12 343 PRO A CA 1
ATOM 2801 C C . PRO A 1 343 ? 19.809 18.309 7.574 1.00 75.12 343 PRO A C 1
ATOM 2803 O O . PRO A 1 343 ? 19.273 19.413 7.548 1.00 75.12 343 PRO A O 1
ATOM 2806 N N . GLN A 1 344 ? 20.454 17.867 8.650 1.00 83.56 344 GLN A N 1
ATOM 2807 C CA . GLN A 1 344 ? 20.593 18.592 9.920 1.00 83.56 344 GLN A CA 1
ATOM 2808 C C . GLN A 1 344 ? 19.236 18.874 10.574 1.00 83.56 344 GLN A C 1
ATOM 2810 O O . GLN A 1 344 ? 18.969 19.962 11.087 1.00 83.56 344 GLN A O 1
ATOM 2815 N N . SER A 1 345 ? 18.348 17.881 10.526 1.00 87.62 345 SER A N 1
ATOM 2816 C CA . SER A 1 345 ? 16.993 17.963 11.058 1.00 87.62 345 SER A CA 1
ATOM 2817 C C . SER A 1 345 ? 16.579 16.641 11.687 1.00 87.62 345 SER A C 1
ATOM 2819 O O . SER A 1 345 ? 16.797 15.581 11.114 1.00 87.62 345 SER A O 1
ATOM 2821 N N . ILE A 1 346 ? 15.901 16.719 12.831 1.00 90.00 346 ILE A N 1
ATOM 2822 C CA . ILE A 1 346 ? 15.290 15.573 13.530 1.00 90.00 346 ILE A CA 1
ATOM 2823 C C . ILE A 1 346 ? 13.867 15.265 13.054 1.00 90.00 346 ILE A C 1
ATOM 2825 O O . ILE A 1 346 ? 13.225 14.336 13.536 1.00 90.00 346 ILE A O 1
ATOM 2829 N N . ASN A 1 347 ? 13.343 16.079 12.136 1.00 92.88 347 ASN A N 1
ATOM 2830 C CA . ASN A 1 347 ? 12.022 15.905 11.551 1.00 92.88 347 ASN A CA 1
ATOM 2831 C C . ASN A 1 347 ? 12.062 16.079 10.033 1.00 92.88 347 ASN A C 1
ATOM 2833 O O . ASN A 1 347 ? 12.879 16.833 9.499 1.00 92.88 347 ASN A O 1
ATOM 2837 N N . VAL A 1 348 ? 11.149 15.406 9.341 1.00 92.62 348 VAL A N 1
ATOM 2838 C CA . VAL A 1 348 ? 10.991 15.529 7.893 1.00 92.62 348 VAL A CA 1
ATOM 2839 C C . VAL A 1 348 ? 9.525 15.408 7.496 1.00 92.62 348 VAL A C 1
ATOM 2841 O O . VAL A 1 348 ? 8.774 14.613 8.066 1.00 92.62 348 VAL A O 1
ATOM 2844 N N . GLU A 1 349 ? 9.122 16.195 6.499 1.00 94.06 349 GLU A N 1
ATOM 2845 C CA . GLU A 1 349 ? 7.883 15.972 5.760 1.00 94.06 349 GLU A CA 1
ATOM 2846 C C . GLU A 1 349 ? 8.185 15.188 4.479 1.00 94.06 349 GLU A C 1
ATOM 2848 O O . GLU A 1 349 ? 8.997 15.614 3.660 1.00 94.06 349 GLU A O 1
ATOM 2853 N N . LEU A 1 350 ? 7.530 14.042 4.305 1.00 86.81 350 LEU A N 1
ATOM 2854 C CA . LEU A 1 350 ? 7.675 13.174 3.139 1.00 86.81 350 LEU A CA 1
ATOM 2855 C C . LEU A 1 350 ? 6.358 13.155 2.377 1.00 86.81 350 LEU A C 1
ATOM 2857 O O . LEU A 1 350 ? 5.295 12.975 2.970 1.00 86.81 350 LEU A O 1
ATOM 2861 N N . THR A 1 351 ? 6.412 13.301 1.061 1.00 83.06 351 THR A N 1
ATOM 2862 C CA . THR A 1 351 ? 5.258 13.090 0.186 1.00 83.06 351 THR A CA 1
ATOM 2863 C C . THR A 1 351 ? 5.294 11.684 -0.393 1.00 83.06 351 THR A C 1
ATOM 2865 O O . THR A 1 351 ? 6.359 11.081 -0.539 1.00 83.06 351 THR A O 1
ATOM 2868 N N . THR A 1 352 ? 4.120 11.130 -0.698 1.00 66.88 352 THR A N 1
ATOM 2869 C CA . THR A 1 352 ? 4.068 9.852 -1.419 1.00 66.88 352 THR A CA 1
ATOM 2870 C C . THR A 1 352 ? 4.620 10.085 -2.813 1.00 66.88 352 THR A C 1
ATOM 2872 O O . THR A 1 352 ? 4.231 11.050 -3.480 1.00 66.88 352 THR A O 1
ATOM 2875 N N . LEU A 1 353 ? 5.437 9.160 -3.299 1.00 56.06 353 LEU A N 1
ATOM 2876 C CA . LEU A 1 353 ? 5.547 9.008 -4.738 1.00 56.06 353 LEU A CA 1
ATOM 2877 C C . LEU A 1 353 ? 4.232 8.376 -5.209 1.00 56.06 353 LEU A C 1
ATOM 2879 O O . LEU A 1 353 ? 3.941 7.257 -4.770 1.00 56.06 353 LEU A O 1
ATOM 2883 N N . PRO A 1 354 ? 3.425 9.026 -6.076 1.00 46.88 354 PRO A N 1
ATOM 2884 C CA . PRO A 1 354 ? 2.390 8.278 -6.763 1.00 46.88 354 PRO A CA 1
ATOM 2885 C C . PRO A 1 354 ? 3.085 7.086 -7.422 1.00 46.88 354 PRO A C 1
ATOM 2887 O O . PRO A 1 354 ? 4.116 7.256 -8.082 1.00 46.88 354 PRO A O 1
ATOM 2890 N N . LEU A 1 355 ? 2.552 5.878 -7.230 1.00 55.28 355 LEU A N 1
ATOM 2891 C CA . LEU A 1 355 ? 2.877 4.747 -8.094 1.00 55.28 355 LEU A CA 1
ATOM 2892 C C . LEU A 1 355 ? 2.339 5.107 -9.483 1.00 55.28 355 LEU A C 1
ATOM 2894 O O . LEU A 1 355 ? 1.283 4.634 -9.882 1.00 55.28 355 LEU A O 1
ATOM 2898 N N . ILE A 1 356 ? 3.017 6.010 -10.197 1.00 61.31 356 ILE A N 1
ATOM 2899 C CA . ILE A 1 356 ? 2.813 6.211 -11.624 1.00 61.31 356 ILE A CA 1
ATOM 2900 C C . ILE A 1 356 ? 3.228 4.872 -12.221 1.00 61.31 356 ILE A C 1
ATOM 2902 O O . ILE A 1 356 ? 4.414 4.529 -12.123 1.00 61.31 356 ILE A O 1
ATOM 2906 N N . PRO A 1 357 ? 2.285 4.081 -12.768 1.00 77.50 357 PRO A N 1
ATOM 2907 C CA . PRO A 1 357 ? 2.638 2.791 -13.321 1.00 77.50 357 PRO A CA 1
ATOM 2908 C C . PRO A 1 357 ? 3.726 3.020 -14.364 1.00 77.50 357 PRO A C 1
ATOM 2910 O O . PRO A 1 357 ? 3.616 3.925 -15.200 1.00 77.50 357 PRO A O 1
ATOM 2913 N N . ARG A 1 358 ? 4.812 2.253 -14.271 1.00 87.19 358 ARG A N 1
ATOM 2914 C CA . ARG A 1 358 ? 5.985 2.425 -15.125 1.00 87.19 358 ARG A CA 1
ATOM 2915 C C . ARG A 1 358 ? 5.537 2.222 -16.578 1.00 87.19 358 ARG A C 1
ATOM 2917 O O . ARG A 1 358 ? 5.015 1.146 -16.878 1.00 87.19 358 ARG A O 1
ATOM 2924 N N . PRO A 1 359 ? 5.721 3.212 -17.471 1.00 93.88 359 PRO A N 1
ATOM 2925 C CA . PRO A 1 359 ? 5.549 3.026 -18.902 1.00 93.88 359 PRO A CA 1
ATOM 2926 C C . PRO A 1 359 ? 6.393 1.846 -19.373 1.00 93.88 359 PRO A C 1
ATOM 2928 O O . PRO A 1 359 ? 7.604 1.813 -19.141 1.00 93.88 359 PRO A O 1
ATOM 2931 N N . PHE A 1 360 ? 5.732 0.886 -20.003 1.00 97.25 360 PHE A N 1
ATOM 2932 C CA . PHE A 1 360 ? 6.294 -0.395 -20.381 1.00 97.25 360 PHE A CA 1
ATOM 2933 C C . PHE A 1 360 ? 6.135 -0.639 -21.881 1.00 97.25 360 PHE A C 1
ATOM 2935 O O . PHE A 1 360 ? 5.075 -0.382 -22.457 1.00 97.25 360 PHE A O 1
ATOM 2942 N N . TYR A 1 361 ? 7.185 -1.146 -22.515 1.00 98.06 361 TYR A N 1
ATOM 2943 C CA . TYR A 1 361 ? 7.223 -1.432 -23.945 1.00 98.06 361 TYR A CA 1
ATOM 2944 C C . TYR A 1 361 ? 7.079 -2.941 -24.175 1.00 98.06 361 TYR A C 1
ATOM 2946 O O . TYR A 1 361 ? 8.003 -3.718 -23.926 1.00 98.06 361 TYR A O 1
ATOM 2954 N N . ALA A 1 362 ? 5.906 -3.357 -24.648 1.00 98.00 362 ALA A N 1
ATOM 2955 C CA . ALA A 1 362 ? 5.669 -4.684 -25.197 1.00 98.00 362 ALA A CA 1
ATOM 2956 C C . ALA A 1 362 ? 6.098 -4.661 -26.668 1.00 98.00 362 ALA A C 1
ATOM 2958 O O . ALA A 1 362 ? 5.361 -4.175 -27.529 1.00 98.00 362 ALA A O 1
ATOM 2959 N N . ILE A 1 363 ? 7.320 -5.126 -26.928 1.00 98.31 363 ILE A N 1
ATOM 2960 C CA . ILE A 1 363 ? 7.991 -4.970 -28.217 1.00 98.31 363 ILE A CA 1
ATOM 2961 C C . ILE A 1 363 ? 7.798 -6.251 -29.032 1.00 98.31 363 ILE A C 1
ATOM 2963 O O . ILE A 1 363 ? 8.248 -7.323 -28.627 1.00 98.31 363 ILE A O 1
ATOM 2967 N N . ALA A 1 364 ? 7.126 -6.164 -30.175 1.00 96.81 364 ALA A N 1
ATOM 2968 C CA . ALA A 1 364 ? 7.014 -7.294 -31.089 1.00 96.81 364 ALA A CA 1
ATOM 2969 C C . ALA A 1 364 ? 8.341 -7.525 -31.829 1.00 96.81 364 ALA A C 1
ATOM 2971 O O . ALA A 1 364 ? 8.944 -6.579 -32.325 1.00 96.81 364 ALA A O 1
ATOM 2972 N N . HIS A 1 365 ? 8.791 -8.776 -31.876 1.00 93.94 365 HIS A N 1
ATOM 2973 C CA . HIS A 1 365 ? 10.077 -9.193 -32.443 1.00 93.94 365 HIS A CA 1
ATOM 2974 C C . HIS A 1 365 ? 10.006 -9.458 -33.956 1.00 93.94 365 HIS A C 1
ATOM 2976 O O . HIS A 1 365 ? 9.011 -10.018 -34.431 1.00 93.94 365 HIS A O 1
ATOM 2982 N N . MET A 1 366 ? 11.085 -9.150 -34.687 1.00 92.06 366 MET A N 1
ATOM 2983 C CA . MET A 1 366 ? 11.295 -9.488 -36.105 1.00 92.06 366 MET A CA 1
ATOM 2984 C C . MET A 1 366 ? 10.134 -9.069 -37.019 1.00 92.06 366 MET A C 1
ATOM 2986 O O . MET A 1 366 ? 9.641 -9.834 -37.860 1.00 92.06 366 MET A O 1
ATOM 2990 N N . VAL A 1 367 ? 9.670 -7.835 -36.854 1.00 94.75 367 VAL A N 1
ATOM 2991 C CA . VAL A 1 367 ? 8.524 -7.266 -37.571 1.00 94.75 367 VAL A CA 1
ATOM 2992 C C . VAL A 1 367 ? 8.965 -6.743 -38.944 1.00 94.75 367 VAL A C 1
ATOM 2994 O O . VAL A 1 367 ? 8.918 -5.556 -39.243 1.00 94.75 367 VAL A O 1
ATOM 2997 N N . ASN A 1 368 ? 9.416 -7.655 -39.807 1.00 95.12 368 ASN A N 1
ATOM 2998 C CA . ASN A 1 368 ? 10.183 -7.307 -41.011 1.00 95.12 368 ASN A CA 1
ATOM 2999 C C . ASN A 1 368 ? 9.348 -6.975 -42.268 1.00 95.12 368 ASN A C 1
ATOM 3001 O O . ASN A 1 368 ? 9.896 -6.707 -43.342 1.00 95.12 368 ASN A O 1
ATOM 3005 N N . THR A 1 369 ? 8.014 -6.988 -42.168 1.00 95.69 369 THR A N 1
ATOM 3006 C CA . THR A 1 369 ? 7.097 -6.624 -43.264 1.00 95.69 369 THR A CA 1
ATOM 3007 C C . THR A 1 369 ? 5.941 -5.770 -42.749 1.00 95.69 369 THR A C 1
ATOM 3009 O O . THR A 1 369 ? 5.579 -5.897 -41.578 1.00 95.69 369 THR A O 1
ATOM 3012 N N . PRO A 1 370 ? 5.302 -4.940 -43.594 1.00 96.81 370 PRO A N 1
ATOM 3013 C CA . PRO A 1 370 ? 4.140 -4.171 -43.164 1.00 96.81 370 PRO A CA 1
ATOM 3014 C C . PRO A 1 370 ? 2.983 -5.017 -42.627 1.00 96.81 370 PRO A C 1
ATOM 3016 O O . PRO A 1 370 ? 2.310 -4.592 -41.696 1.00 96.81 370 PRO A O 1
ATOM 3019 N N . ALA A 1 371 ? 2.781 -6.220 -43.174 1.00 95.25 371 ALA A N 1
ATOM 3020 C CA . ALA A 1 371 ? 1.760 -7.145 -42.687 1.00 95.25 371 ALA A CA 1
ATOM 3021 C C . ALA A 1 371 ? 2.043 -7.581 -41.241 1.00 95.25 371 ALA A C 1
ATOM 3023 O O . ALA A 1 371 ? 1.131 -7.649 -40.425 1.00 95.25 371 ALA A O 1
ATOM 3024 N N . TYR A 1 372 ? 3.313 -7.812 -40.895 1.00 95.19 372 TYR A N 1
ATOM 3025 C CA . TYR A 1 372 ? 3.687 -8.139 -39.520 1.00 95.19 372 TYR A CA 1
ATOM 3026 C C . TYR A 1 372 ? 3.571 -6.944 -38.575 1.00 95.19 372 TYR A C 1
ATOM 3028 O O . TYR A 1 372 ? 3.314 -7.158 -37.393 1.00 95.19 372 TYR A O 1
ATOM 3036 N N . VAL A 1 373 ? 3.742 -5.709 -39.066 1.00 96.44 373 VAL A N 1
ATOM 3037 C CA . VAL A 1 373 ? 3.492 -4.504 -38.257 1.00 96.44 373 VAL A CA 1
ATOM 3038 C C . VAL A 1 373 ? 2.021 -4.439 -37.871 1.00 96.44 373 VAL A C 1
ATOM 3040 O O . VAL A 1 373 ? 1.715 -4.331 -36.689 1.00 96.44 373 VAL A O 1
ATOM 3043 N N . GLU A 1 374 ? 1.125 -4.550 -38.852 1.00 97.25 374 GLU A N 1
ATOM 3044 C CA . GLU A 1 374 ? -0.323 -4.547 -38.620 1.00 97.25 374 GLU A CA 1
ATOM 3045 C C . GLU A 1 374 ? -0.726 -5.651 -37.634 1.00 97.25 374 GLU A C 1
ATOM 3047 O O . GLU A 1 374 ? -1.322 -5.367 -36.598 1.00 97.25 374 GLU A O 1
ATOM 3052 N N . GLU A 1 375 ? -0.273 -6.885 -37.876 1.00 95.50 375 GLU A N 1
ATOM 3053 C CA . GLU A 1 375 ? -0.529 -8.032 -37.000 1.00 95.50 375 GLU A CA 1
ATOM 3054 C C . GLU A 1 375 ? -0.054 -7.785 -35.555 1.00 95.50 375 GLU A C 1
ATOM 3056 O O . GLU A 1 375 ? -0.775 -8.054 -34.592 1.00 95.50 375 GLU A O 1
ATOM 3061 N N . ALA A 1 376 ? 1.164 -7.263 -35.380 1.00 95.94 376 ALA A N 1
ATOM 3062 C CA . ALA A 1 376 ? 1.732 -6.989 -34.066 1.00 95.94 376 ALA A CA 1
ATOM 3063 C C . ALA A 1 376 ? 0.946 -5.912 -33.305 1.00 95.94 376 ALA A C 1
ATOM 3065 O O . ALA A 1 376 ? 0.710 -6.055 -32.096 1.00 95.94 376 ALA A O 1
ATOM 3066 N N . LEU A 1 377 ? 0.561 -4.832 -33.984 1.00 96.50 377 LEU A N 1
ATOM 3067 C CA . LEU A 1 377 ? -0.178 -3.724 -33.379 1.00 96.50 377 LEU A CA 1
ATOM 3068 C C . LEU A 1 377 ? -1.624 -4.127 -33.053 1.00 96.50 377 LEU A C 1
ATOM 3070 O O . LEU A 1 377 ? -2.116 -3.780 -31.978 1.00 96.50 377 LEU A O 1
ATOM 3074 N N . ASP A 1 378 ? -2.266 -4.932 -33.901 1.00 96.31 378 ASP A N 1
ATOM 3075 C CA . ASP A 1 378 ? -3.594 -5.510 -33.647 1.00 96.31 378 ASP A CA 1
ATOM 3076 C C . ASP A 1 378 ? -3.590 -6.461 -32.440 1.00 96.31 378 ASP A C 1
ATOM 3078 O O . ASP A 1 378 ? -4.540 -6.491 -31.656 1.00 96.31 378 ASP A O 1
ATOM 3082 N N . MET A 1 379 ? -2.489 -7.188 -32.221 1.00 94.94 379 MET A N 1
ATOM 3083 C CA . MET A 1 379 ? -2.271 -7.988 -31.007 1.00 94.94 379 MET A CA 1
ATOM 3084 C C . MET A 1 379 ? -2.013 -7.146 -29.746 1.00 94.94 379 MET A C 1
ATOM 3086 O O . MET A 1 379 ? -1.857 -7.709 -28.661 1.00 94.94 379 MET A O 1
ATOM 3090 N N . GLY A 1 380 ? -1.965 -5.817 -29.862 1.00 94.75 380 GLY A N 1
ATOM 3091 C CA . GLY A 1 380 ? -1.832 -4.891 -28.740 1.00 94.75 380 GLY A CA 1
ATOM 3092 C C . GLY A 1 380 ? -0.395 -4.550 -28.347 1.00 94.75 380 GLY A C 1
ATOM 3093 O O . GLY A 1 380 ? -0.198 -3.941 -27.293 1.00 94.75 380 GLY A O 1
ATOM 3094 N N . SER A 1 381 ? 0.611 -4.915 -29.152 1.00 97.06 381 SER A N 1
ATOM 3095 C CA . SER A 1 381 ? 1.959 -4.375 -28.937 1.00 97.06 381 SER A CA 1
ATOM 3096 C C . SER A 1 381 ? 1.950 -2.855 -29.120 1.00 97.06 381 SER A C 1
ATOM 3098 O O . SER A 1 381 ? 1.253 -2.313 -29.977 1.00 97.06 381 SER A O 1
ATOM 3100 N N . ASN A 1 382 ? 2.712 -2.152 -28.288 1.00 97.81 382 ASN A N 1
ATOM 3101 C CA . ASN A 1 382 ? 2.901 -0.704 -28.400 1.00 97.81 382 ASN A CA 1
ATOM 3102 C C . ASN A 1 382 ? 4.264 -0.348 -29.004 1.00 97.81 382 ASN A C 1
ATOM 3104 O O . ASN A 1 382 ? 4.534 0.822 -29.270 1.00 97.81 382 ASN A O 1
ATOM 3108 N N . ALA A 1 383 ? 5.116 -1.342 -29.238 1.00 98.31 383 ALA A N 1
ATOM 3109 C CA . ALA A 1 383 ? 6.425 -1.170 -29.829 1.00 98.31 383 ALA A CA 1
ATOM 3110 C C . ALA A 1 383 ? 6.755 -2.322 -30.779 1.00 98.31 383 ALA A C 1
ATOM 3112 O O . ALA A 1 383 ? 6.250 -3.434 -30.619 1.00 98.31 383 ALA A O 1
ATOM 3113 N N . ILE A 1 384 ? 7.641 -2.066 -31.736 1.00 98.12 384 ILE A N 1
ATOM 3114 C CA . ILE A 1 384 ? 8.132 -3.084 -32.670 1.00 98.12 384 ILE A CA 1
ATOM 3115 C C . ILE A 1 384 ? 9.653 -3.046 -32.759 1.00 98.12 384 ILE A C 1
ATOM 3117 O O . ILE A 1 384 ? 10.267 -1.993 -32.598 1.00 98.12 384 ILE A O 1
ATOM 3121 N N . GLU A 1 385 ? 10.246 -4.189 -33.054 1.00 97.81 385 GLU A N 1
ATOM 3122 C CA . GLU A 1 385 ? 11.635 -4.343 -33.461 1.00 97.81 385 GLU A CA 1
ATOM 3123 C C . GLU A 1 385 ? 11.665 -4.951 -34.869 1.00 97.81 385 GLU A C 1
ATOM 3125 O O . GLU A 1 385 ? 10.856 -5.825 -35.196 1.00 97.81 385 GLU A O 1
ATOM 3130 N N . PHE A 1 386 ? 12.547 -4.435 -35.723 1.00 97.19 386 PHE A N 1
ATOM 3131 C CA . PHE A 1 386 ? 12.774 -4.965 -37.062 1.00 97.19 386 PHE A CA 1
ATOM 3132 C C . PHE A 1 386 ? 14.243 -4.843 -37.465 1.00 97.19 386 PHE A C 1
ATOM 3134 O O . PHE A 1 386 ? 14.942 -3.884 -37.115 1.00 97.19 386 PHE A O 1
ATOM 3141 N N . ASP A 1 387 ? 14.683 -5.802 -38.270 1.00 96.88 387 ASP A N 1
ATOM 3142 C CA . ASP A 1 387 ? 16.076 -5.972 -38.647 1.00 96.88 387 ASP A CA 1
ATOM 3143 C C . ASP A 1 387 ? 16.406 -5.156 -39.896 1.00 96.88 387 ASP A C 1
ATOM 3145 O O . ASP A 1 387 ? 15.770 -5.320 -40.934 1.00 96.88 387 ASP A O 1
ATOM 3149 N N . ILE A 1 388 ? 17.449 -4.332 -39.854 1.00 97.06 388 ILE A N 1
ATOM 3150 C CA . ILE A 1 388 ? 17.987 -3.634 -41.024 1.00 97.06 388 ILE A CA 1
ATOM 3151 C C . ILE A 1 388 ? 19.301 -4.279 -41.426 1.00 97.06 388 ILE A C 1
ATOM 3153 O O . ILE A 1 388 ? 20.280 -4.241 -40.682 1.00 97.06 388 ILE A O 1
ATOM 3157 N N . THR A 1 389 ? 19.349 -4.790 -42.650 1.00 96.56 389 THR A N 1
ATOM 3158 C CA . THR A 1 389 ? 20.550 -5.362 -43.255 1.00 96.56 389 THR A CA 1
ATOM 3159 C C . THR A 1 389 ? 21.081 -4.434 -44.353 1.00 96.56 389 THR A C 1
ATOM 3161 O O . THR A 1 389 ? 20.461 -4.345 -45.423 1.00 96.56 389 THR A O 1
ATOM 3164 N N . PRO A 1 390 ? 22.220 -3.748 -44.123 1.00 96.44 390 PRO A N 1
ATOM 3165 C CA . PRO A 1 390 ? 22.939 -3.011 -45.156 1.00 96.44 390 PRO A CA 1
ATOM 3166 C C . PRO A 1 390 ? 23.686 -3.961 -46.097 1.00 96.44 390 PRO A C 1
ATOM 3168 O O . PRO A 1 390 ? 24.304 -4.928 -45.652 1.00 96.44 390 PRO A O 1
ATOM 3171 N N . SER A 1 391 ? 23.690 -3.651 -47.390 1.00 94.94 391 SER A N 1
ATOM 3172 C CA . SER A 1 391 ? 24.501 -4.330 -48.406 1.00 94.94 391 SER A CA 1
ATOM 3173 C C . SER A 1 391 ? 25.380 -3.308 -49.120 1.00 94.94 391 SER A C 1
ATOM 3175 O O . SER A 1 391 ? 24.888 -2.274 -49.561 1.00 94.94 391 SER A O 1
ATOM 3177 N N . LEU A 1 392 ? 26.687 -3.576 -49.186 1.00 93.44 392 LEU A N 1
ATOM 3178 C CA . LEU A 1 392 ? 27.652 -2.710 -49.865 1.00 93.44 392 LEU A CA 1
ATOM 3179 C C . LEU A 1 392 ? 27.595 -2.942 -51.379 1.00 93.44 392 LEU A C 1
ATOM 3181 O O . LEU A 1 392 ? 27.836 -4.053 -51.853 1.00 93.44 392 LEU A O 1
ATOM 3185 N N . GLU A 1 393 ? 27.313 -1.879 -52.120 1.00 92.44 393 GLU A N 1
ATOM 3186 C CA . GLU A 1 393 ? 27.240 -1.850 -53.578 1.00 92.44 393 GLU A CA 1
ATOM 3187 C C . GLU A 1 393 ? 28.594 -1.466 -54.206 1.00 92.44 393 GLU A C 1
ATOM 3189 O O . GLU A 1 393 ? 29.528 -1.037 -53.527 1.00 92.44 393 GLU A O 1
ATOM 3194 N N . LYS A 1 394 ? 28.712 -1.602 -55.535 1.00 82.81 394 LYS A N 1
ATOM 3195 C CA . LYS A 1 394 ? 29.975 -1.405 -56.280 1.00 82.81 394 LYS A CA 1
ATOM 3196 C C . LYS A 1 394 ? 30.579 0.008 -56.183 1.00 82.81 394 LYS A C 1
ATOM 3198 O O . LYS A 1 394 ? 31.785 0.135 -56.358 1.00 82.81 394 LYS A O 1
ATOM 3203 N N . ASP A 1 395 ? 29.774 1.022 -55.864 1.00 85.38 395 ASP A N 1
ATOM 3204 C CA . ASP A 1 395 ? 30.181 2.438 -55.795 1.00 85.38 395 ASP A CA 1
ATOM 3205 C C . ASP A 1 395 ? 30.334 2.947 -54.352 1.00 85.38 395 ASP A C 1
ATOM 3207 O O . ASP A 1 395 ? 30.064 4.111 -54.061 1.00 85.38 395 ASP A O 1
ATOM 3211 N N . ASP A 1 396 ? 30.696 2.062 -53.418 1.00 85.31 396 ASP A N 1
ATOM 3212 C CA . ASP A 1 396 ? 30.767 2.343 -51.977 1.00 85.31 396 ASP A CA 1
ATOM 3213 C C . ASP A 1 396 ? 29.435 2.788 -51.336 1.00 85.31 396 ASP A C 1
ATOM 3215 O O . ASP A 1 396 ? 29.412 3.173 -50.169 1.00 85.31 396 ASP A O 1
ATOM 3219 N N . ASN A 1 397 ? 28.320 2.716 -52.064 1.00 93.25 397 ASN A N 1
ATOM 3220 C CA . ASN A 1 397 ? 26.984 3.004 -51.550 1.00 93.25 397 ASN A CA 1
ATOM 3221 C C . ASN A 1 397 ? 26.378 1.795 -50.837 1.00 93.25 397 ASN A C 1
ATOM 3223 O O . ASN A 1 397 ? 26.737 0.653 -51.113 1.00 93.25 397 ASN A O 1
ATOM 3227 N N . PHE A 1 398 ? 25.428 2.048 -49.945 1.00 96.50 398 PHE A N 1
ATOM 3228 C CA . PHE A 1 398 ? 24.682 1.025 -49.233 1.00 96.50 398 PHE A CA 1
ATOM 3229 C C . PHE A 1 398 ? 23.239 0.963 -49.723 1.00 96.50 398 PHE A C 1
ATOM 3231 O O . PHE A 1 398 ? 22.534 1.972 -49.765 1.00 96.50 398 PHE A O 1
ATOM 3238 N N . SER A 1 399 ? 22.780 -0.244 -50.041 1.00 95.56 399 SER A N 1
ATOM 3239 C CA . SER A 1 399 ? 21.352 -0.552 -50.085 1.00 95.56 399 SER A CA 1
ATOM 3240 C C . SER A 1 399 ? 20.909 -1.100 -48.726 1.00 95.56 399 SER A C 1
ATOM 3242 O O . SER A 1 399 ? 21.686 -1.744 -48.016 1.00 95.56 399 SER A O 1
ATOM 3244 N N . PHE A 1 400 ? 19.665 -0.825 -48.328 1.00 97.50 400 PHE A N 1
ATOM 3245 C CA . PHE A 1 400 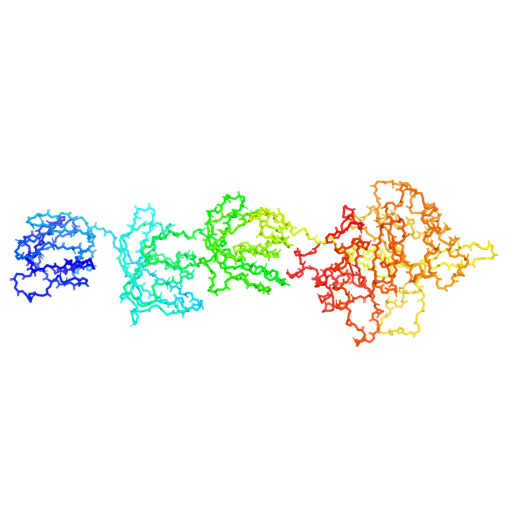? 19.133 -1.233 -47.027 1.00 97.50 400 PHE A CA 1
ATOM 3246 C C . PHE A 1 400 ? 17.854 -2.036 -47.200 1.00 97.50 400 PHE A C 1
ATOM 3248 O O . PHE A 1 400 ? 16.913 -1.605 -47.867 1.00 97.50 400 PHE A O 1
ATOM 3255 N N . THR A 1 401 ? 17.808 -3.199 -46.560 1.00 97.06 401 THR A N 1
ATOM 3256 C CA . THR A 1 401 ? 16.637 -4.079 -46.589 1.00 97.06 401 THR A CA 1
ATOM 3257 C C . THR A 1 401 ? 16.216 -4.438 -45.178 1.00 97.06 401 THR A C 1
ATOM 3259 O O . THR A 1 401 ? 17.070 -4.628 -44.315 1.00 97.06 401 THR A O 1
ATOM 3262 N N . VAL A 1 402 ? 14.908 -4.516 -44.953 1.00 97.19 402 VAL A N 1
ATOM 3263 C CA . VAL A 1 402 ? 14.335 -5.004 -43.703 1.00 97.19 402 VAL A CA 1
ATOM 3264 C C . VAL A 1 402 ? 14.314 -6.524 -43.769 1.00 97.19 402 VAL A C 1
ATOM 3266 O O . VAL A 1 402 ? 13.541 -7.095 -44.543 1.00 97.19 402 VAL A O 1
ATOM 3269 N N . PHE A 1 403 ? 15.257 -7.157 -43.077 1.00 93.19 403 PHE A N 1
ATOM 3270 C CA . PHE A 1 403 ? 15.566 -8.576 -43.221 1.00 93.19 403 PHE A CA 1
ATOM 3271 C C . PHE A 1 403 ? 16.468 -9.071 -42.089 1.00 93.19 403 PHE A C 1
ATOM 3273 O O . PHE A 1 403 ? 17.533 -8.494 -41.859 1.00 93.19 403 PHE A O 1
ATOM 3280 N N . HIS A 1 404 ? 16.084 -10.183 -41.457 1.00 88.81 404 HIS A N 1
ATOM 3281 C CA . HIS A 1 404 ? 16.888 -10.850 -40.430 1.00 88.81 404 HIS A CA 1
ATOM 3282 C C . HIS A 1 404 ? 17.932 -11.807 -41.035 1.00 88.81 404 HIS A C 1
ATOM 3284 O O . HIS A 1 404 ? 19.116 -11.743 -40.704 1.00 88.81 404 HIS A O 1
ATOM 3290 N N . GLY A 1 405 ? 17.492 -12.732 -41.899 1.00 81.69 405 GLY A N 1
ATOM 3291 C CA . GLY A 1 405 ? 18.323 -13.810 -42.444 1.00 81.69 405 GLY A CA 1
ATOM 3292 C C . GLY A 1 405 ? 18.132 -15.174 -41.779 1.00 81.69 405 GLY A C 1
ATOM 3293 O O . GLY A 1 405 ? 17.666 -15.284 -40.644 1.00 81.69 405 GLY A O 1
ATOM 3294 N N . PHE A 1 406 ? 18.513 -16.224 -42.516 1.00 69.25 406 PHE A N 1
ATOM 3295 C CA . PHE A 1 406 ? 18.433 -17.621 -42.084 1.00 69.25 406 PHE A CA 1
ATOM 3296 C C . PHE A 1 406 ? 19.419 -17.928 -40.948 1.00 69.25 406 PHE A C 1
ATOM 3298 O O . PHE A 1 406 ? 20.586 -17.536 -41.021 1.00 69.25 406 PHE A O 1
ATOM 3305 N N . ARG A 1 407 ? 18.982 -18.703 -39.946 1.00 64.94 407 ARG A N 1
ATOM 3306 C CA . ARG A 1 407 ? 19.870 -19.302 -38.942 1.00 64.94 407 ARG A CA 1
ATOM 3307 C C . ARG A 1 407 ? 19.854 -20.842 -39.034 1.00 64.94 407 ARG A C 1
ATOM 3309 O O . ARG A 1 407 ? 18.777 -21.426 -39.059 1.00 64.94 407 ARG A O 1
ATOM 3316 N N . PRO A 1 408 ? 21.011 -21.528 -39.071 1.00 53.09 408 PRO A N 1
ATOM 3317 C CA . PRO A 1 408 ? 21.062 -22.989 -39.229 1.00 53.09 408 PRO A CA 1
ATOM 3318 C C . PRO A 1 408 ? 20.500 -23.800 -38.049 1.00 53.09 408 PRO A C 1
ATOM 3320 O O . PRO A 1 408 ? 20.284 -24.998 -38.190 1.00 53.09 408 PRO A O 1
ATOM 3323 N N . ASP A 1 409 ? 20.304 -23.174 -36.889 1.00 55.09 409 ASP A N 1
ATOM 3324 C CA . ASP A 1 409 ? 19.862 -23.772 -35.624 1.00 55.09 409 ASP A CA 1
ATOM 3325 C C . ASP A 1 409 ? 18.348 -23.640 -35.371 1.00 55.09 409 ASP A C 1
ATOM 3327 O O . ASP A 1 409 ? 17.901 -23.831 -34.242 1.00 55.09 409 ASP A O 1
ATOM 3331 N N . PHE A 1 410 ? 17.554 -23.311 -36.399 1.00 61.22 410 PHE A N 1
ATOM 3332 C CA . PHE A 1 410 ? 16.105 -23.170 -36.257 1.00 61.22 410 PHE A CA 1
ATOM 3333 C C . PHE A 1 410 ? 15.412 -24.490 -35.897 1.00 61.22 410 PHE A C 1
ATOM 3335 O O . PHE A 1 410 ? 15.514 -25.489 -36.608 1.00 61.22 410 PHE A O 1
ATOM 3342 N N . ASP A 1 411 ? 14.643 -24.438 -34.812 1.00 58.84 411 ASP A N 1
ATOM 3343 C CA . ASP A 1 411 ? 13.685 -25.458 -34.403 1.00 58.84 411 ASP A CA 1
ATOM 3344 C C . ASP A 1 411 ? 12.608 -25.650 -35.496 1.00 58.84 411 ASP A C 1
ATOM 3346 O O . ASP A 1 411 ? 11.835 -24.716 -35.758 1.00 58.84 411 ASP A O 1
ATOM 3350 N N . PRO A 1 412 ? 12.539 -26.829 -36.147 1.00 56.53 412 PRO A N 1
ATOM 3351 C CA . PRO A 1 412 ? 11.587 -27.091 -37.225 1.00 56.53 412 PRO A CA 1
ATOM 3352 C C . PRO A 1 412 ? 10.122 -27.014 -36.768 1.00 56.53 412 PRO A C 1
ATOM 3354 O O . PRO A 1 412 ? 9.248 -26.778 -37.603 1.00 56.53 412 PRO A O 1
ATOM 3357 N N . ASP A 1 413 ? 9.844 -27.104 -35.463 1.00 54.50 413 ASP A N 1
ATOM 3358 C CA . ASP A 1 413 ? 8.493 -26.968 -34.907 1.00 54.50 413 ASP A CA 1
ATOM 3359 C C . ASP A 1 413 ? 8.024 -25.496 -34.813 1.00 54.50 413 ASP A C 1
ATOM 3361 O O . ASP A 1 413 ? 6.880 -25.217 -34.443 1.00 54.50 413 ASP A O 1
ATOM 3365 N N . LYS A 1 414 ? 8.875 -24.521 -35.178 1.00 64.88 414 LYS A N 1
ATOM 3366 C CA . LYS A 1 414 ? 8.581 -23.073 -35.141 1.00 64.88 414 LYS A CA 1
ATOM 3367 C C . LYS A 1 414 ? 8.526 -22.430 -36.531 1.00 64.88 414 LYS A C 1
ATOM 3369 O O . LYS A 1 414 ? 9.098 -21.361 -36.753 1.00 64.88 414 LYS A O 1
ATOM 3374 N N . VAL A 1 415 ? 7.787 -23.050 -37.451 1.00 61.56 415 VAL A N 1
ATOM 3375 C CA . VAL A 1 415 ? 7.655 -22.650 -38.870 1.00 61.56 415 VAL A CA 1
ATOM 3376 C C . VAL A 1 415 ? 7.370 -21.148 -39.059 1.00 61.56 415 VAL A C 1
ATOM 3378 O O . VAL A 1 415 ? 8.047 -20.494 -39.847 1.00 61.56 415 VAL A O 1
ATOM 3381 N N . ASN A 1 416 ? 6.474 -20.557 -38.260 1.00 72.00 416 ASN A N 1
ATOM 3382 C CA . ASN A 1 416 ? 6.143 -19.127 -38.362 1.00 72.00 416 ASN A CA 1
ATOM 3383 C C . ASN A 1 416 ? 7.336 -18.191 -38.072 1.00 72.00 416 ASN A C 1
ATOM 3385 O O . ASN A 1 416 ? 7.421 -17.109 -38.647 1.00 72.00 416 ASN A O 1
ATOM 3389 N N . LEU A 1 417 ? 8.266 -18.570 -37.185 1.00 76.12 417 LEU A N 1
ATOM 3390 C CA . LEU A 1 417 ? 9.465 -17.760 -36.907 1.00 76.12 417 LEU A CA 1
ATOM 3391 C C . LEU A 1 417 ? 10.472 -17.840 -38.054 1.00 76.12 417 LEU A C 1
ATOM 3393 O O . LEU A 1 417 ? 11.120 -16.847 -38.381 1.00 76.12 417 LEU A O 1
ATOM 3397 N N . MET A 1 418 ? 10.579 -19.012 -38.675 1.00 78.88 418 MET A N 1
ATOM 3398 C CA . MET A 1 418 ? 11.415 -19.218 -39.850 1.00 78.88 418 MET A CA 1
ATOM 3399 C C . MET A 1 418 ? 10.910 -18.376 -41.030 1.00 78.88 418 MET A C 1
ATOM 3401 O O . MET A 1 418 ? 11.696 -17.636 -41.620 1.00 78.88 418 MET A O 1
ATOM 3405 N N . GLU A 1 419 ? 9.606 -18.391 -41.316 1.00 81.31 419 GLU A N 1
ATOM 3406 C CA . GLU A 1 419 ? 8.999 -17.524 -42.339 1.00 81.31 419 GLU A CA 1
ATOM 3407 C C . GLU A 1 419 ? 9.266 -16.036 -42.067 1.00 81.31 419 GLU A C 1
ATOM 3409 O O . GLU A 1 419 ? 9.751 -15.327 -42.951 1.00 81.31 419 GLU A O 1
ATOM 3414 N N . ARG A 1 420 ? 9.060 -15.577 -40.822 1.00 83.06 420 ARG A N 1
ATOM 3415 C CA . ARG A 1 420 ? 9.363 -14.190 -40.415 1.00 83.06 420 ARG A CA 1
ATOM 3416 C C . ARG A 1 420 ? 10.834 -13.822 -40.611 1.00 83.06 420 ARG A C 1
ATOM 3418 O O . ARG A 1 420 ? 11.133 -12.702 -41.017 1.00 83.06 420 ARG A O 1
ATOM 3425 N N . SER A 1 421 ? 11.753 -14.757 -40.360 1.00 83.00 421 SER A N 1
ATOM 3426 C CA . SER A 1 421 ? 13.198 -14.534 -40.530 1.00 83.00 421 SER A CA 1
ATOM 3427 C C . SER A 1 421 ? 13.638 -14.375 -41.985 1.00 83.00 421 SER A C 1
ATOM 3429 O O . SER A 1 421 ? 14.624 -13.687 -42.262 1.00 83.00 421 SER A O 1
ATOM 3431 N N . LEU A 1 422 ? 12.905 -15.000 -42.911 1.00 85.56 422 LEU A N 1
ATOM 3432 C CA . LEU A 1 422 ? 13.191 -14.980 -44.343 1.00 85.56 422 LEU A CA 1
ATOM 3433 C C . LEU A 1 422 ? 12.447 -13.865 -45.086 1.00 85.56 422 LEU A C 1
ATOM 3435 O O . LEU A 1 422 ? 12.801 -13.546 -46.223 1.00 85.56 422 LEU A O 1
ATOM 3439 N N . ALA A 1 423 ? 11.432 -13.271 -44.460 1.00 87.06 423 ALA A N 1
ATOM 3440 C CA . ALA A 1 423 ? 10.682 -12.170 -45.032 1.00 87.06 423 ALA A CA 1
ATOM 3441 C C . ALA A 1 423 ? 11.584 -10.944 -45.240 1.00 87.06 423 ALA A C 1
ATOM 3443 O O . ALA A 1 423 ? 12.321 -10.532 -44.343 1.00 87.06 423 ALA A O 1
ATOM 3444 N N . LYS A 1 424 ? 11.524 -10.372 -46.445 1.00 91.44 424 LYS A N 1
ATOM 3445 C CA . LYS A 1 424 ? 12.406 -9.291 -46.886 1.00 91.44 424 LYS A CA 1
ATOM 3446 C C . LYS A 1 424 ? 11.600 -8.155 -47.500 1.00 91.44 424 LYS A C 1
ATOM 3448 O O . LYS A 1 424 ? 10.824 -8.386 -48.426 1.00 91.44 424 LYS A O 1
ATOM 3453 N N . THR A 1 425 ? 11.851 -6.934 -47.041 1.00 94.62 425 THR A N 1
ATOM 3454 C CA . THR A 1 425 ? 11.220 -5.713 -47.568 1.00 94.62 425 THR A CA 1
ATOM 3455 C C . THR A 1 425 ? 12.286 -4.668 -47.895 1.00 94.62 425 THR A C 1
ATOM 3457 O O . THR A 1 425 ? 13.298 -4.571 -47.207 1.00 94.62 425 THR A O 1
ATOM 3460 N N . ASP A 1 426 ? 12.088 -3.867 -48.941 1.00 96.50 426 ASP A N 1
ATOM 3461 C CA . ASP A 1 426 ? 12.900 -2.661 -49.150 1.00 96.50 426 ASP A CA 1
ATOM 3462 C C . ASP A 1 426 ? 12.674 -1.657 -48.004 1.00 96.50 426 ASP A C 1
ATOM 3464 O O . ASP A 1 426 ? 11.533 -1.439 -47.583 1.00 96.50 426 ASP A O 1
ATOM 3468 N N . LEU A 1 427 ? 13.745 -1.040 -47.494 1.00 96.69 427 LEU A N 1
ATOM 3469 C CA . LEU A 1 427 ? 13.640 -0.152 -46.335 1.00 96.69 427 LEU A CA 1
ATOM 3470 C C . LEU A 1 427 ? 12.766 1.076 -46.612 1.00 96.69 427 LEU A C 1
ATOM 3472 O O . LEU A 1 427 ? 11.951 1.442 -45.766 1.00 96.69 427 LEU A O 1
ATOM 3476 N N . ALA A 1 428 ? 12.893 1.716 -47.774 1.00 94.69 428 ALA A N 1
ATOM 3477 C CA . ALA A 1 428 ? 12.119 2.919 -48.067 1.00 94.69 428 ALA A CA 1
ATOM 3478 C C . ALA A 1 428 ? 10.622 2.596 -48.176 1.00 94.69 428 ALA A C 1
ATOM 3480 O O . ALA A 1 428 ? 9.788 3.364 -47.689 1.00 94.69 428 ALA A O 1
ATOM 3481 N N . ILE A 1 429 ? 10.272 1.447 -48.764 1.00 94.62 429 ILE A N 1
ATOM 3482 C CA . ILE A 1 429 ? 8.883 0.962 -48.816 1.00 94.62 429 ILE A CA 1
ATOM 3483 C C . ILE A 1 429 ? 8.350 0.714 -47.400 1.00 94.62 429 ILE A C 1
ATOM 3485 O O . ILE A 1 429 ? 7.270 1.198 -47.052 1.00 94.62 429 ILE A O 1
ATOM 3489 N N . PHE A 1 430 ? 9.118 0.006 -46.572 1.00 96.75 430 PHE A N 1
ATOM 3490 C CA . PHE A 1 430 ? 8.729 -0.315 -45.202 1.00 96.75 430 PHE A CA 1
ATOM 3491 C C . PHE A 1 430 ? 8.515 0.946 -44.349 1.00 96.75 430 PHE A C 1
ATOM 3493 O O . PHE A 1 430 ? 7.465 1.101 -43.727 1.00 96.75 430 PHE A O 1
ATOM 3500 N N . LEU A 1 431 ? 9.458 1.893 -44.384 1.00 94.50 431 LEU A N 1
ATOM 3501 C CA . LEU A 1 431 ? 9.384 3.147 -43.626 1.00 94.50 431 LEU A CA 1
ATOM 3502 C C . LEU A 1 431 ? 8.214 4.036 -44.058 1.00 94.50 431 LEU A C 1
ATOM 3504 O O . LEU A 1 431 ? 7.551 4.631 -43.209 1.00 94.50 431 LEU A O 1
ATOM 3508 N N . ASN A 1 432 ? 7.920 4.109 -45.360 1.00 91.56 432 ASN A N 1
ATOM 3509 C CA . ASN A 1 432 ? 6.748 4.847 -45.833 1.00 91.56 432 ASN A CA 1
ATOM 3510 C C . ASN A 1 432 ? 5.453 4.250 -45.276 1.00 91.56 432 ASN A C 1
ATOM 3512 O O . ASN A 1 432 ? 4.570 5.000 -44.863 1.00 91.56 432 ASN A O 1
ATOM 3516 N N . LYS A 1 433 ? 5.356 2.918 -45.210 1.00 93.56 433 LYS A N 1
ATOM 3517 C CA . LYS A 1 433 ? 4.182 2.242 -44.657 1.00 93.56 433 LYS A CA 1
ATOM 3518 C C . LYS A 1 433 ? 4.099 2.368 -43.131 1.00 93.56 433 LYS A C 1
ATOM 3520 O O . LYS A 1 433 ? 3.006 2.566 -42.609 1.00 93.56 433 LYS A O 1
ATOM 3525 N N . LEU A 1 434 ? 5.232 2.372 -42.419 1.00 92.38 434 LEU A N 1
ATOM 3526 C CA . LEU A 1 434 ? 5.267 2.678 -40.982 1.00 92.38 434 LEU A CA 1
ATOM 3527 C C . LEU A 1 434 ? 4.627 4.028 -40.658 1.00 92.38 434 LEU A C 1
ATOM 3529 O O . LEU A 1 434 ? 3.868 4.110 -39.699 1.00 92.38 434 LEU A O 1
ATOM 3533 N N . ARG A 1 435 ? 4.846 5.062 -41.477 1.00 88.50 435 ARG A N 1
ATOM 3534 C CA . ARG A 1 435 ? 4.205 6.378 -41.284 1.00 88.50 435 ARG A CA 1
ATOM 3535 C C . ARG A 1 435 ? 2.679 6.332 -41.366 1.00 88.50 435 ARG A C 1
ATOM 3537 O O . ARG A 1 435 ? 2.003 7.167 -40.769 1.00 88.50 435 ARG A O 1
ATOM 3544 N N . GLU A 1 436 ? 2.118 5.402 -42.134 1.00 89.75 436 GLU A N 1
ATOM 3545 C CA . GLU A 1 436 ? 0.668 5.196 -42.171 1.00 89.75 436 GLU A CA 1
ATOM 3546 C C . GLU A 1 436 ? 0.195 4.555 -40.862 1.00 89.75 436 GLU A C 1
ATOM 3548 O O . GLU A 1 436 ? -0.764 5.034 -40.253 1.00 89.75 436 GLU A O 1
ATOM 3553 N N . PHE A 1 437 ? 0.928 3.554 -40.365 1.00 92.56 437 PHE A N 1
ATOM 3554 C CA . PHE A 1 437 ? 0.644 2.921 -39.077 1.00 92.56 437 PHE A CA 1
ATOM 3555 C C . PHE A 1 437 ? 0.787 3.886 -37.896 1.00 92.56 437 PHE A C 1
ATOM 3557 O O . PHE A 1 437 ? -0.039 3.855 -36.984 1.00 92.56 437 PHE A O 1
ATOM 3564 N N . GLU A 1 438 ? 1.740 4.821 -37.935 1.00 88.12 438 GLU A N 1
ATOM 3565 C CA . GLU A 1 438 ? 1.832 5.903 -36.949 1.00 88.12 438 GLU A CA 1
ATOM 3566 C C . GLU A 1 438 ? 0.547 6.740 -36.875 1.00 88.12 438 GLU A C 1
ATOM 3568 O O . GLU A 1 438 ? 0.274 7.342 -35.843 1.00 88.12 438 GLU A O 1
ATOM 3573 N N . LYS A 1 439 ? -0.262 6.818 -37.929 1.00 86.81 439 LYS A N 1
ATOM 3574 C CA . LYS A 1 439 ? -1.536 7.550 -37.881 1.00 86.81 439 LYS A CA 1
ATOM 3575 C C . LYS A 1 439 ? -2.683 6.649 -37.447 1.00 86.81 439 LYS A C 1
ATOM 3577 O O . LYS A 1 439 ? -3.551 7.086 -36.697 1.00 86.81 439 LYS A O 1
ATOM 3582 N N . GLN A 1 440 ? -2.669 5.402 -37.905 1.00 92.19 440 GLN A N 1
ATOM 3583 C CA . GLN A 1 440 ? -3.724 4.424 -37.655 1.00 92.19 440 GLN A CA 1
ATOM 3584 C C . GLN A 1 440 ? -3.712 3.880 -36.217 1.00 92.19 440 GLN A C 1
ATOM 3586 O O . GLN A 1 440 ? -4.773 3.569 -35.683 1.00 92.19 440 GLN A O 1
ATOM 3591 N N . TYR A 1 441 ? -2.545 3.822 -35.565 1.00 93.38 441 TYR A N 1
ATOM 3592 C CA . TYR A 1 441 ? -2.373 3.216 -34.241 1.00 93.38 441 TYR A CA 1
ATOM 3593 C C . TYR A 1 441 ? -1.841 4.227 -33.209 1.00 93.38 441 TYR A C 1
ATOM 3595 O O . TYR A 1 441 ? -0.633 4.308 -32.978 1.00 93.38 441 TYR A O 1
ATOM 3603 N N . PRO A 1 442 ? -2.708 4.987 -32.510 1.00 88.94 442 PRO A N 1
ATOM 3604 C CA . PRO A 1 442 ? -2.283 5.995 -31.530 1.00 88.94 442 PRO A CA 1
ATOM 3605 C C . PRO A 1 442 ? -1.408 5.451 -30.391 1.00 88.94 442 PRO A C 1
ATOM 3607 O O . PRO A 1 442 ? -0.537 6.164 -29.897 1.00 88.94 442 PRO A O 1
ATOM 3610 N N . LYS A 1 443 ? -1.604 4.181 -30.009 1.00 91.44 443 LYS A N 1
ATOM 3611 C CA . LYS A 1 443 ? -0.832 3.496 -28.957 1.00 91.44 443 LYS A CA 1
ATOM 3612 C C . LYS A 1 443 ? 0.554 3.031 -29.407 1.00 91.44 443 LYS A C 1
ATOM 3614 O O . LYS A 1 443 ? 1.371 2.701 -28.556 1.00 91.44 443 LYS A O 1
ATOM 3619 N N . PHE A 1 444 ? 0.826 3.010 -30.711 1.00 95.00 444 PHE A N 1
ATOM 3620 C CA . PHE A 1 444 ? 2.155 2.714 -31.229 1.00 95.00 444 PHE A CA 1
ATOM 3621 C C . PHE A 1 444 ? 3.114 3.836 -30.815 1.00 95.00 444 PHE A C 1
ATOM 3623 O O . PHE A 1 444 ? 2.868 5.000 -31.141 1.00 95.00 444 PHE A O 1
ATOM 3630 N N . SER A 1 445 ? 4.144 3.504 -30.035 1.00 95.00 445 SER A N 1
ATOM 3631 C CA . SER A 1 445 ? 4.968 4.475 -29.306 1.00 95.00 445 SER A CA 1
ATOM 3632 C C . SER A 1 445 ? 6.475 4.327 -29.520 1.00 95.00 445 SER A C 1
ATOM 3634 O O . SER A 1 445 ? 7.189 5.323 -29.354 1.00 95.00 445 SER A O 1
ATOM 3636 N N . LEU A 1 446 ? 6.968 3.150 -29.940 1.00 97.19 446 LEU A N 1
ATOM 3637 C CA . LEU A 1 446 ? 8.403 2.922 -30.163 1.00 97.19 446 LEU A CA 1
ATOM 3638 C C . LEU A 1 446 ? 8.732 1.961 -31.325 1.00 97.19 446 LEU A C 1
ATOM 3640 O O . LEU A 1 446 ? 8.113 0.911 -31.470 1.00 97.19 446 LEU A O 1
ATOM 3644 N N . CYS A 1 447 ? 9.792 2.269 -32.070 1.00 96.94 447 CYS A N 1
ATOM 3645 C CA . CYS A 1 447 ? 10.463 1.377 -33.016 1.00 96.94 447 CYS A CA 1
ATOM 3646 C C . CYS A 1 447 ? 11.901 1.084 -32.564 1.00 96.94 447 CYS A C 1
ATOM 3648 O O . CYS A 1 447 ? 12.630 2.003 -32.185 1.00 96.94 447 CYS A O 1
ATOM 3650 N N . ILE A 1 448 ? 12.356 -0.159 -32.688 1.00 98.12 448 ILE A N 1
ATOM 3651 C CA . ILE A 1 448 ? 13.766 -0.540 -32.556 1.00 98.12 448 ILE A CA 1
ATOM 3652 C C . ILE A 1 448 ? 14.281 -0.971 -33.930 1.00 98.12 448 ILE A C 1
ATOM 3654 O O . ILE A 1 448 ? 13.741 -1.879 -34.554 1.00 98.12 448 ILE A O 1
ATOM 3658 N N . PHE A 1 449 ? 15.318 -0.278 -34.388 1.00 97.69 449 PHE A N 1
ATOM 3659 C CA . PHE A 1 449 ? 15.999 -0.477 -35.661 1.00 97.69 449 PHE A CA 1
ATOM 3660 C C . PHE A 1 449 ? 17.230 -1.350 -35.387 1.00 97.69 449 PHE A C 1
ATOM 3662 O O . PHE A 1 449 ? 18.294 -0.813 -35.053 1.00 97.69 449 PHE A O 1
ATOM 3669 N N . ASP A 1 450 ? 17.097 -2.675 -35.475 1.00 97.06 450 ASP A N 1
ATOM 3670 C CA . ASP A 1 450 ? 18.212 -3.601 -35.240 1.00 97.06 450 ASP A CA 1
ATOM 3671 C C . ASP A 1 450 ? 19.129 -3.656 -36.470 1.00 97.06 450 ASP A C 1
ATOM 3673 O O . ASP A 1 450 ? 18.871 -4.335 -37.465 1.00 97.06 450 ASP A O 1
ATOM 3677 N N . CYS A 1 451 ? 20.212 -2.884 -36.428 1.00 97.00 451 CYS A N 1
ATOM 3678 C CA . CYS A 1 451 ? 21.129 -2.731 -37.547 1.00 97.00 451 CYS A CA 1
ATOM 3679 C C . CYS A 1 451 ? 22.151 -3.880 -37.582 1.00 97.00 451 CYS A C 1
ATOM 3681 O O . CYS A 1 451 ? 23.127 -3.912 -36.821 1.00 97.00 451 CYS A O 1
ATOM 3683 N N . LYS A 1 452 ? 21.995 -4.792 -38.546 1.00 94.31 452 LYS A N 1
ATOM 3684 C CA . LYS A 1 452 ? 22.873 -5.949 -38.770 1.00 94.31 452 LYS A CA 1
ATOM 3685 C C . LYS A 1 452 ? 24.168 -5.558 -39.484 1.00 94.31 452 LYS A C 1
ATOM 3687 O O . LYS A 1 452 ? 24.386 -5.834 -40.661 1.00 94.31 452 LYS A O 1
ATOM 3692 N N . LEU A 1 453 ? 25.086 -4.942 -38.743 1.00 95.19 453 LEU A N 1
ATOM 3693 C CA . LEU A 1 453 ? 26.349 -4.403 -39.273 1.00 95.19 453 LEU A CA 1
ATOM 3694 C C . LEU A 1 453 ? 27.461 -5.449 -39.488 1.00 95.19 453 LEU A C 1
ATOM 3696 O O . LEU A 1 453 ? 28.583 -5.090 -39.841 1.00 95.19 453 LEU A O 1
ATOM 3700 N N . GLY A 1 454 ? 27.181 -6.743 -39.297 1.00 91.06 454 GLY A N 1
ATOM 3701 C CA . GLY A 1 454 ? 28.180 -7.815 -39.400 1.00 91.06 454 GLY A CA 1
ATOM 3702 C C . GLY A 1 454 ? 28.882 -7.897 -40.763 1.00 91.06 454 GLY A C 1
ATOM 3703 O O . GLY A 1 454 ? 30.059 -8.248 -40.816 1.00 91.06 454 GLY A O 1
ATOM 3704 N N . GLY A 1 455 ? 28.184 -7.530 -41.844 1.00 89.75 455 GLY A N 1
ATOM 3705 C CA . GLY A 1 455 ? 28.723 -7.489 -43.209 1.00 89.75 455 GLY A CA 1
ATOM 3706 C C . GLY A 1 455 ? 29.381 -6.162 -43.608 1.00 89.75 455 GLY A C 1
ATOM 3707 O O . GLY A 1 455 ? 29.920 -6.064 -44.708 1.00 89.75 455 GLY A O 1
ATOM 3708 N N . VAL A 1 456 ? 29.351 -5.137 -42.750 1.00 95.31 456 VAL A N 1
ATOM 3709 C CA . VAL A 1 456 ? 29.843 -3.793 -43.083 1.00 95.31 456 VAL A CA 1
ATOM 3710 C C . VAL A 1 456 ? 31.323 -3.663 -42.696 1.00 95.31 456 VAL A C 1
ATOM 3712 O O . VAL A 1 456 ? 31.674 -3.868 -41.528 1.00 95.31 456 VAL A O 1
ATOM 3715 N N . PRO A 1 457 ? 32.225 -3.286 -43.626 1.00 95.12 457 PRO A N 1
ATOM 3716 C CA . PRO A 1 457 ? 33.619 -3.023 -43.288 1.00 95.12 457 PRO A CA 1
ATOM 3717 C C . PRO A 1 457 ? 33.741 -1.940 -42.211 1.00 95.12 457 PRO A C 1
ATOM 3719 O O . PRO A 1 457 ? 33.094 -0.899 -42.291 1.00 95.12 457 PRO A O 1
ATOM 3722 N N . LYS A 1 458 ? 34.626 -2.135 -41.223 1.00 94.81 458 LYS A N 1
ATOM 3723 C CA . LYS A 1 458 ? 34.780 -1.189 -40.098 1.00 94.81 458 LYS A CA 1
ATOM 3724 C C . LYS A 1 458 ? 35.081 0.249 -40.543 1.00 94.81 458 LYS A C 1
ATOM 3726 O O . LYS A 1 458 ? 34.583 1.187 -39.933 1.00 94.81 458 LYS A O 1
ATOM 3731 N N . SER A 1 459 ? 35.854 0.423 -41.617 1.00 95.00 459 SER A N 1
ATOM 3732 C CA . SER A 1 459 ? 36.169 1.734 -42.208 1.00 95.00 459 SER A CA 1
ATOM 3733 C C . SER A 1 459 ? 34.965 2.428 -42.855 1.00 95.00 459 SER A C 1
ATOM 3735 O O . SER A 1 459 ? 35.014 3.630 -43.090 1.00 95.00 459 SER A O 1
ATOM 3737 N N . LYS A 1 460 ? 33.889 1.686 -43.137 1.00 96.75 460 LYS A N 1
ATOM 3738 C CA . LYS A 1 460 ? 32.674 2.159 -43.808 1.00 96.75 460 LYS A CA 1
ATOM 3739 C C . LYS A 1 460 ? 31.479 2.310 -42.863 1.00 96.75 460 LYS A C 1
ATOM 3741 O O . LYS A 1 460 ? 30.419 2.731 -43.307 1.00 96.75 460 LYS A O 1
ATOM 3746 N N . LEU A 1 461 ? 31.633 2.015 -41.568 1.00 97.75 461 LEU A N 1
ATOM 3747 C CA . LEU A 1 461 ? 30.546 2.110 -40.582 1.00 97.75 461 LEU A CA 1
ATOM 3748 C C . LEU A 1 461 ? 29.948 3.517 -40.497 1.00 97.75 461 LEU A C 1
ATOM 3750 O O . LEU A 1 461 ? 28.730 3.653 -40.500 1.00 97.75 461 LEU A O 1
ATOM 3754 N N . ASN A 1 462 ? 30.797 4.548 -40.464 1.00 97.88 462 ASN A N 1
ATOM 3755 C CA . ASN A 1 462 ? 30.349 5.940 -40.437 1.00 97.88 462 ASN A CA 1
ATOM 3756 C C . ASN A 1 462 ? 29.540 6.282 -41.701 1.00 97.88 462 ASN A C 1
ATOM 3758 O O . ASN A 1 462 ? 28.387 6.680 -41.587 1.00 97.88 462 ASN A O 1
ATOM 3762 N N . GLN A 1 463 ? 30.074 5.978 -42.891 1.00 97.81 463 GLN A N 1
ATOM 3763 C CA . GLN A 1 463 ? 29.370 6.171 -44.164 1.00 97.81 463 GLN A CA 1
ATOM 3764 C C . GLN A 1 463 ? 28.031 5.409 -44.220 1.00 97.81 463 GLN A C 1
ATOM 3766 O O . GLN A 1 463 ? 27.028 5.953 -44.675 1.00 97.81 463 GLN A O 1
ATOM 3771 N N . CYS A 1 464 ? 27.991 4.171 -43.721 1.00 98.12 464 CYS A N 1
ATOM 3772 C CA . CYS A 1 464 ? 26.763 3.384 -43.625 1.00 98.12 464 CYS A CA 1
ATOM 3773 C C . CYS A 1 464 ? 25.715 4.065 -42.728 1.00 98.12 464 CYS A C 1
ATOM 3775 O O . CYS A 1 464 ? 24.536 4.084 -43.076 1.00 98.12 464 CYS A O 1
ATOM 3777 N N . GLY A 1 465 ? 26.135 4.636 -41.594 1.00 98.19 465 GLY A N 1
ATOM 3778 C CA . GLY A 1 465 ? 25.262 5.403 -40.703 1.00 98.19 465 GLY A CA 1
ATOM 3779 C C . GLY A 1 465 ? 24.713 6.663 -41.368 1.00 98.19 465 GLY A C 1
ATOM 3780 O O . GLY A 1 465 ? 23.514 6.921 -41.278 1.00 98.19 465 GLY A O 1
ATOM 3781 N N . MET A 1 466 ? 25.562 7.400 -42.094 1.00 98.25 466 MET A N 1
ATOM 3782 C CA . MET A 1 466 ? 25.153 8.588 -42.857 1.00 98.25 466 MET A CA 1
ATOM 3783 C C . MET A 1 466 ? 24.071 8.243 -43.889 1.00 98.25 466 MET A C 1
ATOM 3785 O O . MET A 1 466 ? 22.993 8.830 -43.877 1.00 98.25 466 MET A O 1
ATOM 3789 N N . GLN A 1 467 ? 24.316 7.237 -44.734 1.00 97.94 467 GLN A N 1
ATOM 3790 C CA . GLN A 1 467 ? 23.375 6.864 -45.797 1.00 97.94 467 GLN A CA 1
ATOM 3791 C C . GLN A 1 467 ? 22.062 6.290 -45.246 1.00 97.94 467 GLN A C 1
ATOM 3793 O O . GLN A 1 467 ? 20.998 6.527 -45.817 1.00 97.94 467 GLN A O 1
ATOM 3798 N N . LEU A 1 468 ? 22.091 5.588 -44.105 1.00 98.00 468 LEU A N 1
ATOM 3799 C CA . LEU A 1 468 ? 20.851 5.164 -43.452 1.00 98.00 468 LEU A CA 1
ATOM 3800 C C . LEU A 1 468 ? 20.040 6.366 -42.949 1.00 98.00 468 LEU A C 1
ATOM 3802 O O . LEU A 1 468 ? 18.818 6.388 -43.116 1.00 98.00 468 LEU A O 1
ATOM 3806 N N . ALA A 1 469 ? 20.701 7.364 -42.351 1.00 97.25 469 ALA A N 1
ATOM 3807 C CA . ALA A 1 469 ? 20.037 8.581 -41.893 1.00 97.25 469 ALA A CA 1
ATOM 3808 C C . ALA A 1 469 ? 19.343 9.313 -43.050 1.00 97.25 469 ALA A C 1
ATOM 3810 O O . ALA A 1 469 ? 18.203 9.736 -42.883 1.00 97.25 469 ALA A O 1
ATOM 3811 N N . GLU A 1 470 ? 19.962 9.378 -44.233 1.00 96.00 470 GLU A N 1
ATOM 3812 C CA . GLU A 1 470 ? 19.360 9.967 -45.440 1.00 96.00 470 GLU A CA 1
ATOM 3813 C C . GLU A 1 470 ? 18.092 9.217 -45.890 1.00 96.00 470 GLU A C 1
ATOM 3815 O O . GLU A 1 470 ? 17.070 9.835 -46.215 1.00 96.00 470 GLU A O 1
ATOM 3820 N N . VAL A 1 471 ? 18.113 7.876 -45.883 1.00 95.56 471 VAL A N 1
ATOM 3821 C CA . VAL A 1 471 ? 16.936 7.063 -46.246 1.00 95.56 471 VAL A CA 1
ATOM 3822 C C . VAL A 1 471 ? 15.801 7.256 -45.238 1.00 95.56 471 VAL A C 1
ATOM 3824 O O . VAL A 1 471 ? 14.647 7.433 -45.650 1.00 95.56 471 VAL A O 1
ATOM 3827 N N . ILE A 1 472 ? 16.113 7.256 -43.936 1.00 94.56 472 ILE A N 1
ATOM 3828 C CA . ILE A 1 472 ? 15.141 7.493 -42.859 1.00 94.56 472 ILE A CA 1
ATOM 3829 C C . ILE A 1 472 ? 14.584 8.910 -42.944 1.00 94.56 472 ILE A C 1
ATOM 3831 O O . ILE A 1 472 ? 13.368 9.095 -42.875 1.00 94.56 472 ILE A O 1
ATOM 3835 N N . GLU A 1 473 ? 15.430 9.912 -43.155 1.00 91.81 473 GLU A N 1
ATOM 3836 C CA . GLU A 1 473 ? 14.989 11.294 -43.292 1.00 91.81 473 GLU A CA 1
ATOM 3837 C C . GLU A 1 473 ? 13.961 11.427 -44.427 1.00 91.81 473 GLU A C 1
ATOM 3839 O O . GLU A 1 473 ? 12.861 11.961 -44.246 1.00 91.81 473 GLU A O 1
ATOM 3844 N N . LYS A 1 474 ? 14.294 10.871 -45.595 1.00 91.06 474 LYS A N 1
ATOM 3845 C CA . LYS A 1 474 ? 13.470 10.964 -46.802 1.00 91.06 474 LYS A CA 1
ATOM 3846 C C . LYS A 1 474 ? 12.160 10.180 -46.701 1.00 91.06 474 LYS A C 1
ATOM 3848 O O . LYS A 1 474 ? 11.143 10.661 -47.202 1.00 91.06 474 LYS A O 1
ATOM 3853 N N . SER A 1 475 ? 12.190 8.991 -46.099 1.00 90.56 475 SER A N 1
ATOM 3854 C CA . SER A 1 475 ? 11.093 8.007 -46.180 1.00 90.56 475 SER A CA 1
ATOM 3855 C C . SER A 1 475 ? 10.253 7.917 -44.908 1.00 90.56 475 SER A C 1
ATOM 3857 O O . SER A 1 475 ? 9.081 7.562 -44.980 1.00 90.56 475 SER A O 1
ATOM 3859 N N . PHE A 1 476 ? 10.829 8.257 -43.754 1.00 88.00 476 PHE A N 1
ATOM 3860 C CA . PHE A 1 476 ? 10.167 8.224 -42.450 1.00 88.00 476 PHE A CA 1
ATOM 3861 C C . PHE A 1 476 ? 9.927 9.640 -41.906 1.00 88.00 476 PHE A C 1
ATOM 3863 O O . PHE A 1 476 ? 8.827 9.969 -41.467 1.00 88.00 476 PHE A O 1
ATOM 3870 N N . CYS A 1 477 ? 10.920 10.531 -42.014 1.00 83.25 477 CYS A N 1
ATOM 3871 C CA . CYS A 1 477 ? 10.856 11.843 -41.374 1.00 83.25 477 CYS A CA 1
ATOM 3872 C C . CYS A 1 477 ? 10.163 12.954 -42.177 1.00 83.25 477 CYS A C 1
ATOM 3874 O O . CYS A 1 477 ? 9.967 14.046 -41.646 1.00 83.25 477 CYS A O 1
ATOM 3876 N N . LYS A 1 478 ? 9.790 12.764 -43.440 1.00 71.19 478 LYS A N 1
ATOM 3877 C CA . LYS A 1 478 ? 9.205 13.851 -44.242 1.00 71.19 478 LYS A CA 1
ATOM 3878 C C . LYS A 1 478 ? 7.680 13.957 -44.004 1.00 71.19 478 LYS A C 1
ATOM 3880 O O . LYS A 1 478 ? 6.973 12.962 -44.123 1.00 71.19 478 LYS A O 1
ATOM 3885 N N . ASN A 1 479 ? 7.165 15.166 -43.726 1.00 60.72 479 ASN A N 1
ATOM 3886 C CA . ASN A 1 479 ? 5.734 15.578 -43.706 1.00 60.72 479 ASN A CA 1
ATOM 3887 C C . ASN A 1 479 ? 4.889 15.519 -42.402 1.00 60.72 479 ASN A C 1
ATOM 3889 O O . ASN A 1 479 ? 3.677 15.682 -42.508 1.00 60.72 479 ASN A O 1
ATOM 3893 N N . ASP A 1 480 ? 5.455 15.369 -41.199 1.00 63.19 480 ASP A N 1
ATOM 3894 C CA . ASP A 1 480 ? 4.757 15.737 -39.938 1.00 63.19 480 ASP A CA 1
ATOM 3895 C C . ASP A 1 480 ? 5.759 15.891 -38.769 1.00 63.19 480 ASP A C 1
ATOM 3897 O O . ASP A 1 480 ? 6.351 14.900 -38.334 1.00 63.19 480 ASP A O 1
ATOM 3901 N N . PRO A 1 481 ? 6.065 17.107 -38.282 1.00 59.88 481 PRO A N 1
ATOM 3902 C CA . PRO A 1 481 ? 7.028 17.299 -37.194 1.00 59.88 481 PRO A CA 1
ATOM 3903 C C . PRO A 1 481 ? 6.462 17.010 -35.790 1.00 59.88 481 PRO A C 1
ATOM 3905 O O . PRO A 1 481 ? 7.254 16.903 -34.849 1.00 59.88 481 PRO A O 1
ATOM 3908 N N . ASN A 1 482 ? 5.136 16.877 -35.636 1.00 58.94 482 ASN A N 1
ATOM 3909 C CA . ASN A 1 482 ? 4.461 16.943 -34.332 1.00 58.94 482 ASN A CA 1
ATOM 3910 C C . ASN A 1 482 ? 3.870 15.614 -33.837 1.00 58.94 482 ASN A C 1
ATOM 3912 O O . ASN A 1 482 ? 3.356 15.570 -32.722 1.00 58.94 482 ASN A O 1
ATOM 3916 N N . ASN A 1 483 ? 3.947 14.531 -34.613 1.00 60.41 483 ASN A N 1
ATOM 3917 C CA . ASN A 1 483 ? 3.462 13.220 -34.183 1.00 60.41 483 ASN A CA 1
ATOM 3918 C C . ASN A 1 483 ? 4.377 12.102 -34.696 1.00 60.41 483 ASN A C 1
ATOM 3920 O O . ASN A 1 483 ? 4.226 11.665 -35.833 1.00 60.41 483 ASN A O 1
ATOM 3924 N N . ARG A 1 484 ? 5.347 11.671 -33.876 1.00 76.00 484 ARG A N 1
ATOM 3925 C CA . ARG A 1 484 ? 6.330 10.644 -34.257 1.00 76.00 484 ARG A CA 1
ATOM 3926 C C . ARG A 1 484 ? 6.502 9.583 -33.201 1.00 76.00 484 ARG A C 1
ATOM 3928 O O . ARG A 1 484 ? 6.630 9.894 -32.016 1.00 76.00 484 ARG A O 1
ATOM 3935 N N . VAL A 1 485 ? 6.564 8.346 -33.667 1.00 89.88 485 VAL A N 1
ATOM 3936 C CA . VAL A 1 485 ? 7.022 7.212 -32.881 1.00 89.88 485 VAL A CA 1
ATOM 3937 C C . VAL A 1 485 ? 8.508 7.392 -32.590 1.00 89.88 485 VAL A C 1
ATOM 3939 O O . VAL A 1 485 ? 9.304 7.748 -33.463 1.00 89.88 485 VAL A O 1
ATOM 3942 N N . ASN A 1 486 ? 8.889 7.182 -31.334 1.00 93.62 486 ASN A N 1
ATOM 3943 C CA . ASN A 1 486 ? 10.291 7.257 -30.950 1.00 93.62 486 ASN A CA 1
ATOM 3944 C C . ASN A 1 486 ? 11.047 6.051 -31.513 1.00 93.62 486 ASN A C 1
ATOM 3946 O O . ASN A 1 486 ? 10.487 4.971 -31.677 1.00 93.62 486 ASN A O 1
ATOM 3950 N N . CYS A 1 487 ? 12.328 6.221 -31.799 1.00 95.25 487 CYS A N 1
ATOM 3951 C CA . CYS A 1 487 ? 13.146 5.224 -32.469 1.00 95.25 487 CYS A CA 1
ATOM 3952 C C . CYS A 1 487 ? 14.413 4.939 -31.661 1.00 95.25 487 CYS A C 1
ATOM 3954 O O . CYS A 1 487 ? 15.044 5.857 -31.142 1.00 95.25 487 CYS A O 1
ATOM 3956 N N . ILE A 1 488 ? 14.821 3.677 -31.585 1.00 97.62 488 ILE 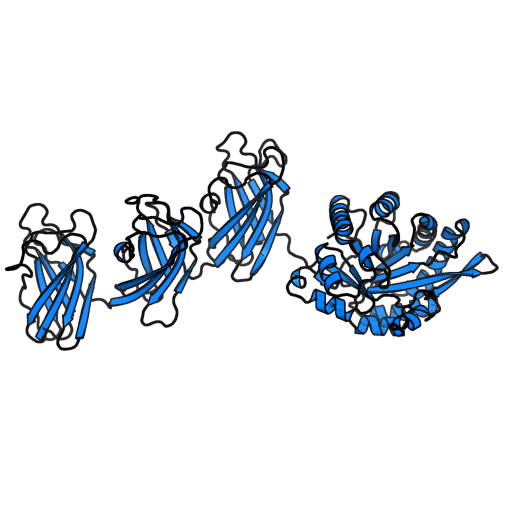A N 1
ATOM 3957 C CA . ILE A 1 488 ? 16.111 3.263 -31.031 1.00 97.62 488 ILE A CA 1
ATOM 3958 C C . ILE A 1 488 ? 16.941 2.667 -32.157 1.00 97.62 488 ILE A C 1
ATOM 3960 O O . ILE A 1 488 ? 16.558 1.656 -32.739 1.00 97.62 488 ILE A O 1
ATOM 3964 N N . MET A 1 489 ? 18.089 3.273 -32.440 1.00 97.44 489 MET A N 1
ATOM 3965 C CA . MET A 1 489 ? 19.097 2.684 -33.312 1.00 97.44 489 MET A CA 1
ATOM 3966 C C . MET A 1 489 ? 19.893 1.665 -32.500 1.00 97.44 489 MET A C 1
ATOM 3968 O O . MET A 1 489 ? 20.686 2.046 -31.636 1.00 97.44 489 MET A O 1
ATOM 3972 N N . SER A 1 490 ? 19.672 0.378 -32.752 1.00 97.00 490 SER A N 1
ATOM 3973 C CA . SER A 1 490 ? 20.375 -0.698 -32.056 1.00 97.00 490 SER A CA 1
ATOM 3974 C C . SER A 1 490 ? 21.485 -1.262 -32.937 1.00 97.00 490 SER A C 1
ATOM 3976 O O . SER A 1 490 ? 21.282 -1.527 -34.122 1.00 97.00 490 SER A O 1
ATOM 3978 N N . VAL A 1 491 ? 22.681 -1.420 -32.371 1.00 95.00 491 VAL A N 1
ATOM 3979 C CA . VAL A 1 491 ? 23.794 -2.146 -33.001 1.00 95.00 491 VAL A CA 1
ATOM 3980 C C . VAL A 1 491 ? 24.316 -3.189 -32.021 1.00 95.00 491 VAL A C 1
ATOM 3982 O O . VAL A 1 491 ? 24.316 -2.965 -30.816 1.00 95.00 491 VAL A O 1
ATOM 3985 N N . GLY A 1 492 ? 24.823 -4.321 -32.509 1.00 87.25 492 GLY A N 1
ATOM 3986 C CA . GLY A 1 492 ? 25.191 -5.413 -31.600 1.00 87.25 492 GLY A CA 1
ATOM 3987 C C . GLY A 1 492 ? 26.328 -5.078 -30.622 1.00 87.25 492 GLY A C 1
ATOM 3988 O O . GLY A 1 492 ? 26.255 -5.412 -29.444 1.00 87.25 492 GLY A O 1
ATOM 3989 N N . LYS A 1 493 ? 27.402 -4.421 -31.085 1.00 90.12 493 LYS A N 1
ATOM 3990 C CA . LYS A 1 493 ? 28.696 -4.368 -30.371 1.00 90.12 493 LYS A CA 1
ATOM 3991 C C . LYS A 1 493 ? 29.292 -2.969 -30.291 1.00 90.12 493 LYS A C 1
ATOM 3993 O O . LYS A 1 493 ? 29.123 -2.152 -31.197 1.00 90.12 493 LYS A O 1
ATOM 3998 N N . LYS A 1 494 ? 30.111 -2.716 -29.262 1.00 92.38 494 LYS A N 1
ATOM 3999 C CA . LYS A 1 494 ? 30.756 -1.404 -29.037 1.00 92.38 494 LYS A CA 1
ATOM 4000 C C . LYS A 1 494 ? 31.685 -0.959 -30.169 1.00 92.38 494 LYS A C 1
ATOM 4002 O O . LYS A 1 494 ? 31.971 0.220 -30.311 1.00 92.38 494 LYS A O 1
ATOM 4007 N N . ASN A 1 495 ? 32.220 -1.894 -30.954 1.00 93.38 495 ASN A N 1
ATOM 4008 C CA . ASN A 1 495 ? 33.111 -1.576 -32.072 1.00 93.38 495 ASN A CA 1
ATOM 4009 C C . ASN A 1 495 ? 32.354 -1.066 -33.310 1.00 93.38 495 ASN A C 1
ATOM 4011 O O . ASN A 1 495 ? 33.002 -0.705 -34.292 1.00 93.38 495 ASN A O 1
ATOM 4015 N N . TYR A 1 496 ? 31.021 -1.026 -33.261 1.00 95.75 496 TYR A N 1
ATOM 4016 C CA . TYR A 1 496 ? 30.176 -0.459 -34.303 1.00 95.75 496 TYR A CA 1
ATOM 4017 C C . TYR A 1 496 ? 29.757 0.991 -34.039 1.00 95.75 496 TYR A C 1
ATOM 4019 O O . TYR A 1 496 ? 29.072 1.572 -34.869 1.00 95.75 496 TYR A O 1
ATOM 4027 N N . THR A 1 497 ? 30.205 1.631 -32.954 1.00 94.56 497 THR A N 1
ATOM 4028 C CA . THR A 1 497 ? 29.759 2.990 -32.585 1.00 94.56 497 THR A CA 1
ATOM 4029 C C . THR A 1 497 ? 30.086 4.074 -33.614 1.00 94.56 497 THR A C 1
ATOM 4031 O O . THR A 1 497 ? 29.410 5.093 -33.626 1.00 94.56 497 THR A O 1
ATOM 4034 N N . ALA A 1 498 ? 31.055 3.852 -34.512 1.00 96.44 498 ALA A N 1
ATOM 4035 C CA . ALA A 1 498 ? 31.322 4.759 -35.637 1.00 96.44 498 ALA A CA 1
ATOM 4036 C C . ALA A 1 498 ? 30.098 4.947 -36.556 1.00 96.44 498 ALA A C 1
ATOM 4038 O O . ALA A 1 498 ? 29.965 5.977 -37.212 1.00 96.44 498 ALA A O 1
ATOM 4039 N N . PHE A 1 499 ? 29.191 3.965 -36.583 1.00 97.88 499 PHE A N 1
ATOM 4040 C CA . PHE A 1 499 ? 27.898 4.063 -37.253 1.00 97.88 499 PHE A CA 1
ATOM 4041 C C . PHE A 1 499 ? 27.005 5.140 -36.633 1.00 97.88 499 PHE A C 1
ATOM 4043 O O . PHE A 1 499 ? 26.398 5.919 -37.361 1.00 97.88 499 PHE A O 1
ATOM 4050 N N . PHE A 1 500 ? 26.958 5.220 -35.298 1.00 97.06 500 PHE A N 1
ATOM 4051 C CA . PHE A 1 500 ? 26.190 6.252 -34.604 1.00 97.06 500 PHE A CA 1
ATOM 4052 C C . PHE A 1 500 ? 26.711 7.648 -34.928 1.00 97.06 500 PHE A C 1
ATOM 4054 O O . PHE A 1 500 ? 25.898 8.539 -35.144 1.00 97.06 500 PHE A O 1
ATOM 4061 N N . ASP A 1 501 ? 28.033 7.825 -35.024 1.00 95.62 501 ASP A N 1
ATOM 4062 C CA . ASP A 1 501 ? 28.627 9.112 -35.404 1.00 95.62 501 ASP A CA 1
ATOM 4063 C C . ASP A 1 501 ? 28.063 9.572 -36.758 1.00 95.62 501 ASP A C 1
ATOM 4065 O O . ASP A 1 501 ? 27.427 10.619 -36.841 1.00 95.62 501 ASP A O 1
ATOM 4069 N N . GLY A 1 502 ? 28.165 8.729 -37.792 1.00 97.25 502 GLY A N 1
ATOM 4070 C CA . GLY A 1 502 ? 27.649 9.060 -39.122 1.00 97.25 502 GLY A CA 1
ATOM 4071 C C . GLY A 1 502 ? 26.133 9.271 -39.147 1.00 97.25 502 GLY A C 1
ATOM 4072 O O . GLY A 1 502 ? 25.645 10.201 -39.789 1.00 97.25 502 GLY A O 1
ATOM 4073 N N . PHE A 1 503 ? 25.384 8.447 -38.411 1.00 97.62 503 PHE A N 1
ATOM 4074 C CA . PHE A 1 503 ? 23.928 8.533 -38.339 1.00 97.62 503 PHE A CA 1
ATOM 4075 C C . PHE A 1 503 ? 23.447 9.829 -37.675 1.00 97.62 503 PHE A C 1
ATOM 4077 O O . PHE A 1 503 ? 22.703 10.604 -38.278 1.00 97.62 503 PHE A O 1
ATOM 4084 N N . PHE A 1 504 ? 23.873 10.087 -36.436 1.00 95.88 504 PHE A N 1
ATOM 4085 C CA . PHE A 1 504 ? 23.398 11.231 -35.660 1.00 95.88 504 PHE A CA 1
ATOM 4086 C C . PHE A 1 504 ? 23.969 12.557 -36.164 1.00 95.88 504 PHE A C 1
ATOM 4088 O O . PHE A 1 504 ? 23.300 13.578 -36.009 1.00 95.88 504 PHE A O 1
ATOM 4095 N N . GLU A 1 505 ? 25.160 12.581 -36.770 1.00 95.19 505 GLU A N 1
ATOM 4096 C CA . GLU A 1 505 ? 25.697 13.790 -37.408 1.00 95.19 505 GLU A CA 1
ATOM 4097 C C . GLU A 1 505 ? 24.892 14.184 -38.649 1.00 95.19 505 GLU A C 1
ATOM 4099 O O . GLU A 1 505 ? 24.612 15.373 -38.821 1.00 95.19 505 GLU A O 1
ATOM 4104 N N . THR A 1 506 ? 24.460 13.198 -39.443 1.00 96.44 506 THR A N 1
ATOM 4105 C CA . THR A 1 506 ? 23.687 13.406 -40.680 1.00 96.44 506 THR A CA 1
ATOM 4106 C C . THR A 1 506 ? 22.217 13.707 -40.403 1.00 96.44 506 THR A C 1
ATOM 4108 O O . THR A 1 506 ? 21.634 14.567 -41.058 1.00 96.44 506 THR A O 1
ATOM 4111 N N . LEU A 1 507 ? 21.608 13.060 -39.403 1.00 92.81 507 LEU A N 1
ATOM 4112 C CA . LEU A 1 507 ? 20.192 13.256 -39.094 1.00 92.81 507 LEU A CA 1
ATOM 4113 C C . LEU A 1 507 ? 19.907 14.726 -38.696 1.00 92.81 507 LEU A C 1
ATOM 4115 O O . LEU A 1 507 ? 20.588 15.257 -37.801 1.00 92.81 507 LEU A O 1
ATOM 4119 N N . PRO A 1 508 ? 18.884 15.385 -39.280 1.00 90.69 508 PRO A N 1
ATOM 4120 C CA . PRO A 1 508 ? 18.533 16.761 -38.931 1.00 90.69 508 PRO A CA 1
ATOM 4121 C C . PRO A 1 508 ? 18.245 16.941 -37.436 1.00 90.69 508 PRO A C 1
ATOM 4123 O O . PRO A 1 508 ? 17.633 16.085 -36.784 1.00 90.69 508 PRO A O 1
ATOM 4126 N N . LYS A 1 509 ? 18.701 18.064 -36.866 1.00 88.50 509 LYS A N 1
ATOM 4127 C CA . LYS A 1 509 ? 18.690 18.315 -35.411 1.00 88.50 509 LYS A CA 1
ATOM 4128 C C . LYS A 1 509 ? 17.292 18.225 -34.804 1.00 88.50 509 LYS A C 1
ATOM 4130 O O . LYS A 1 509 ? 17.139 17.719 -33.694 1.00 88.50 509 LYS A O 1
ATOM 4135 N N . GLU A 1 510 ? 16.278 18.687 -35.523 1.00 86.56 510 GLU A N 1
ATOM 4136 C CA . GLU A 1 510 ? 14.880 18.663 -35.108 1.00 86.56 510 GLU A CA 1
ATOM 4137 C C . GLU A 1 510 ? 14.334 17.245 -34.907 1.00 86.56 510 GLU A C 1
ATOM 4139 O O . GLU A 1 510 ? 13.420 17.075 -34.093 1.00 86.56 510 GLU A O 1
ATOM 4144 N N . PHE A 1 511 ? 14.912 16.248 -35.589 1.00 87.25 511 PHE A N 1
ATOM 4145 C CA . PHE A 1 511 ? 14.506 14.847 -35.503 1.00 87.25 511 PHE A CA 1
ATOM 4146 C C . PHE A 1 511 ? 15.310 14.050 -34.483 1.00 87.25 511 PHE A C 1
ATOM 4148 O O . PHE A 1 511 ? 14.768 13.101 -33.926 1.00 87.25 511 PHE A O 1
ATOM 4155 N N . ARG A 1 512 ? 16.543 14.462 -34.150 1.00 88.81 512 ARG A N 1
ATOM 4156 C CA . ARG A 1 512 ? 17.409 13.758 -33.179 1.00 88.81 512 ARG A CA 1
ATOM 4157 C C . ARG A 1 512 ? 16.730 13.487 -31.836 1.00 88.81 512 ARG A C 1
ATOM 4159 O O . ARG A 1 512 ? 16.992 12.460 -31.227 1.00 88.81 512 ARG A O 1
ATOM 4166 N N . ARG A 1 513 ? 15.817 14.364 -31.399 1.00 87.50 513 ARG A N 1
ATOM 4167 C CA . ARG A 1 513 ? 15.065 14.208 -30.140 1.00 87.50 513 ARG A CA 1
ATOM 4168 C C . ARG A 1 513 ? 14.209 12.935 -30.069 1.00 87.50 513 ARG A C 1
ATOM 4170 O O . ARG A 1 513 ? 13.859 12.529 -28.970 1.00 87.50 513 ARG A O 1
ATOM 4177 N N . TYR A 1 514 ? 13.857 12.354 -31.217 1.00 90.69 514 TYR A N 1
ATOM 4178 C CA . TYR A 1 514 ? 13.052 11.135 -31.324 1.00 90.69 514 TYR A CA 1
ATOM 4179 C C . TYR A 1 514 ? 13.909 9.874 -31.447 1.00 90.69 514 TYR A C 1
ATOM 4181 O O . TYR A 1 514 ? 13.357 8.780 -31.479 1.00 90.69 514 TYR A O 1
ATOM 4189 N N . PHE A 1 515 ? 15.235 10.006 -31.536 1.00 94.12 515 PHE A N 1
ATOM 4190 C CA . PHE A 1 515 ? 16.148 8.886 -31.731 1.00 94.12 515 PHE A CA 1
ATOM 4191 C C . PHE A 1 515 ? 17.023 8.667 -30.495 1.00 94.12 515 PHE A C 1
ATOM 4193 O O . PHE A 1 515 ? 17.571 9.607 -29.913 1.00 94.12 515 PHE A O 1
ATOM 4200 N N . GLY A 1 516 ? 17.158 7.402 -30.116 1.00 95.94 516 GLY A N 1
ATOM 4201 C CA . GLY A 1 516 ? 18.097 6.908 -29.120 1.00 95.94 516 GLY A CA 1
ATOM 4202 C C . GLY A 1 516 ? 19.047 5.865 -29.694 1.00 95.94 516 GLY A C 1
ATOM 4203 O O . GLY A 1 516 ? 18.939 5.489 -30.861 1.00 95.94 516 GLY A O 1
ATOM 4204 N N . ALA A 1 517 ? 19.980 5.402 -28.868 1.00 96.88 517 ALA A N 1
ATOM 4205 C CA . ALA A 1 517 ? 20.984 4.411 -29.250 1.00 96.88 517 ALA A CA 1
ATOM 4206 C C . ALA A 1 517 ? 21.043 3.252 -28.248 1.00 96.88 517 ALA A C 1
ATOM 4208 O O . ALA A 1 517 ? 20.867 3.456 -27.045 1.00 96.88 517 ALA A O 1
ATOM 4209 N N . ASP A 1 518 ? 21.320 2.050 -28.747 1.00 96.25 518 ASP A N 1
ATOM 4210 C CA . ASP A 1 518 ? 21.411 0.814 -27.966 1.00 96.25 518 ASP A CA 1
ATOM 4211 C C . ASP A 1 518 ? 22.589 -0.065 -28.421 1.00 96.25 518 ASP A C 1
ATOM 4213 O O . ASP A 1 518 ? 22.943 -0.086 -29.601 1.00 96.25 518 ASP A O 1
ATOM 4217 N N . LEU A 1 519 ? 23.184 -0.792 -27.467 1.00 93.56 519 LEU A N 1
ATOM 4218 C CA . LEU A 1 519 ? 24.143 -1.870 -27.721 1.00 93.56 519 LEU A CA 1
ATOM 4219 C C . LEU A 1 519 ? 23.550 -3.197 -27.230 1.00 93.56 519 LEU A C 1
ATOM 4221 O O . LEU A 1 519 ? 23.651 -3.504 -26.039 1.00 93.56 519 LEU A O 1
ATOM 4225 N N . SER A 1 520 ? 22.953 -3.970 -28.139 1.00 87.06 520 SER A N 1
ATOM 4226 C CA . SER A 1 520 ? 22.069 -5.101 -27.809 1.00 87.06 520 SER A CA 1
ATOM 4227 C C . SER A 1 520 ? 22.773 -6.413 -27.441 1.00 87.06 520 SER A C 1
ATOM 4229 O O . SER A 1 520 ? 22.148 -7.285 -26.829 1.00 87.06 520 SER A O 1
ATOM 4231 N N . GLU A 1 521 ? 24.061 -6.573 -27.775 1.00 87.62 521 GLU A N 1
ATOM 4232 C CA . GLU A 1 521 ? 24.862 -7.771 -27.457 1.00 87.62 521 GLU A CA 1
ATOM 4233 C C . GLU A 1 521 ? 25.982 -7.499 -26.429 1.00 87.62 521 GLU A C 1
ATOM 4235 O O . GLU A 1 521 ? 26.786 -8.387 -26.132 1.00 87.62 521 GLU A O 1
ATOM 4240 N N . GLU A 1 522 ? 26.064 -6.288 -25.869 1.00 91.25 522 GLU A N 1
ATOM 4241 C CA . GLU A 1 522 ? 27.094 -5.909 -24.892 1.00 91.25 522 GLU A CA 1
ATOM 4242 C C . GLU A 1 522 ? 26.578 -5.967 -23.446 1.00 91.25 522 GLU A C 1
ATOM 4244 O O . GLU A 1 522 ? 25.408 -5.727 -23.140 1.00 91.25 522 GLU A O 1
ATOM 4249 N N . SER A 1 523 ? 27.484 -6.252 -22.504 1.00 91.25 523 SER A N 1
ATOM 4250 C CA . SER A 1 523 ? 27.155 -6.165 -21.074 1.00 91.25 523 SER A CA 1
ATOM 4251 C C . SER A 1 523 ? 26.819 -4.728 -20.664 1.00 91.25 523 SER A C 1
ATOM 4253 O O . SER A 1 523 ? 27.446 -3.782 -21.147 1.00 91.25 523 SER A O 1
ATOM 4255 N N . PHE A 1 524 ? 25.927 -4.566 -19.681 1.00 92.38 524 PHE A N 1
ATOM 4256 C CA . PHE A 1 524 ? 25.523 -3.253 -19.162 1.00 92.38 524 PHE A CA 1
ATOM 4257 C C . PHE A 1 524 ? 26.716 -2.339 -18.842 1.00 92.38 524 PHE A C 1
ATOM 4259 O O . PHE A 1 524 ? 26.710 -1.157 -19.166 1.00 92.38 524 PHE A O 1
ATOM 4266 N N . GLN A 1 525 ? 27.770 -2.875 -18.218 1.00 92.31 525 GLN A N 1
ATOM 4267 C CA . GLN A 1 525 ? 28.955 -2.108 -17.824 1.00 92.31 525 GLN A CA 1
ATOM 4268 C C . GLN A 1 525 ? 29.740 -1.585 -19.029 1.00 92.31 525 GLN A C 1
ATOM 4270 O O . GLN A 1 525 ? 30.304 -0.492 -18.963 1.00 92.31 525 GLN A O 1
ATOM 4275 N N . ILE A 1 526 ? 29.826 -2.375 -20.100 1.00 93.50 526 ILE A N 1
ATOM 4276 C CA . ILE A 1 526 ? 30.493 -1.960 -21.335 1.00 93.50 526 ILE A CA 1
ATOM 4277 C C . ILE A 1 526 ? 29.642 -0.904 -22.034 1.00 93.50 526 ILE A C 1
ATOM 4279 O O . ILE A 1 526 ? 30.182 0.127 -22.436 1.00 93.50 526 ILE A O 1
ATOM 4283 N N . THR A 1 527 ? 28.332 -1.128 -22.121 1.00 94.06 527 THR A N 1
ATOM 4284 C CA . THR A 1 527 ? 27.385 -0.193 -22.730 1.00 94.06 527 THR A CA 1
ATOM 4285 C C . THR A 1 527 ? 27.391 1.155 -22.020 1.00 94.06 527 THR A C 1
ATOM 4287 O O . THR A 1 527 ? 27.652 2.174 -22.655 1.00 94.06 527 THR A O 1
ATOM 4290 N N . GLU A 1 528 ? 27.245 1.170 -20.693 1.00 93.62 528 GLU A N 1
ATOM 4291 C CA . GLU A 1 528 ? 27.266 2.392 -19.883 1.00 93.62 528 GLU A CA 1
ATOM 4292 C C . GLU A 1 528 ? 28.569 3.182 -20.079 1.00 93.62 528 GLU A C 1
ATOM 4294 O O . GLU A 1 528 ? 28.521 4.370 -20.383 1.00 93.62 528 GLU A O 1
ATOM 4299 N N . LYS A 1 529 ? 29.736 2.526 -19.990 1.00 94.50 529 LYS A N 1
ATOM 4300 C CA . LYS A 1 529 ? 31.042 3.181 -20.200 1.00 94.50 529 LYS A CA 1
ATOM 4301 C C . LYS A 1 529 ? 31.236 3.711 -21.619 1.00 94.50 529 LYS A C 1
ATOM 4303 O O . LYS A 1 529 ? 31.977 4.672 -21.819 1.00 94.50 529 LYS A O 1
ATOM 4308 N N . THR A 1 530 ? 30.654 3.036 -22.606 1.00 94.31 530 THR A N 1
ATOM 4309 C CA . THR A 1 530 ? 30.750 3.446 -24.010 1.00 94.31 530 THR A CA 1
ATOM 4310 C C . THR A 1 530 ? 29.910 4.697 -24.242 1.00 94.31 530 THR A C 1
ATOM 4312 O O . THR A 1 530 ? 30.398 5.660 -24.826 1.00 94.31 530 THR A O 1
ATOM 4315 N N . PHE A 1 531 ? 28.681 4.708 -23.729 1.00 94.50 531 PHE A N 1
ATOM 4316 C CA . PHE A 1 531 ? 27.733 5.806 -23.892 1.00 94.50 531 PHE A CA 1
ATOM 4317 C C . PHE A 1 531 ? 28.003 7.018 -23.001 1.00 94.50 531 PHE A C 1
ATOM 4319 O O . PHE A 1 531 ? 27.704 8.133 -23.410 1.00 94.50 531 PHE A O 1
ATOM 4326 N N . GLU A 1 532 ? 28.668 6.848 -21.857 1.00 91.94 532 GLU A N 1
ATOM 4327 C CA . GLU A 1 532 ? 29.115 7.954 -20.992 1.00 91.94 532 GLU A CA 1
ATOM 4328 C C . GLU A 1 532 ? 29.951 9.012 -21.734 1.00 91.94 532 GLU A C 1
ATOM 4330 O O . GLU A 1 532 ? 29.987 10.173 -21.339 1.00 91.94 532 GLU A O 1
ATOM 4335 N N . LYS A 1 533 ? 30.623 8.617 -22.819 1.00 88.25 533 LYS A N 1
ATOM 4336 C CA . LYS A 1 533 ? 31.492 9.492 -23.616 1.00 88.25 533 LYS A CA 1
ATOM 4337 C C . LYS A 1 533 ? 30.802 10.120 -24.822 1.00 88.25 533 LYS A C 1
ATOM 4339 O O . LYS A 1 533 ? 31.467 10.826 -25.577 1.00 88.25 533 LYS A O 1
ATOM 4344 N N . ARG A 1 534 ? 29.526 9.812 -25.060 1.00 89.19 534 ARG A N 1
ATOM 4345 C CA . ARG A 1 534 ? 28.813 10.248 -26.261 1.00 89.19 534 ARG A CA 1
ATOM 4346 C C . ARG A 1 534 ? 27.734 11.282 -25.943 1.00 89.19 534 ARG A C 1
ATOM 4348 O O . ARG A 1 534 ? 27.225 11.352 -24.828 1.00 89.19 534 ARG A O 1
ATOM 4355 N N . ASN A 1 535 ? 27.392 12.085 -26.946 1.00 82.25 535 ASN A N 1
ATOM 4356 C CA . ASN A 1 535 ? 26.582 13.293 -26.781 1.00 82.25 535 ASN A CA 1
ATOM 4357 C C . ASN A 1 535 ? 25.082 13.094 -27.056 1.00 82.25 535 ASN A C 1
ATOM 4359 O O . ASN A 1 535 ? 24.313 14.030 -26.858 1.00 82.25 535 ASN A O 1
ATOM 4363 N N . GLU A 1 536 ? 24.642 11.924 -27.527 1.00 81.88 536 GLU A N 1
ATOM 4364 C CA . GLU A 1 536 ? 23.235 11.698 -27.890 1.00 81.88 536 GLU A CA 1
ATOM 4365 C C . GLU A 1 536 ? 22.308 11.701 -26.671 1.00 81.88 536 GLU A C 1
ATOM 4367 O O . GLU A 1 536 ? 21.156 12.108 -26.781 1.00 81.88 536 GLU A O 1
ATOM 4372 N N . GLY A 1 537 ? 22.789 11.236 -25.511 1.00 79.06 537 GLY A N 1
ATOM 4373 C CA . GLY A 1 537 ? 22.078 11.269 -24.224 1.00 79.06 537 GLY A CA 1
ATOM 4374 C C . GLY A 1 537 ? 20.867 10.330 -24.094 1.00 79.06 537 GLY A C 1
ATOM 4375 O O . GLY A 1 537 ? 20.420 10.068 -22.977 1.00 79.06 537 GLY A O 1
ATOM 4376 N N . ASN A 1 538 ? 20.368 9.786 -25.204 1.00 92.06 538 ASN A N 1
ATOM 4377 C CA . ASN A 1 538 ? 19.153 8.977 -25.311 1.00 92.06 538 ASN A CA 1
ATOM 4378 C C . ASN A 1 538 ? 19.468 7.471 -25.365 1.00 92.06 538 ASN A C 1
ATOM 4380 O O . ASN A 1 538 ? 19.163 6.785 -26.339 1.00 92.06 538 ASN A O 1
ATOM 4384 N N . PHE A 1 539 ? 20.130 6.947 -24.334 1.00 95.94 539 PHE A N 1
ATOM 4385 C CA . PHE A 1 539 ? 20.698 5.597 -24.377 1.00 95.94 539 PHE A CA 1
ATOM 4386 C C . PHE A 1 539 ? 19.795 4.531 -23.765 1.00 95.94 539 PHE A C 1
ATOM 4388 O O . PHE A 1 539 ? 19.292 4.690 -22.654 1.00 95.94 539 PHE A O 1
ATOM 4395 N N . TRP A 1 540 ? 19.626 3.418 -24.465 1.00 96.69 540 TRP A N 1
ATOM 4396 C CA . TRP A 1 540 ? 18.956 2.216 -23.977 1.00 96.69 540 TRP A CA 1
ATOM 4397 C C . TRP A 1 540 ? 19.976 1.094 -23.776 1.00 96.69 540 TRP A C 1
ATOM 4399 O O . TRP A 1 540 ? 21.092 1.148 -24.294 1.00 96.69 540 TRP A O 1
ATOM 4409 N N . TRP A 1 541 ? 19.607 0.095 -22.978 1.00 95.25 541 TRP A N 1
ATOM 4410 C CA . TRP A 1 541 ? 20.356 -1.153 -22.900 1.00 95.25 541 TRP A CA 1
ATOM 4411 C C . TRP A 1 541 ? 19.419 -2.346 -23.041 1.00 95.25 541 TRP A C 1
ATOM 4413 O O . TRP A 1 541 ? 18.541 -2.567 -22.199 1.00 95.25 541 TRP A O 1
ATOM 4423 N N . GLY A 1 542 ? 19.635 -3.109 -24.104 1.00 90.56 542 GLY A N 1
ATOM 4424 C CA . GLY A 1 542 ? 19.052 -4.423 -24.316 1.00 90.56 542 GLY A CA 1
ATOM 4425 C C . GLY A 1 542 ? 20.011 -5.539 -23.959 1.00 90.56 542 GLY A C 1
ATOM 4426 O O . GLY A 1 542 ? 21.202 -5.466 -24.248 1.00 90.56 542 GLY A O 1
ATOM 4427 N N . SER A 1 543 ? 19.491 -6.616 -23.381 1.00 88.31 543 SER A N 1
ATOM 4428 C CA . SER A 1 543 ? 20.236 -7.869 -23.326 1.00 88.31 543 SER A CA 1
ATOM 4429 C C . SER A 1 543 ? 19.304 -9.062 -23.305 1.00 88.31 543 SER A C 1
ATOM 4431 O O . SER A 1 543 ? 18.194 -9.007 -22.778 1.00 88.31 543 SER A O 1
ATOM 4433 N N . GLY A 1 544 ? 19.796 -10.174 -23.818 1.00 81.31 54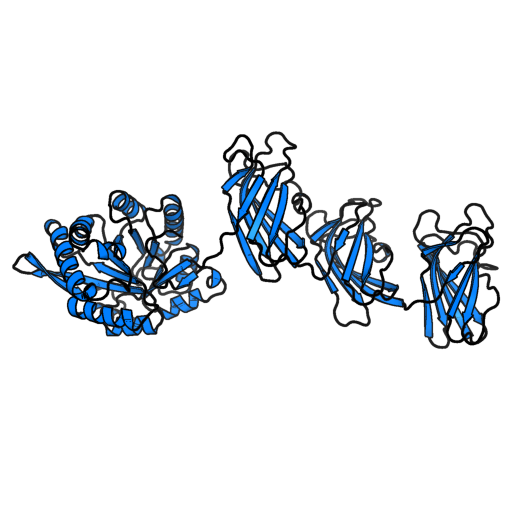4 GLY A N 1
ATOM 4434 C CA . GLY A 1 544 ? 19.244 -11.470 -23.508 1.00 81.31 544 GLY A CA 1
ATOM 4435 C C . GLY A 1 544 ? 19.801 -12.521 -24.439 1.00 81.31 544 GLY A C 1
ATOM 4436 O O . GLY A 1 544 ? 20.979 -12.483 -24.800 1.00 81.31 544 GLY A O 1
ATOM 4437 N N . ILE A 1 545 ? 18.987 -13.519 -24.737 1.00 72.38 545 ILE A N 1
ATOM 4438 C CA . ILE A 1 545 ? 19.422 -14.694 -25.469 1.00 72.38 545 ILE A CA 1
ATOM 4439 C C . ILE A 1 545 ? 18.348 -15.088 -26.471 1.00 72.38 545 ILE A C 1
ATOM 4441 O O . ILE A 1 545 ? 17.152 -14.922 -26.216 1.00 72.38 545 ILE A O 1
ATOM 4445 N N . ALA A 1 546 ? 18.773 -15.636 -27.610 1.00 64.38 546 ALA A N 1
ATOM 4446 C CA . ALA A 1 546 ? 17.844 -16.192 -28.580 1.00 64.38 546 ALA A CA 1
ATOM 4447 C C . ALA A 1 546 ? 16.902 -17.179 -27.873 1.00 64.38 546 ALA A C 1
ATOM 4449 O O . ALA A 1 546 ? 17.350 -18.016 -27.084 1.00 64.38 546 ALA A O 1
ATOM 4450 N N . SER A 1 547 ? 15.601 -17.108 -28.169 1.00 59.91 547 SER A N 1
ATOM 4451 C CA . SER A 1 547 ? 14.547 -17.896 -27.499 1.00 59.91 547 SER A CA 1
ATOM 4452 C C . SER A 1 547 ? 14.767 -19.419 -27.556 1.00 59.91 547 SER A C 1
ATOM 4454 O O . SER A 1 547 ? 14.149 -20.183 -26.810 1.00 59.91 547 SER A O 1
ATOM 4456 N N . GLN A 1 548 ? 15.673 -19.861 -28.428 1.00 58.69 548 GLN A N 1
ATOM 4457 C CA . GLN A 1 548 ? 16.061 -21.246 -28.675 1.00 58.69 548 GLN A CA 1
ATOM 4458 C C . GLN A 1 548 ? 17.268 -21.706 -27.833 1.00 58.69 548 GLN A C 1
ATOM 4460 O O . GLN A 1 548 ? 17.615 -22.882 -27.843 1.00 58.69 548 GLN A O 1
ATOM 4465 N N . ALA A 1 549 ? 17.892 -20.824 -27.048 1.00 59.00 549 ALA A N 1
ATOM 4466 C CA . ALA A 1 549 ? 19.059 -21.183 -26.253 1.00 59.00 549 ALA A CA 1
ATOM 4467 C C . ALA A 1 549 ? 18.721 -22.057 -25.017 1.00 59.00 549 ALA A C 1
ATOM 4469 O O . ALA A 1 549 ? 17.642 -21.900 -24.415 1.00 59.00 549 ALA A O 1
ATOM 4470 N N . PRO A 1 550 ? 19.646 -22.952 -24.592 1.00 57.88 550 PRO A N 1
ATOM 4471 C CA . PRO A 1 550 ? 19.464 -23.852 -23.451 1.00 57.88 550 PRO A CA 1
ATOM 4472 C C . PRO A 1 550 ? 18.995 -23.157 -22.164 1.00 57.88 550 PRO A C 1
ATOM 4474 O O . PRO A 1 550 ? 19.508 -22.102 -21.792 1.00 57.88 550 PRO A O 1
ATOM 4477 N N . LYS A 1 551 ? 18.073 -23.790 -21.417 1.00 57.53 551 LYS A N 1
ATOM 4478 C CA . LYS A 1 551 ? 17.532 -23.269 -20.139 1.00 57.53 551 LYS A CA 1
ATOM 4479 C C . LYS A 1 551 ? 18.613 -22.907 -19.109 1.00 57.53 551 LYS A C 1
ATOM 4481 O O . LYS A 1 551 ? 18.435 -21.946 -18.368 1.00 57.53 551 LYS A O 1
ATOM 4486 N N . ALA A 1 552 ? 19.736 -23.626 -19.094 1.00 52.56 552 ALA A N 1
ATOM 4487 C CA . ALA A 1 552 ? 20.856 -23.370 -18.185 1.00 52.56 552 ALA A CA 1
ATOM 4488 C C . ALA A 1 552 ? 21.525 -21.994 -18.390 1.00 52.56 552 ALA A C 1
ATOM 4490 O O . ALA A 1 552 ? 22.129 -21.471 -17.459 1.00 52.56 552 ALA A O 1
ATOM 4491 N N . LEU A 1 553 ? 21.380 -21.379 -19.570 1.00 51.62 553 LEU A N 1
ATOM 4492 C CA . LEU A 1 553 ? 21.935 -20.056 -19.874 1.00 51.62 553 LEU A CA 1
ATOM 4493 C C . LEU A 1 553 ? 21.020 -18.897 -19.431 1.00 51.62 553 LEU A C 1
ATOM 4495 O O . LEU A 1 553 ? 21.401 -17.746 -19.584 1.00 51.62 553 LEU A O 1
ATOM 4499 N N . ARG A 1 554 ? 19.820 -19.163 -18.885 1.00 59.22 554 ARG A N 1
ATOM 4500 C CA . ARG A 1 554 ? 18.734 -18.165 -18.760 1.00 59.22 554 ARG A CA 1
ATOM 4501 C C . ARG A 1 554 ? 18.693 -17.339 -17.467 1.00 59.22 554 ARG A C 1
ATOM 4503 O O . ARG A 1 554 ? 17.804 -16.498 -17.338 1.00 59.22 554 ARG A O 1
ATOM 4510 N N . ASN A 1 555 ? 19.591 -17.529 -16.494 1.00 63.88 555 ASN A N 1
ATOM 4511 C CA . ASN A 1 555 ? 19.483 -16.787 -15.226 1.00 63.88 555 ASN A CA 1
ATOM 4512 C C . ASN A 1 555 ? 20.089 -15.369 -15.299 1.00 63.88 555 ASN A C 1
ATOM 4514 O O . ASN A 1 555 ? 21.180 -15.113 -14.792 1.00 63.88 555 ASN A O 1
ATOM 4518 N N . TYR A 1 556 ? 19.355 -14.443 -15.921 1.00 74.56 556 TYR A N 1
ATOM 4519 C CA . TYR A 1 556 ? 19.758 -13.041 -16.104 1.00 74.56 556 TYR A CA 1
ATOM 4520 C C . TYR A 1 556 ? 19.182 -12.073 -15.060 1.00 74.56 556 TYR A C 1
ATOM 4522 O O . TYR A 1 556 ? 19.626 -10.928 -14.983 1.00 74.56 556 TYR A O 1
ATOM 4530 N N . VAL A 1 557 ? 18.241 -12.519 -14.218 1.00 81.06 557 VAL A N 1
ATOM 4531 C CA . VAL A 1 557 ? 17.548 -11.673 -13.226 1.00 81.06 557 VAL A CA 1
ATOM 4532 C C . VAL A 1 557 ? 18.522 -10.863 -12.349 1.00 81.06 557 VAL A C 1
ATOM 4534 O O . VAL A 1 557 ? 18.335 -9.649 -12.247 1.00 81.06 557 VAL A O 1
ATOM 4537 N N . PRO A 1 558 ? 19.606 -11.438 -11.779 1.00 82.38 558 PRO A N 1
ATOM 4538 C CA . PRO A 1 558 ? 20.557 -10.657 -10.984 1.00 82.38 558 PRO A CA 1
ATOM 4539 C C . PRO A 1 558 ? 21.245 -9.534 -11.772 1.00 82.38 558 PRO A C 1
ATOM 4541 O O . PRO A 1 558 ? 21.463 -8.449 -11.237 1.00 82.38 558 PRO A O 1
ATOM 4544 N N . GLN A 1 559 ? 21.567 -9.768 -13.047 1.00 84.56 559 GLN A N 1
ATOM 4545 C CA . GLN A 1 559 ? 22.216 -8.762 -13.893 1.00 84.56 559 GLN A CA 1
ATOM 4546 C C . GLN A 1 559 ? 21.270 -7.591 -14.170 1.00 84.56 559 GLN A C 1
ATOM 4548 O O . GLN A 1 559 ? 21.680 -6.437 -14.065 1.00 84.56 559 GLN A O 1
ATOM 4553 N N . PHE A 1 560 ? 19.997 -7.886 -14.439 1.00 89.00 560 PHE A N 1
ATOM 4554 C CA . PHE A 1 560 ? 18.964 -6.876 -14.661 1.00 89.00 560 PHE A CA 1
ATOM 4555 C C . PHE A 1 560 ? 18.640 -6.081 -13.391 1.00 89.00 560 PHE A C 1
ATOM 4557 O O . PHE A 1 560 ? 18.497 -4.864 -13.464 1.00 89.00 560 PHE A O 1
ATOM 4564 N N . LEU A 1 561 ? 18.638 -6.715 -12.212 1.00 83.50 561 LEU A N 1
ATOM 4565 C CA . LEU A 1 561 ? 18.526 -6.005 -10.929 1.00 83.50 561 LEU A CA 1
ATOM 4566 C C . LEU A 1 561 ? 19.687 -5.021 -10.712 1.00 83.50 561 LEU A C 1
ATOM 4568 O O . LEU A 1 561 ? 19.474 -3.882 -10.286 1.00 83.50 561 LEU A O 1
ATOM 4572 N N . ILE A 1 562 ? 20.919 -5.436 -11.028 1.00 83.81 562 ILE A N 1
ATOM 4573 C CA . ILE A 1 562 ? 22.103 -4.568 -10.938 1.00 83.81 562 ILE A CA 1
ATOM 4574 C C . ILE A 1 562 ? 22.004 -3.414 -11.941 1.00 83.81 562 ILE A C 1
ATOM 4576 O O . ILE A 1 562 ? 22.273 -2.267 -11.576 1.00 83.81 562 ILE A O 1
ATOM 4580 N N . ALA A 1 563 ? 21.611 -3.701 -13.183 1.00 88.44 563 ALA A N 1
ATOM 4581 C CA . ALA A 1 563 ? 21.422 -2.702 -14.228 1.00 88.44 563 ALA A CA 1
ATOM 4582 C C . ALA A 1 563 ? 20.361 -1.667 -13.827 1.00 88.44 563 ALA A C 1
ATOM 4584 O O . ALA A 1 563 ? 20.636 -0.469 -13.872 1.00 88.44 563 ALA A O 1
ATOM 4585 N N . ALA A 1 564 ? 19.195 -2.107 -13.342 1.00 86.62 564 ALA A N 1
ATOM 4586 C CA . ALA A 1 564 ? 18.119 -1.229 -12.884 1.00 86.62 564 ALA A CA 1
ATOM 4587 C C . ALA A 1 564 ? 18.578 -0.306 -11.746 1.00 86.62 564 ALA A C 1
ATOM 4589 O O . ALA A 1 564 ? 18.328 0.900 -11.791 1.00 86.62 564 ALA A O 1
ATOM 4590 N N . LYS A 1 565 ? 19.327 -0.838 -10.769 1.00 82.69 565 LYS A N 1
ATOM 4591 C CA . LYS A 1 565 ? 19.906 -0.038 -9.680 1.00 82.69 565 LYS A CA 1
ATOM 4592 C C . LYS A 1 565 ? 20.896 1.007 -10.202 1.00 82.69 565 LYS A C 1
ATOM 4594 O O . LYS A 1 565 ? 20.839 2.165 -9.796 1.00 82.69 565 LYS A O 1
ATOM 4599 N N . LYS A 1 566 ? 21.801 0.621 -11.107 1.00 83.62 566 LYS A N 1
ATOM 4600 C CA . LYS A 1 566 ? 22.789 1.543 -11.689 1.00 83.62 566 LYS A CA 1
ATOM 4601 C C . LYS A 1 566 ? 22.144 2.628 -12.544 1.00 83.62 566 LYS A C 1
ATOM 4603 O O . LYS A 1 566 ? 22.515 3.788 -12.400 1.00 83.62 566 LYS A O 1
ATOM 4608 N N . ARG A 1 567 ? 21.151 2.268 -13.362 1.00 89.94 567 ARG A N 1
ATOM 4609 C CA . ARG A 1 567 ? 20.326 3.198 -14.145 1.00 89.94 567 ARG A CA 1
ATOM 4610 C C . ARG A 1 567 ? 19.735 4.287 -13.252 1.00 89.94 567 ARG A C 1
ATOM 4612 O O . ARG A 1 567 ? 19.877 5.459 -13.568 1.00 89.94 567 ARG A O 1
ATOM 4619 N N . THR A 1 568 ? 19.141 3.914 -12.118 1.00 79.56 568 THR A N 1
ATOM 4620 C CA . THR A 1 568 ? 18.558 4.875 -11.166 1.00 79.56 568 THR A CA 1
ATOM 4621 C C . THR A 1 568 ? 19.605 5.797 -10.533 1.00 79.56 568 THR A C 1
ATOM 4623 O O . THR A 1 568 ? 19.332 6.974 -10.347 1.00 79.56 568 THR A O 1
ATOM 4626 N N . ILE A 1 569 ? 20.807 5.294 -10.235 1.00 76.50 569 ILE A N 1
ATOM 4627 C CA . ILE A 1 569 ? 21.868 6.093 -9.596 1.00 76.50 569 ILE A CA 1
ATOM 4628 C C . ILE A 1 569 ? 22.553 7.035 -10.593 1.00 76.50 569 ILE A C 1
ATOM 4630 O O . ILE A 1 569 ? 22.840 8.182 -10.265 1.00 76.50 569 ILE A O 1
ATOM 4634 N N . ARG A 1 570 ? 22.881 6.539 -11.791 1.00 84.94 570 ARG A N 1
ATOM 4635 C CA . ARG A 1 570 ? 23.734 7.258 -12.752 1.00 84.94 570 ARG A CA 1
ATOM 4636 C C . ARG A 1 570 ? 22.953 7.973 -13.843 1.00 84.94 570 ARG A C 1
ATOM 4638 O O . ARG A 1 570 ? 23.444 8.946 -14.400 1.00 84.94 570 ARG A O 1
ATOM 4645 N N . GLY A 1 571 ? 21.788 7.450 -14.210 1.00 84.12 571 GLY A N 1
ATOM 4646 C CA . GLY A 1 571 ? 20.923 8.008 -15.244 1.00 84.12 571 GLY A CA 1
ATOM 4647 C C . GLY A 1 571 ? 21.498 8.042 -16.664 1.00 84.12 571 GLY A C 1
ATOM 4648 O O . GLY A 1 571 ? 20.897 8.691 -17.517 1.00 84.12 571 GLY A O 1
ATOM 4649 N N . ILE A 1 572 ? 22.635 7.387 -16.938 1.00 91.25 572 ILE A N 1
ATOM 4650 C CA . ILE A 1 572 ? 23.253 7.338 -18.279 1.00 91.25 572 ILE A CA 1
ATOM 4651 C C . ILE A 1 572 ? 22.375 6.518 -19.224 1.00 91.25 572 ILE A C 1
ATOM 4653 O O . ILE A 1 572 ? 21.921 7.017 -20.250 1.00 91.25 572 ILE A O 1
ATOM 4657 N N . ILE A 1 573 ? 22.091 5.273 -18.839 1.00 95.12 573 ILE A N 1
ATOM 4658 C CA . ILE A 1 573 ? 21.079 4.447 -19.494 1.00 95.12 573 ILE A CA 1
ATOM 4659 C C . ILE A 1 573 ? 19.705 4.952 -19.049 1.00 95.12 573 ILE A C 1
ATOM 4661 O O . ILE A 1 573 ? 19.483 5.194 -17.863 1.00 95.12 573 ILE A O 1
ATOM 4665 N N . LYS A 1 574 ? 18.787 5.137 -19.995 1.00 94.06 574 LYS A N 1
ATOM 4666 C CA . LYS A 1 574 ? 17.434 5.653 -19.760 1.00 94.06 574 LYS A CA 1
ATOM 4667 C C . LYS A 1 574 ? 16.434 4.537 -19.551 1.00 94.06 574 LYS A C 1
ATOM 4669 O O . LYS A 1 574 ? 15.611 4.639 -18.645 1.00 94.06 574 LYS A O 1
ATOM 4674 N N . LYS A 1 575 ? 16.539 3.471 -20.347 1.00 96.06 575 LYS A N 1
ATOM 4675 C CA . LYS A 1 575 ? 15.647 2.311 -20.290 1.00 96.06 575 LYS A CA 1
ATOM 4676 C C . LYS A 1 575 ? 16.404 1.004 -20.473 1.00 96.06 575 LYS A C 1
ATOM 4678 O O . LYS A 1 575 ? 17.467 0.968 -21.093 1.00 96.06 575 LYS A O 1
ATOM 4683 N N . ILE A 1 576 ? 15.841 -0.054 -19.907 1.00 95.50 576 ILE A N 1
ATOM 4684 C CA . ILE A 1 576 ? 16.377 -1.413 -19.925 1.00 95.50 576 ILE A CA 1
ATOM 4685 C C . ILE A 1 576 ? 15.319 -2.340 -20.512 1.00 95.50 576 ILE A C 1
ATOM 4687 O O . ILE A 1 576 ? 14.169 -2.293 -20.075 1.00 95.50 576 ILE A O 1
ATOM 4691 N N . TYR A 1 577 ? 15.697 -3.210 -21.444 1.00 96.38 577 TYR A N 1
ATOM 4692 C CA . TYR A 1 577 ? 14.784 -4.208 -21.997 1.00 96.38 577 TYR A CA 1
ATOM 4693 C C . TYR A 1 577 ? 15.434 -5.591 -22.123 1.00 96.38 577 TYR A C 1
ATOM 4695 O O . TYR A 1 577 ? 16.659 -5.713 -22.167 1.00 96.38 577 TYR A O 1
ATOM 4703 N N . TYR A 1 578 ? 14.606 -6.637 -22.151 1.00 93.81 578 TYR A N 1
ATOM 4704 C CA . TYR A 1 578 ? 15.053 -8.023 -22.326 1.00 93.81 578 TYR A CA 1
ATOM 4705 C C . TYR A 1 578 ? 14.572 -8.594 -23.662 1.00 93.81 578 TYR A C 1
ATOM 4707 O O . TYR A 1 578 ? 13.418 -8.375 -24.031 1.00 93.81 578 TYR A O 1
ATOM 4715 N N . TRP A 1 579 ? 15.410 -9.365 -24.359 1.00 90.44 579 TRP A N 1
ATOM 4716 C CA . TRP A 1 579 ? 15.041 -10.035 -25.612 1.00 90.44 579 TRP A CA 1
ATOM 4717 C C . TRP A 1 579 ? 15.612 -11.464 -25.711 1.00 90.44 579 TRP A C 1
ATOM 4719 O O . TRP A 1 579 ? 16.688 -11.736 -25.201 1.00 90.44 579 TRP A O 1
ATOM 4729 N N . THR A 1 580 ? 14.954 -12.456 -26.305 1.00 88.62 580 THR A N 1
ATOM 4730 C CA . THR A 1 580 ? 13.516 -12.550 -26.619 1.00 88.62 580 THR A CA 1
ATOM 4731 C C . THR A 1 580 ? 12.875 -13.511 -25.618 1.00 88.62 580 THR A C 1
ATOM 4733 O O . THR A 1 580 ? 13.420 -14.588 -25.362 1.00 88.62 580 THR A O 1
ATOM 4736 N N . LEU A 1 581 ? 11.733 -13.145 -25.028 1.00 87.06 581 LEU A N 1
ATOM 4737 C CA . LEU A 1 581 ? 11.160 -13.873 -23.888 1.00 87.06 581 LEU A CA 1
ATOM 4738 C C . LEU A 1 581 ? 9.686 -14.232 -24.100 1.00 87.06 581 LEU A C 1
ATOM 4740 O O . LEU A 1 581 ? 8.823 -13.399 -23.893 1.00 87.06 581 LEU A O 1
ATOM 4744 N N . ASP A 1 582 ? 9.385 -15.484 -24.455 1.00 85.50 582 ASP A N 1
ATOM 4745 C CA . ASP A 1 582 ? 8.012 -15.929 -24.793 1.00 85.50 582 ASP A CA 1
ATOM 4746 C C . ASP A 1 582 ? 7.329 -16.812 -23.737 1.00 85.50 582 ASP A C 1
ATOM 4748 O O . ASP A 1 582 ? 6.181 -17.236 -23.914 1.00 85.50 582 ASP A O 1
ATOM 4752 N N . ASP A 1 583 ? 8.057 -17.139 -22.673 1.00 85.62 583 ASP A N 1
ATOM 4753 C CA . ASP A 1 583 ? 7.614 -18.007 -21.585 1.00 85.62 583 ASP A CA 1
ATOM 4754 C C . ASP A 1 583 ? 7.042 -17.161 -20.431 1.00 85.62 583 ASP A C 1
ATOM 4756 O O . ASP A 1 583 ? 7.811 -16.394 -19.843 1.00 85.62 583 ASP A O 1
ATOM 4760 N N . PRO A 1 584 ? 5.739 -17.276 -20.093 1.00 87.31 584 PRO A N 1
ATOM 4761 C CA . PRO A 1 584 ? 5.098 -16.455 -19.059 1.00 87.31 584 PRO A CA 1
ATOM 4762 C C . PRO A 1 584 ? 5.800 -16.498 -17.696 1.00 87.31 584 PRO A C 1
ATOM 4764 O O . PRO A 1 584 ? 6.081 -15.445 -17.129 1.00 87.31 584 PRO A O 1
ATOM 4767 N N . ASP A 1 585 ? 6.197 -17.680 -17.216 1.00 84.81 585 ASP A N 1
ATOM 4768 C CA . ASP A 1 585 ? 6.889 -17.821 -15.925 1.00 84.81 585 ASP A CA 1
ATOM 4769 C C . ASP A 1 585 ? 8.212 -17.044 -15.899 1.00 84.81 585 ASP A C 1
ATOM 4771 O O . ASP A 1 585 ? 8.625 -16.475 -14.883 1.00 84.81 585 ASP A O 1
ATOM 4775 N N . SER A 1 586 ? 8.916 -17.032 -17.030 1.00 84.06 586 SER A N 1
ATOM 4776 C CA . SER A 1 586 ? 10.150 -16.271 -17.178 1.00 84.06 586 SER A CA 1
ATOM 4777 C C . SER A 1 586 ? 9.882 -14.768 -17.325 1.00 84.06 586 SER A C 1
ATOM 4779 O O . SER A 1 586 ? 10.663 -13.978 -16.789 1.00 84.06 586 SER A O 1
ATOM 4781 N N . MET A 1 587 ? 8.786 -14.358 -17.983 1.00 89.69 587 MET A N 1
ATOM 4782 C CA . MET A 1 587 ? 8.346 -12.953 -18.035 1.00 89.69 587 MET A CA 1
ATOM 4783 C C . MET A 1 587 ? 8.088 -12.413 -16.630 1.00 89.69 587 MET A C 1
ATOM 4785 O O . MET A 1 587 ? 8.622 -11.364 -16.285 1.00 89.69 587 MET A O 1
ATOM 4789 N N . GLU A 1 588 ? 7.353 -13.145 -15.793 1.00 86.50 588 GLU A N 1
ATOM 4790 C CA . GLU A 1 588 ? 7.045 -12.747 -14.410 1.00 86.50 588 GLU A CA 1
ATOM 4791 C C . GLU A 1 588 ? 8.314 -12.532 -13.585 1.00 86.50 588 GLU A C 1
ATOM 4793 O O . GLU A 1 588 ? 8.483 -11.495 -12.942 1.00 86.50 588 GLU A O 1
ATOM 4798 N N . LYS A 1 589 ? 9.268 -13.467 -13.674 1.00 84.75 589 LYS A N 1
ATOM 4799 C CA . LYS A 1 589 ? 10.577 -13.337 -13.012 1.00 84.75 589 LYS A CA 1
ATOM 4800 C C . LYS A 1 589 ? 11.344 -12.109 -13.488 1.00 84.75 589 LYS A C 1
ATOM 4802 O O . LYS A 1 589 ? 12.024 -11.466 -12.689 1.00 84.75 589 LYS A O 1
ATOM 4807 N N . MET A 1 590 ? 11.256 -11.790 -14.777 1.00 87.00 590 MET A N 1
ATOM 4808 C CA . MET A 1 590 ? 11.928 -10.625 -15.335 1.00 87.00 590 MET A CA 1
ATOM 4809 C C . MET A 1 590 ? 11.233 -9.325 -14.918 1.00 87.00 590 MET A C 1
ATOM 4811 O O . MET A 1 590 ? 11.915 -8.383 -14.525 1.00 87.00 590 MET A O 1
ATOM 4815 N N . LEU A 1 591 ? 9.899 -9.278 -14.896 1.00 89.31 591 LEU A N 1
ATOM 4816 C CA . LEU A 1 591 ? 9.114 -8.108 -14.482 1.00 89.31 591 LEU A CA 1
ATOM 4817 C C . LEU A 1 591 ? 9.394 -7.679 -13.034 1.00 89.31 591 LEU A C 1
ATOM 4819 O O . LEU A 1 591 ? 9.310 -6.492 -12.725 1.00 89.31 591 LEU A O 1
ATOM 4823 N N . VAL A 1 592 ? 9.826 -8.584 -12.153 1.00 82.19 592 VAL A N 1
ATOM 4824 C CA . VAL A 1 592 ? 10.294 -8.223 -10.798 1.00 82.19 592 VAL A CA 1
ATOM 4825 C C . VAL A 1 592 ? 11.516 -7.287 -10.831 1.00 82.19 592 VAL A C 1
ATOM 4827 O O . VAL A 1 592 ? 11.726 -6.505 -9.903 1.00 82.19 592 VAL A O 1
ATOM 4830 N N . THR A 1 593 ? 12.311 -7.303 -11.905 1.00 84.31 593 THR A N 1
ATOM 4831 C CA . THR A 1 593 ? 13.532 -6.484 -12.026 1.00 84.31 593 THR A CA 1
ATOM 4832 C C . THR A 1 593 ? 13.280 -5.005 -12.324 1.00 84.31 593 THR A C 1
ATOM 4834 O O . THR A 1 593 ? 14.224 -4.217 -12.268 1.00 84.31 593 THR A O 1
ATOM 4837 N N . LYS A 1 594 ? 12.030 -4.601 -12.603 1.00 87.25 594 LYS A N 1
ATOM 4838 C CA . LYS A 1 594 ? 11.666 -3.222 -12.987 1.00 87.25 594 LYS A CA 1
ATOM 4839 C C . LYS A 1 594 ? 12.343 -2.730 -14.275 1.00 87.25 594 LYS A C 1
ATOM 4841 O O . LYS A 1 594 ? 12.665 -1.540 -14.400 1.00 87.25 594 LYS A O 1
ATOM 4846 N N . LEU A 1 595 ? 12.560 -3.646 -15.222 1.00 93.00 595 LEU A N 1
ATOM 4847 C CA . LEU A 1 595 ? 12.877 -3.292 -16.605 1.00 93.00 595 LEU A CA 1
ATOM 4848 C C . LEU A 1 595 ? 11.709 -2.549 -17.268 1.00 93.00 595 LEU A C 1
ATOM 4850 O O . LEU A 1 595 ? 10.586 -2.556 -16.767 1.00 93.00 595 LEU A O 1
ATOM 4854 N N . ASP A 1 596 ? 11.986 -1.898 -18.390 1.00 96.31 596 ASP A N 1
ATOM 4855 C CA . ASP A 1 596 ? 11.048 -1.002 -19.062 1.00 96.31 596 ASP A CA 1
ATOM 4856 C C . ASP A 1 596 ? 10.432 -1.621 -20.326 1.00 96.31 596 ASP A C 1
ATOM 4858 O O . ASP A 1 596 ? 9.472 -1.075 -20.854 1.00 96.31 596 ASP A O 1
ATOM 4862 N N . GLY A 1 597 ? 10.931 -2.756 -20.817 1.00 97.12 597 GLY A N 1
ATOM 4863 C CA . GLY A 1 597 ? 10.313 -3.446 -21.948 1.00 97.12 597 GLY A CA 1
ATOM 4864 C C . GLY A 1 597 ? 10.794 -4.876 -22.142 1.00 97.12 597 GLY A C 1
ATOM 4865 O O . GLY A 1 597 ? 11.839 -5.275 -21.628 1.00 97.12 597 GLY A O 1
ATOM 4866 N N . ILE A 1 598 ? 10.029 -5.660 -22.892 1.00 96.75 598 ILE A N 1
ATOM 4867 C CA . ILE A 1 598 ? 10.392 -7.026 -23.281 1.00 96.75 598 ILE A CA 1
ATOM 4868 C C . ILE A 1 598 ? 10.101 -7.192 -24.773 1.00 96.75 598 ILE A C 1
ATOM 4870 O O . ILE A 1 598 ? 9.002 -6.870 -25.228 1.00 96.75 598 ILE A O 1
ATOM 4874 N N . ILE A 1 599 ? 11.077 -7.726 -25.509 1.00 96.12 599 ILE A N 1
ATOM 4875 C CA . ILE A 1 599 ? 10.894 -8.213 -26.876 1.00 96.12 599 ILE A CA 1
ATOM 4876 C C . ILE A 1 599 ? 10.293 -9.620 -26.833 1.00 96.12 599 ILE A C 1
ATOM 4878 O O . ILE A 1 599 ? 10.832 -10.520 -26.177 1.00 96.12 599 ILE A O 1
ATOM 4882 N N . VAL A 1 600 ? 9.183 -9.812 -27.545 1.00 92.75 600 VAL A N 1
ATOM 4883 C CA . VAL A 1 600 ? 8.401 -11.055 -27.577 1.00 92.75 600 VAL A CA 1
ATOM 4884 C C . VAL A 1 600 ? 7.979 -11.408 -28.997 1.00 92.75 600 VAL A C 1
ATOM 4886 O O . VAL A 1 600 ? 7.669 -10.537 -29.807 1.00 92.75 600 VAL A O 1
ATOM 4889 N N . ASN A 1 601 ? 7.904 -12.702 -29.295 1.00 90.50 601 ASN A N 1
ATOM 4890 C CA . ASN A 1 601 ? 7.336 -13.191 -30.550 1.00 90.50 601 ASN A CA 1
ATOM 4891 C C . ASN A 1 601 ? 5.799 -13.197 -30.517 1.00 90.50 601 ASN A C 1
ATOM 4893 O O . ASN A 1 601 ? 5.163 -13.142 -31.564 1.00 90.50 601 ASN A O 1
ATOM 4897 N N . ASN A 1 602 ? 5.188 -13.282 -29.328 1.00 89.50 602 ASN A N 1
ATOM 4898 C CA . ASN A 1 602 ? 3.733 -13.229 -29.155 1.00 89.50 602 ASN A CA 1
ATOM 4899 C C . ASN A 1 602 ? 3.340 -12.173 -28.099 1.00 89.50 602 ASN A C 1
ATOM 4901 O O . ASN A 1 602 ? 3.355 -12.484 -26.900 1.00 89.50 602 ASN A O 1
ATOM 4905 N N . PRO A 1 603 ? 2.956 -10.952 -28.525 1.00 92.88 603 PRO A N 1
ATOM 4906 C CA . PRO A 1 603 ? 2.557 -9.866 -27.628 1.00 92.88 603 PRO A CA 1
ATOM 4907 C C . PRO A 1 603 ? 1.436 -10.232 -26.651 1.00 92.88 603 PRO A C 1
ATOM 4909 O O . PRO A 1 603 ? 1.522 -9.886 -25.474 1.00 92.88 603 PRO A O 1
ATOM 4912 N N . LEU A 1 604 ? 0.435 -11.009 -27.082 1.00 92.62 604 LEU A N 1
ATOM 4913 C CA . LEU A 1 604 ? -0.719 -11.367 -26.245 1.00 92.62 604 LEU A CA 1
ATOM 4914 C C . LEU A 1 604 ? -0.317 -12.101 -24.959 1.00 92.62 604 LEU A C 1
ATOM 4916 O O . LEU A 1 604 ? -0.961 -11.926 -23.925 1.00 92.62 604 LEU A O 1
ATOM 4920 N N . LYS A 1 605 ? 0.746 -12.917 -24.995 1.00 92.94 605 LYS A N 1
ATOM 4921 C CA . LYS A 1 605 ? 1.242 -13.607 -23.793 1.00 92.94 605 LYS A CA 1
ATOM 4922 C C . LYS A 1 605 ? 1.745 -12.617 -22.748 1.00 92.94 605 LYS A C 1
ATOM 4924 O O . LYS A 1 605 ? 1.393 -12.742 -21.580 1.00 92.94 605 LYS A O 1
ATOM 4929 N N . LEU A 1 606 ? 2.532 -11.636 -23.179 1.00 95.06 606 LEU A N 1
ATOM 4930 C CA . LEU A 1 606 ? 3.076 -10.606 -22.302 1.00 95.06 606 LEU A CA 1
ATOM 4931 C C . LEU A 1 606 ? 1.972 -9.705 -21.750 1.00 95.06 606 LEU A C 1
ATOM 4933 O O . LEU A 1 606 ? 1.955 -9.437 -20.553 1.00 95.06 606 LEU A O 1
ATOM 4937 N N . LEU A 1 607 ? 1.016 -9.300 -22.590 1.00 96.56 607 LEU A N 1
ATOM 4938 C CA . LEU A 1 607 ? -0.117 -8.479 -22.158 1.00 96.56 607 LEU A CA 1
ATOM 4939 C C . LEU A 1 607 ? -0.935 -9.167 -21.056 1.00 96.56 607 LEU A C 1
ATOM 4941 O O . LEU A 1 607 ? -1.201 -8.553 -20.028 1.00 96.56 607 LEU A O 1
ATOM 4945 N N . ARG A 1 608 ? -1.222 -10.469 -21.197 1.00 95.81 608 ARG A N 1
ATOM 4946 C CA . ARG A 1 608 ? -1.901 -11.253 -20.147 1.00 95.81 608 ARG A CA 1
ATOM 4947 C C . ARG A 1 608 ? -1.107 -11.336 -18.842 1.00 95.81 608 ARG A C 1
ATOM 4949 O O . ARG A 1 608 ? -1.702 -11.384 -17.772 1.00 95.81 608 ARG A O 1
ATOM 4956 N N . VAL A 1 609 ? 0.225 -11.379 -18.910 1.00 93.69 609 VAL A N 1
ATOM 4957 C CA . VAL A 1 609 ? 1.074 -11.352 -17.707 1.00 93.69 609 VAL A CA 1
ATOM 4958 C C . VAL A 1 609 ? 1.014 -9.977 -17.036 1.00 93.69 609 VAL A C 1
ATOM 4960 O O . VAL A 1 609 ? 0.906 -9.907 -15.815 1.00 93.69 609 VAL A O 1
ATOM 4963 N N . LEU A 1 610 ? 1.031 -8.891 -17.814 1.00 94.94 610 LEU A N 1
ATOM 4964 C CA . LEU A 1 610 ? 0.932 -7.523 -17.289 1.00 94.94 610 LEU A CA 1
ATOM 4965 C C . LEU A 1 610 ? -0.419 -7.238 -16.606 1.00 94.94 610 LEU A C 1
ATOM 4967 O O . LEU A 1 610 ? -0.469 -6.401 -15.709 1.00 94.94 610 LEU A O 1
ATOM 4971 N N . GLU A 1 611 ? -1.490 -7.942 -16.982 1.00 93.50 611 GLU A N 1
ATOM 4972 C CA . GLU A 1 611 ? -2.829 -7.817 -16.378 1.00 93.50 611 GLU A CA 1
ATOM 4973 C C . GLU A 1 611 ? -2.980 -8.515 -15.013 1.00 93.50 611 GLU A C 1
ATOM 4975 O O . GLU A 1 611 ? -3.974 -8.290 -14.317 1.00 93.50 611 GLU A O 1
ATOM 4980 N N . LYS A 1 612 ? -2.014 -9.342 -14.589 1.00 85.75 612 LYS A N 1
ATOM 4981 C CA . LYS A 1 612 ? -2.053 -9.998 -13.271 1.00 85.75 612 LYS A CA 1
ATOM 4982 C C . LYS A 1 612 ? -2.007 -8.970 -12.136 1.00 85.75 612 LYS A C 1
ATOM 4984 O O . LYS A 1 612 ? -1.319 -7.956 -12.242 1.00 85.75 612 LYS A O 1
ATOM 4989 N N . GLU A 1 613 ? -2.673 -9.266 -11.014 1.00 80.94 613 GLU A N 1
ATOM 4990 C CA . GLU A 1 613 ? -2.719 -8.407 -9.811 1.00 80.94 613 GLU A CA 1
ATOM 4991 C C . GLU A 1 613 ? -1.337 -7.917 -9.358 1.00 80.94 613 GLU A C 1
ATOM 4993 O O . GLU A 1 613 ? -1.181 -6.766 -8.953 1.00 80.94 613 GLU A O 1
ATOM 4998 N N . GLU A 1 614 ? -0.315 -8.767 -9.482 1.00 80.12 614 GLU A N 1
ATOM 4999 C CA . GLU A 1 614 ? 1.060 -8.449 -9.088 1.00 80.12 614 GLU A CA 1
ATOM 5000 C C . GLU A 1 614 ? 1.693 -7.330 -9.940 1.00 80.12 614 GLU A C 1
ATOM 5002 O O . GLU A 1 614 ? 2.581 -6.614 -9.466 1.00 80.12 614 GLU A O 1
ATOM 5007 N N . PHE A 1 615 ? 1.248 -7.152 -11.190 1.00 83.69 615 PHE A N 1
ATOM 5008 C CA . PHE A 1 615 ? 1.892 -6.280 -12.181 1.00 83.69 615 PHE A CA 1
ATOM 5009 C C . PHE A 1 615 ? 1.001 -5.148 -12.696 1.00 83.69 615 PHE A C 1
ATOM 5011 O O . PHE A 1 615 ? 1.538 -4.096 -13.056 1.00 83.69 615 PHE A O 1
ATOM 5018 N N . LYS A 1 616 ? -0.328 -5.298 -12.656 1.00 83.31 616 LYS A N 1
ATOM 5019 C CA . LYS A 1 616 ? -1.291 -4.354 -13.252 1.00 83.31 616 LYS A CA 1
ATOM 5020 C C . LYS A 1 616 ? -1.254 -2.939 -12.661 1.00 83.31 616 LYS A C 1
ATOM 5022 O O . LYS A 1 616 ? -1.669 -1.983 -13.304 1.00 83.31 616 LYS A O 1
ATOM 5027 N N . HIS A 1 617 ? -0.756 -2.801 -11.432 1.00 80.19 617 HIS A N 1
ATOM 5028 C CA . HIS A 1 617 ? -0.545 -1.508 -10.768 1.00 80.19 617 HIS A CA 1
ATOM 5029 C C . HIS A 1 617 ? 0.910 -1.022 -10.848 1.00 80.19 617 HIS A C 1
ATOM 5031 O O . HIS A 1 617 ? 1.199 0.131 -10.537 1.00 80.19 617 HIS A O 1
ATOM 5037 N N . THR A 1 618 ? 1.829 -1.894 -11.265 1.00 82.12 618 THR A N 1
ATOM 5038 C CA . THR A 1 618 ? 3.258 -1.588 -11.400 1.00 82.12 618 THR A CA 1
ATOM 5039 C C . THR A 1 618 ? 3.581 -1.042 -12.787 1.00 82.12 618 THR A C 1
ATOM 5041 O O . THR A 1 618 ? 4.434 -0.162 -12.905 1.00 82.12 618 THR A O 1
ATOM 5044 N N . TYR A 1 619 ? 2.908 -1.539 -13.828 1.00 91.44 619 TYR A N 1
ATOM 5045 C CA . TYR A 1 619 ? 3.174 -1.211 -15.227 1.00 91.44 619 TYR A CA 1
ATOM 5046 C C . TYR A 1 619 ? 1.928 -0.678 -15.932 1.00 91.44 619 TYR A C 1
ATOM 5048 O O . TYR A 1 619 ? 0.816 -1.133 -15.682 1.00 91.44 619 TYR A O 1
ATOM 5056 N N . LYS A 1 620 ? 2.136 0.249 -16.867 1.00 93.06 620 LYS A N 1
ATOM 5057 C CA . LYS A 1 620 ? 1.172 0.595 -17.922 1.00 93.06 620 LYS A CA 1
ATOM 5058 C C . LYS A 1 620 ? 1.874 0.491 -19.265 1.00 93.06 620 LYS A C 1
ATOM 5060 O O . LYS A 1 620 ? 3.070 0.761 -19.332 1.00 93.06 620 LYS A O 1
ATOM 5065 N N . LEU A 1 621 ? 1.163 0.156 -20.338 1.00 96.44 621 LEU A N 1
ATOM 5066 C CA . LEU A 1 621 ? 1.758 0.270 -21.670 1.00 96.44 621 LEU A CA 1
ATOM 5067 C C . LEU A 1 621 ? 2.148 1.729 -21.935 1.00 96.44 621 LEU A C 1
ATOM 5069 O O . LEU A 1 621 ? 1.372 2.645 -21.671 1.00 96.44 621 LEU A O 1
ATOM 5073 N N . ALA A 1 622 ? 3.371 1.927 -22.417 1.00 95.12 622 ALA A N 1
ATOM 5074 C CA . ALA A 1 622 ? 3.878 3.232 -22.805 1.00 95.12 622 ALA A CA 1
ATOM 5075 C C . ALA A 1 622 ? 3.118 3.773 -24.024 1.00 95.12 622 ALA A C 1
ATOM 5077 O O . ALA A 1 622 ? 2.996 3.091 -25.046 1.00 95.12 622 ALA A O 1
ATOM 5078 N N . GLU A 1 623 ? 2.653 5.009 -23.922 1.00 90.75 623 GLU A N 1
ATOM 5079 C CA . GLU A 1 623 ? 2.002 5.762 -24.992 1.00 90.75 623 GLU A CA 1
ATOM 5080 C C . GLU A 1 623 ? 2.961 6.816 -25.567 1.00 90.75 623 GLU A C 1
ATOM 5082 O O . GLU A 1 623 ? 4.054 7.029 -25.050 1.00 90.75 623 GLU A O 1
ATOM 5087 N N . ARG A 1 624 ? 2.565 7.528 -26.629 1.00 85.06 624 ARG A N 1
ATOM 5088 C CA . ARG A 1 624 ? 3.439 8.523 -27.293 1.00 85.06 624 ARG A CA 1
ATOM 5089 C C . ARG A 1 624 ? 3.918 9.657 -26.389 1.00 85.06 624 ARG A C 1
ATOM 5091 O O . ARG A 1 624 ? 4.983 10.216 -26.630 1.00 85.06 624 ARG A O 1
ATOM 5098 N N . ASN A 1 625 ? 3.137 9.993 -25.365 1.00 84.19 625 ASN A N 1
ATOM 5099 C CA . ASN A 1 625 ? 3.483 11.040 -24.405 1.00 84.19 625 ASN A CA 1
ATOM 5100 C C . ASN A 1 625 ? 4.456 10.549 -23.321 1.00 84.19 625 ASN A C 1
ATOM 5102 O O . ASN A 1 625 ? 5.047 11.367 -22.614 1.00 84.19 625 ASN A O 1
ATOM 5106 N N . ASP A 1 626 ? 4.646 9.234 -23.185 1.00 89.12 626 ASP A N 1
ATOM 5107 C CA . ASP A 1 626 ? 5.649 8.676 -22.287 1.00 89.12 626 ASP A CA 1
ATOM 5108 C C . ASP A 1 626 ? 7.023 8.778 -22.951 1.00 89.12 626 ASP A C 1
ATOM 5110 O O . ASP A 1 626 ? 7.356 8.025 -23.862 1.00 89.12 626 ASP A O 1
ATOM 5114 N N . ASN A 1 627 ? 7.848 9.718 -22.492 1.00 89.31 627 ASN A N 1
ATOM 5115 C CA . ASN A 1 627 ? 9.164 9.929 -23.084 1.00 89.31 627 ASN A CA 1
ATOM 5116 C C . ASN A 1 627 ? 10.085 8.700 -22.833 1.00 89.31 627 ASN A C 1
ATOM 5118 O O . ASN A 1 627 ? 10.393 8.378 -21.677 1.00 89.31 627 ASN A O 1
ATOM 5122 N N . PRO A 1 628 ? 10.578 8.005 -23.878 1.00 93.62 628 PRO A N 1
ATOM 5123 C CA . PRO A 1 628 ? 11.468 6.850 -23.726 1.00 93.62 628 PRO A CA 1
ATOM 5124 C C . PRO A 1 628 ? 12.877 7.221 -23.255 1.00 93.62 628 PRO A C 1
ATOM 5126 O O . PRO A 1 628 ? 13.672 6.335 -22.956 1.00 93.62 628 PRO A O 1
ATOM 5129 N N . PHE A 1 629 ? 13.210 8.506 -23.176 1.00 92.38 629 PHE A N 1
ATOM 5130 C CA . PHE A 1 629 ? 14.558 8.996 -22.894 1.00 92.38 629 PHE A CA 1
ATOM 5131 C C . PHE A 1 629 ? 14.715 9.602 -21.491 1.00 92.38 629 PHE A C 1
ATOM 5133 O O . PHE A 1 629 ? 15.753 10.183 -21.173 1.00 92.38 629 PHE A O 1
ATOM 5140 N N . ILE A 1 630 ? 13.717 9.420 -20.620 1.00 85.06 630 ILE A N 1
ATOM 5141 C CA . ILE A 1 630 ? 13.776 9.803 -19.201 1.00 85.06 630 ILE A CA 1
ATOM 5142 C C . ILE A 1 630 ? 13.813 8.576 -18.283 1.00 85.06 630 ILE A C 1
ATOM 5144 O O . ILE A 1 630 ? 13.192 7.544 -18.557 1.00 85.06 630 ILE A O 1
ATOM 5148 N N . VAL A 1 631 ? 14.535 8.699 -17.169 1.00 81.69 631 VAL A N 1
ATOM 5149 C CA . VAL A 1 631 ? 14.563 7.683 -16.106 1.00 81.69 631 VAL A CA 1
ATOM 5150 C C . VAL A 1 631 ? 13.348 7.884 -15.202 1.00 81.69 631 VAL A C 1
ATOM 5152 O O . VAL A 1 631 ? 13.014 9.022 -14.881 1.00 81.69 631 VAL A O 1
ATOM 5155 N N . ILE A 1 632 ? 12.698 6.777 -14.827 1.00 66.94 632 ILE A N 1
ATOM 5156 C CA . ILE A 1 632 ? 11.505 6.730 -13.963 1.00 66.94 632 ILE A CA 1
ATOM 5157 C C . ILE A 1 632 ? 11.805 5.939 -12.698 1.00 66.94 632 ILE A C 1
ATOM 5159 O O . ILE A 1 632 ? 12.315 4.787 -12.818 1.00 66.94 632 ILE A O 1
#

Foldseek 3Di:
DKKKKKWFQEQDPLQFALFFKWKWWAAPPDIDDTHGQPPPDDSDPRDHGDIDMGMDDDDCRHHTFKMKMATQPPDDSRWHQTQWMWMADPVVRDIFIWGDRDTRDHGDIDMTGTADKWKKKKKWFFAQPPLQKWLWWKWKKWAADAGIWDTDTPQVQDPVSIGDHGDMDIDMDIDHCNDHTFKMKMATADPIDSRKHATQWMWMDTPPDDGTQIWGALFIHHHPDMDMTGSQWWKKKKKWFFAQDVLQFAPFFKWKKWAAPQGIWDIDGCPRNFPPPPRDHGDMTIGMHTDHCRHGTFKMKMFTDPPDDSRKHQTAWMWMAGPVVRDIWIFGDRFIQDLVGPVNHRMDMTGTDQLPAFAAFAEEELCQALVSVVVCVVLPGQEYEWEWEWDQDPVRDTFIKGAQDDDPPDDPVPVVVRVSRGDIGGPLVRLLSVQVVLVVRQSNAEYEYEYPCVPPDLVCLLVQLQNVLVSCCVRHVPDDLDRDHAYEHEYADLSSCSSVVNNLVNHDPSCLQRYEYEHANDQLVVQLVSQVPDDSLQYAYEYDDDPSDDPVRHPCLVSLLVSLVCCVVPVSHAFYEYPDDADLVSLLSNVVSVGRYHHYNRSNSNVVSCVDPVRVSNHDHHGNPRRSSHHD

Radius of gyration: 39.13 Å; chains: 1; bounding box: 89×46×118 Å

Sequence (632 aa):
MDYKISIKTGSVSNAGTDADVTIKIYGSLFNTQDLTLNEHKNKNVFEKDNIDAFLIESQNIGEIEKIEIWHNNKWLGADWFLESVTIENITDNKSYFFQVKKWIEGNKKYEFTPIENVKYEIEIAIGTLSGSGSNSNLYISIIGSKSHTYFFNVKPYLPNKEFITGHSYVFETHNEDVGQINEIKLKSDSEGFNSNLFINRIKIKKTSEDEPRIFPIFRWLKPNNEYSFSPNNVEYSFKISTGNVSAGGTDANVSMILYGTNGNSDEIKLNDYIAKNAFEAGRYDYFKISLRDLGEINKIKIWHDEQFLGDGWYLNKIEIKNEKSSLKLEFPFYSWLDKSENPQSINVELTTLPLIPRPFYAIAHMVNTPAYVEEALDMGSNAIEFDITPSLEKDDNFSFTVFHGFRPDFDPDKVNLMERSLAKTDLAIFLNKLREFEKQYPKFSLCIFDCKLGGVPKSKLNQCGMQLAEVIEKSFCKNDPNNRVNCIMSVGKKNYTAFFDGFFETLPKEFRRYFGADLSEESFQITEKTFEKRNEGNFWWGSGIASQAPKALRNYVPQFLIAAKKRTIRGIIKKIYYWTLDDPDSMEKMLVTKLDGIIVNNPLKLLRVLEKEEFKHTYKLAERNDNPFIVI